Protein AF-A0A395N4H3-F1 (afdb_monomer_lite)

Sequence (425 aa):
MTRTPVSAKKAPAVPSNLMNQAIIANGFVFTSGGVAMDPETGKIIDGDIEAHTANEAGSSLNYVVEVNIYLSDMKYYAKMNEVYAEYWGDLKPARTCVAVKSLPMNANIEIKLLIWEAACLEHCPRRRGIHYVADVSNGVMSPLSYNWDESKPKNRSMYLWDAGLWTTCRESREVVFKQWRKLPTPTNDHEKGLCCSEEENNLIRYHSWSEEKDDDDWGFLMLSSRIHHEHWRQIVDLYRDIFCITTDDWEFPDRHGWAWGFRPENMAVEFNPSWNEALAEQPWDSPDENLSGSLNFVIELLYHKVSERIDYKTKIIDRHAKWASRYPPIGPTFHGCDGEYIEIPLQHWQRWRRCSIRLVEGSALLDFFDYFVSLFYFRLQEIYCNTHGLSFDWESDMEERDKFDIRDHFSILVLQRNQVDYVQD

Secondary structure (DSSP, 8-state):
---EEE--TTSPP--TTT--SEEEETTEEEEPPEESB-TTT-SBPSS-HHHHH-PPPSS-GGGEEEEEEEES-GGGHHHHHHHHHHT--SS--EEEEEE-S--GGG-SEEEEEEEEHHHHS---TTPEEEEEEE--GGG--EEPP--TTSSS-S--S---S-TTTTTT-HHHHHHHHHHHTTPPPSS--S-----PEEEETTEEEE----SS--TT-PPPEEEEEEETTEEEEEEE-TTTSEEEEE-TT--PPPTT--TTS--GGGEEEE--THHHHHHHTS-SSS--S---HHHHHHHHHHHHHHHTT--SPEEEEESS--EEESS---S-EEEETTEEEEEEE-TT--TTS--SEEEPTT-HHHHHHHHHHHHHHHHHHHHHHHHHT----SSS---TTT---GGGGEEEEEEGGGEE-----

Structure (mmCIF, N/CA/C/O backbone):
data_AF-A0A395N4H3-F1
#
_entry.id   AF-A0A395N4H3-F1
#
loop_
_atom_site.group_PDB
_atom_site.id
_atom_site.type_symbol
_atom_site.label_atom_id
_atom_site.label_alt_id
_atom_site.label_comp_id
_atom_site.label_asym_id
_atom_site.label_entity_id
_atom_site.label_seq_id
_atom_site.pdbx_PDB_ins_code
_atom_site.Cartn_x
_atom_site.Cartn_y
_atom_site.Cartn_z
_atom_site.occupancy
_atom_site.B_iso_or_equiv
_atom_site.auth_seq_id
_atom_site.auth_comp_id
_atom_site.auth_asym_id
_atom_site.auth_atom_id
_atom_site.pdbx_PDB_model_num
ATOM 1 N N . MET A 1 1 ? -5.558 -10.555 3.892 1.00 47.16 1 MET A N 1
ATOM 2 C CA . MET A 1 1 ? -6.095 -9.740 5.004 1.00 47.16 1 MET A CA 1
ATOM 3 C C . MET A 1 1 ? -5.541 -10.279 6.311 1.00 47.16 1 MET A C 1
ATOM 5 O O . MET A 1 1 ? -5.712 -11.466 6.573 1.00 47.16 1 MET A O 1
ATOM 9 N N . THR A 1 2 ? -4.861 -9.442 7.091 1.00 61.19 2 THR A N 1
ATOM 10 C CA . THR A 1 2 ? -4.271 -9.823 8.385 1.00 61.19 2 THR A CA 1
ATOM 11 C C . THR A 1 2 ? -5.215 -9.407 9.511 1.00 61.19 2 THR A C 1
ATOM 13 O O . THR A 1 2 ? -5.847 -8.357 9.426 1.00 61.19 2 THR A O 1
ATOM 16 N N . ARG A 1 3 ? -5.347 -10.249 10.539 1.00 73.19 3 ARG A N 1
ATOM 17 C CA . ARG A 1 3 ? -6.079 -9.944 11.775 1.00 73.19 3 ARG A CA 1
ATOM 18 C C . ARG A 1 3 ? -5.069 -9.937 12.913 1.00 73.19 3 ARG A C 1
ATOM 20 O O . ARG A 1 3 ? -4.371 -10.937 13.080 1.00 73.19 3 ARG A O 1
ATOM 27 N N . THR A 1 4 ? -5.001 -8.848 13.671 1.00 78.62 4 THR A N 1
ATOM 28 C CA . THR A 1 4 ? -4.007 -8.682 14.741 1.00 78.62 4 THR A CA 1
ATOM 29 C C . THR A 1 4 ? -4.703 -8.680 16.101 1.00 78.62 4 THR A C 1
ATOM 31 O O . THR A 1 4 ? -5.630 -7.892 16.299 1.00 78.62 4 THR A O 1
ATOM 34 N N . PRO A 1 5 ? -4.311 -9.553 17.045 1.00 81.88 5 PRO A N 1
ATOM 35 C CA . PRO A 1 5 ? -4.868 -9.537 18.390 1.00 81.88 5 PRO A CA 1
ATOM 36 C C . PRO A 1 5 ? -4.331 -8.357 19.204 1.00 81.88 5 PRO A C 1
ATOM 38 O O . PRO A 1 5 ? -3.150 -8.021 19.127 1.00 81.88 5 PRO A O 1
ATOM 41 N N . VAL A 1 6 ? -5.199 -7.753 20.017 1.00 75.31 6 VAL A N 1
ATOM 42 C CA . VAL A 1 6 ? -4.838 -6.680 20.954 1.00 75.31 6 VAL A CA 1
ATOM 43 C C . VAL A 1 6 ? -4.731 -7.247 22.366 1.00 75.31 6 VAL A C 1
ATOM 45 O O . VAL A 1 6 ? -5.602 -7.999 22.807 1.00 75.31 6 VAL A O 1
ATOM 48 N N . SER A 1 7 ? -3.674 -6.847 23.075 1.00 74.69 7 SER A N 1
ATOM 49 C CA . SER A 1 7 ? -3.445 -7.167 24.485 1.00 74.69 7 SER A CA 1
ATOM 50 C C . SER A 1 7 ? -3.072 -5.898 25.254 1.00 74.69 7 SER A C 1
ATOM 52 O O . SER A 1 7 ? -1.969 -5.371 25.109 1.00 74.69 7 SER A O 1
ATOM 54 N N . ALA A 1 8 ? -3.976 -5.424 26.104 1.00 69.19 8 ALA A N 1
ATOM 55 C CA . ALA A 1 8 ? -3.823 -4.260 26.961 1.00 69.19 8 ALA A CA 1
ATOM 56 C C . ALA A 1 8 ? -3.651 -4.691 28.424 1.00 69.19 8 ALA A C 1
ATOM 58 O O . ALA A 1 8 ? -4.522 -5.326 29.012 1.00 69.19 8 ALA A O 1
ATOM 59 N N . LYS A 1 9 ? -2.530 -4.289 29.038 1.00 69.50 9 LYS A N 1
ATOM 60 C CA . LYS A 1 9 ? -2.197 -4.624 30.438 1.00 69.50 9 LYS A CA 1
ATOM 61 C C . LYS A 1 9 ? -3.145 -4.002 31.467 1.00 69.50 9 LYS A C 1
ATOM 63 O O . LYS A 1 9 ? -3.250 -4.516 32.568 1.00 69.50 9 LYS A O 1
ATOM 68 N N . LYS A 1 10 ? -3.784 -2.882 31.115 1.00 68.31 10 LYS A N 1
ATOM 69 C CA . LYS A 1 10 ? -4.747 -2.172 31.970 1.00 68.31 10 LYS A CA 1
ATOM 70 C C . LYS A 1 10 ? -6.185 -2.673 31.799 1.00 68.31 10 LYS A C 1
ATOM 72 O O . LYS A 1 10 ? -7.058 -2.231 32.529 1.00 68.31 10 LYS A O 1
ATOM 77 N N . ALA A 1 11 ? -6.434 -3.559 30.834 1.00 72.00 11 ALA A N 1
ATOM 78 C CA . ALA A 1 11 ? -7.743 -4.160 30.629 1.00 72.00 11 ALA A CA 1
ATOM 79 C C . ALA A 1 11 ? -7.799 -5.544 31.296 1.00 72.00 11 ALA A C 1
ATOM 81 O O . ALA A 1 11 ? -6.775 -6.236 31.329 1.00 72.00 11 ALA A O 1
ATOM 82 N N . PRO A 1 12 ? -8.975 -5.987 31.777 1.00 76.12 12 PRO A N 1
ATOM 83 C CA . PRO A 1 12 ? -9.129 -7.312 32.362 1.00 76.12 12 PRO A CA 1
ATOM 84 C C . PRO A 1 12 ? -8.682 -8.428 31.418 1.00 76.12 12 PRO A C 1
ATOM 86 O O . PRO A 1 12 ? -8.919 -8.384 30.205 1.00 76.12 12 PRO A O 1
ATOM 89 N N . ALA A 1 13 ? -8.028 -9.446 31.974 1.00 79.31 13 ALA A N 1
ATOM 90 C CA . ALA A 1 13 ? -7.654 -10.626 31.210 1.00 79.31 13 ALA A CA 1
ATOM 91 C C . ALA A 1 13 ? -8.910 -11.358 30.713 1.00 79.31 13 ALA A C 1
ATOM 93 O O . ALA A 1 13 ? -9.887 -11.519 31.442 1.00 79.31 13 ALA A O 1
ATOM 94 N N . VAL A 1 14 ? -8.865 -11.835 29.471 1.00 79.94 14 VAL A N 1
ATOM 95 C CA . VAL A 1 14 ? -9.932 -12.649 28.876 1.00 79.94 14 VAL A CA 1
ATOM 96 C C . VAL A 1 14 ? -9.464 -14.097 28.712 1.00 79.94 14 VAL A C 1
ATOM 98 O O . VAL A 1 14 ? -8.256 -14.331 28.604 1.00 79.94 14 VAL A O 1
ATOM 101 N N . PRO A 1 15 ? -10.376 -15.087 28.663 1.00 79.81 15 PRO A N 1
ATOM 102 C CA . PRO A 1 15 ? -10.010 -16.475 28.392 1.00 79.81 15 PRO A CA 1
ATOM 103 C C . PRO A 1 15 ? -9.365 -16.609 27.004 1.00 79.81 15 PRO A C 1
ATOM 105 O O . PRO A 1 15 ? -10.050 -16.612 25.978 1.00 79.81 15 PRO A O 1
ATOM 108 N N . SER A 1 16 ? -8.035 -16.719 26.974 1.00 75.56 16 SER A N 1
ATOM 109 C CA . SER A 1 16 ? -7.224 -16.662 25.748 1.00 75.56 16 SER A CA 1
ATOM 110 C C . SER A 1 16 ? -7.497 -17.803 24.766 1.00 75.56 16 SER A C 1
ATOM 112 O O . SER A 1 16 ? -7.210 -17.681 23.578 1.00 75.56 16 SER A O 1
ATOM 114 N N . ASN A 1 17 ? -8.086 -18.906 25.234 1.00 81.88 17 ASN A N 1
ATOM 115 C CA . ASN A 1 17 ? -8.516 -20.025 24.398 1.00 81.88 17 ASN A CA 1
ATOM 116 C C . ASN A 1 17 ? -9.857 -19.784 23.680 1.00 81.88 17 ASN A C 1
ATOM 118 O O . ASN A 1 17 ? -10.221 -20.583 22.820 1.00 81.88 17 ASN A O 1
ATOM 122 N N . LEU A 1 18 ? -10.603 -18.733 24.040 1.00 84.69 18 LEU A N 1
ATOM 123 C CA . LEU A 1 18 ? -11.924 -18.430 23.478 1.00 84.69 18 LEU A CA 1
ATOM 124 C C . LEU A 1 18 ? -11.956 -17.094 22.735 1.00 84.69 18 LEU A C 1
ATOM 126 O O . LEU A 1 18 ? -12.642 -16.980 21.721 1.00 84.69 18 LEU A O 1
ATOM 130 N N . MET A 1 19 ? -11.249 -16.079 23.237 1.00 85.25 19 MET A N 1
ATOM 131 C CA . MET A 1 19 ? -11.330 -14.720 22.703 1.00 85.25 19 MET A CA 1
ATOM 132 C C . MET A 1 19 ? -10.069 -13.899 22.968 1.00 85.25 19 MET A C 1
ATOM 134 O O . MET A 1 19 ? -9.286 -14.186 23.869 1.00 85.25 19 MET A O 1
ATOM 138 N N . ASN A 1 20 ? -9.915 -12.838 22.179 1.00 86.25 20 ASN A N 1
ATOM 139 C CA . ASN A 1 20 ? -8.959 -11.761 22.423 1.00 86.25 20 ASN A CA 1
ATOM 140 C C . ASN A 1 20 ? -9.698 -10.562 23.029 1.00 86.25 20 ASN A C 1
ATOM 142 O O . ASN A 1 20 ? -10.906 -10.426 22.833 1.00 86.25 20 ASN A O 1
ATOM 146 N N . GLN A 1 21 ? -8.991 -9.672 23.731 1.00 81.94 21 GLN A N 1
ATOM 147 C CA . GLN A 1 21 ? -9.601 -8.442 24.261 1.00 81.94 21 GLN A CA 1
ATOM 148 C C . GLN A 1 21 ? -10.163 -7.577 23.123 1.00 81.94 21 GLN A C 1
ATOM 150 O O . GLN A 1 21 ? -11.272 -7.055 23.219 1.00 81.94 21 GLN A O 1
ATOM 155 N N . ALA A 1 22 ? -9.426 -7.498 22.014 1.00 84.81 22 ALA A N 1
ATOM 156 C CA . ALA A 1 22 ? -9.912 -6.972 20.749 1.00 84.81 22 ALA A CA 1
ATOM 157 C C . ALA A 1 22 ? -9.164 -7.604 19.564 1.00 84.81 22 ALA A C 1
ATOM 159 O O . ALA A 1 22 ? -8.098 -8.207 19.730 1.00 84.81 22 ALA A O 1
ATOM 160 N N . ILE A 1 23 ? -9.725 -7.447 18.367 1.00 83.06 23 ILE A N 1
ATOM 161 C CA . ILE A 1 23 ? -9.070 -7.748 17.092 1.00 83.06 23 ILE A CA 1
ATOM 162 C C . ILE A 1 23 ? -9.013 -6.473 16.262 1.00 83.06 23 ILE A C 1
ATOM 164 O O . ILE A 1 23 ? -10.032 -5.815 16.062 1.00 83.06 23 ILE A O 1
ATOM 168 N N . ILE A 1 24 ? -7.837 -6.175 15.728 1.00 75.88 24 ILE A N 1
ATOM 169 C CA . ILE A 1 24 ? -7.662 -5.191 14.668 1.00 75.88 24 ILE A CA 1
ATOM 170 C C . ILE A 1 24 ? -7.856 -5.890 13.326 1.00 75.88 24 ILE A C 1
ATOM 172 O O . ILE A 1 24 ? -7.189 -6.892 13.029 1.00 75.88 24 ILE A O 1
ATOM 176 N N . ALA A 1 25 ? -8.778 -5.369 12.521 1.00 67.62 25 ALA A N 1
ATOM 177 C CA . ALA A 1 25 ? -8.993 -5.820 11.155 1.00 67.62 25 ALA A CA 1
ATOM 178 C C . ALA A 1 25 ? -9.579 -4.691 10.299 1.00 67.62 25 ALA A C 1
ATOM 180 O O . ALA A 1 25 ? -10.542 -4.042 10.691 1.00 67.62 25 ALA A O 1
ATOM 181 N N . ASN A 1 26 ? -9.037 -4.506 9.095 1.00 66.75 26 ASN A N 1
ATOM 182 C CA . ASN A 1 26 ? -9.586 -3.598 8.082 1.00 66.75 26 ASN A CA 1
ATOM 183 C C . ASN A 1 26 ? -9.822 -2.147 8.565 1.00 66.75 26 ASN A C 1
ATOM 185 O O . ASN A 1 26 ? -10.864 -1.567 8.273 1.00 66.75 26 ASN A O 1
ATOM 189 N N . GLY A 1 27 ? -8.881 -1.575 9.327 1.00 63.41 27 GLY A N 1
ATOM 190 C CA . GLY A 1 27 ? -8.985 -0.199 9.831 1.00 63.41 27 GLY A CA 1
ATOM 191 C C . GLY A 1 27 ? -9.987 -0.022 10.976 1.00 63.41 27 GLY A C 1
ATOM 192 O O . GLY A 1 27 ? -10.352 1.106 11.304 1.00 63.41 27 GLY A O 1
ATOM 193 N N . PHE A 1 28 ? -10.434 -1.116 11.595 1.00 73.44 28 PHE A N 1
ATOM 194 C CA . PHE A 1 28 ? -11.279 -1.092 12.782 1.00 73.44 28 PHE A CA 1
ATOM 195 C C . PHE A 1 28 ? -10.682 -1.916 13.916 1.00 73.44 28 PHE A C 1
ATOM 197 O O . PHE A 1 28 ? -10.087 -2.978 13.706 1.00 73.44 28 PHE A O 1
ATOM 204 N N . VAL A 1 29 ? -10.932 -1.452 15.138 1.00 76.38 29 VAL A N 1
ATOM 205 C CA . VAL A 1 29 ? -10.743 -2.227 16.360 1.00 76.38 29 VAL A CA 1
ATOM 206 C C . VAL A 1 29 ? -12.097 -2.791 16.773 1.00 76.38 29 VAL A C 1
ATOM 208 O O . VAL A 1 29 ? -13.019 -2.058 17.136 1.00 76.38 29 VAL A O 1
ATOM 211 N N . PHE A 1 30 ? -12.208 -4.113 16.721 1.00 85.31 30 PHE A N 1
ATOM 212 C CA . PHE A 1 30 ? -13.366 -4.858 17.195 1.00 85.31 30 PHE A CA 1
ATOM 213 C C . PHE A 1 30 ? -13.101 -5.299 18.627 1.00 85.31 30 PHE A C 1
ATOM 215 O O . PHE A 1 30 ? -12.344 -6.251 18.842 1.00 85.31 30 PHE A O 1
ATOM 222 N N . THR A 1 31 ? -13.708 -4.632 19.610 1.00 87.50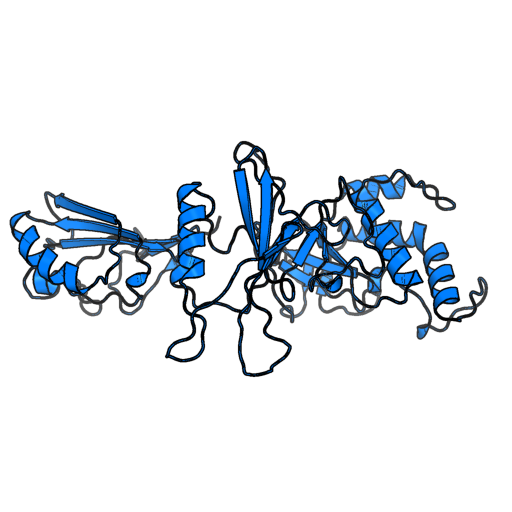 31 THR A N 1
ATOM 223 C CA . THR A 1 31 ? -13.562 -5.068 21.002 1.00 87.50 31 THR A CA 1
ATOM 224 C C . THR A 1 31 ? -14.435 -6.288 21.276 1.00 87.50 31 THR A C 1
ATOM 226 O O . THR A 1 31 ? -15.510 -6.467 20.689 1.00 87.50 31 THR A O 1
ATOM 229 N N . SER A 1 32 ? -13.984 -7.137 22.194 1.00 87.00 32 SER A N 1
ATOM 230 C CA . SER A 1 32 ? -14.884 -8.058 22.885 1.00 87.00 32 SER A CA 1
ATOM 231 C C . SER A 1 32 ? -15.806 -7.275 23.827 1.00 87.00 32 SER A C 1
ATOM 233 O O . SER A 1 32 ? -15.585 -6.088 24.086 1.00 87.00 32 SER A O 1
ATOM 235 N N . GLY A 1 33 ? -16.869 -7.924 24.304 1.00 86.31 33 GLY A N 1
ATOM 236 C CA . GLY A 1 33 ? -17.730 -7.344 25.327 1.00 86.31 33 GLY 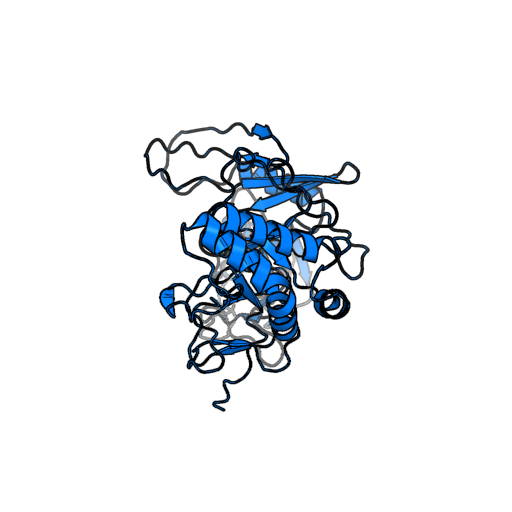A CA 1
ATOM 237 C C . GLY A 1 33 ? -16.978 -7.211 26.649 1.00 86.31 33 GLY A C 1
ATOM 238 O O . GLY A 1 33 ? -16.400 -8.180 27.146 1.00 86.31 33 GLY A O 1
ATOM 239 N N . GLY A 1 34 ? -16.937 -5.993 27.177 1.00 85.00 34 GLY A N 1
ATOM 240 C CA . GLY A 1 34 ? -16.323 -5.667 28.456 1.00 85.00 34 GLY A CA 1
ATOM 241 C C . GLY A 1 34 ? -17.379 -5.553 29.546 1.00 85.00 34 GLY A C 1
ATOM 242 O O . GLY A 1 34 ? -18.382 -4.861 29.376 1.00 85.00 34 GLY A O 1
ATOM 243 N N . VAL A 1 35 ? -17.131 -6.210 30.676 1.00 87.00 35 VAL A N 1
ATOM 244 C CA . VAL A 1 35 ? -17.865 -5.996 31.931 1.00 87.00 35 VAL A CA 1
ATOM 245 C C . VAL A 1 35 ? -17.008 -5.167 32.885 1.00 87.00 35 VAL A C 1
ATOM 247 O O . VAL A 1 35 ? -15.787 -5.104 32.727 1.00 87.00 35 VAL A O 1
ATOM 250 N N . ALA A 1 36 ? -17.635 -4.548 33.886 1.00 83.12 36 ALA A N 1
ATOM 251 C CA . ALA A 1 36 ? -16.972 -3.719 34.891 1.00 83.12 36 ALA A CA 1
ATOM 252 C C . ALA A 1 36 ? -16.115 -4.558 35.853 1.00 83.12 36 ALA A C 1
ATOM 254 O O . ALA A 1 36 ? -16.485 -4.800 36.997 1.00 83.12 36 ALA A O 1
ATOM 255 N N . MET A 1 37 ? -14.998 -5.072 35.352 1.00 80.88 37 MET A N 1
ATOM 256 C CA . MET A 1 37 ? -14.096 -5.961 36.068 1.00 80.88 37 MET A CA 1
ATOM 257 C C . MET A 1 37 ? -12.815 -5.225 36.443 1.00 80.88 37 MET A C 1
ATOM 259 O O . MET A 1 37 ? -12.270 -4.459 35.647 1.00 80.88 37 MET A O 1
ATOM 263 N N . ASP A 1 38 ? -12.332 -5.492 37.648 1.00 79.88 38 ASP A N 1
ATOM 264 C CA . ASP A 1 38 ? -11.023 -5.058 38.108 1.00 79.88 38 ASP A CA 1
ATOM 265 C C . ASP A 1 38 ? -9.934 -5.904 37.410 1.00 79.88 38 ASP A C 1
ATOM 267 O O . ASP A 1 38 ? -9.973 -7.140 37.491 1.00 79.88 38 ASP A O 1
ATOM 271 N N . PRO A 1 39 ? -8.975 -5.279 36.704 1.00 74.06 39 PRO A N 1
ATOM 272 C CA . PRO A 1 39 ? -7.964 -5.999 35.937 1.00 74.06 39 PRO A CA 1
ATOM 273 C C . PRO A 1 39 ? -6.942 -6.753 36.802 1.00 74.06 39 PRO A C 1
ATOM 275 O O . PRO A 1 39 ? -6.320 -7.690 36.301 1.00 74.06 39 PRO A O 1
ATOM 278 N N . GLU A 1 40 ? -6.770 -6.387 38.075 1.00 80.25 40 GLU A N 1
ATOM 279 C CA . GLU A 1 40 ? -5.866 -7.065 39.010 1.00 80.25 40 GLU A CA 1
ATOM 280 C C . GLU A 1 40 ? -6.538 -8.277 39.660 1.00 80.25 40 GLU A C 1
ATOM 282 O O . GLU A 1 40 ? -5.928 -9.342 39.788 1.00 80.25 40 GLU A O 1
ATOM 287 N N . THR A 1 41 ? -7.802 -8.133 40.068 1.00 85.31 41 THR A N 1
ATOM 288 C CA . THR A 1 41 ? -8.509 -9.176 40.829 1.00 85.31 41 THR A CA 1
ATOM 289 C C . THR A 1 41 ? -9.351 -10.111 39.964 1.00 85.31 41 THR A C 1
ATOM 291 O O . THR A 1 41 ? -9.702 -11.206 40.414 1.00 85.31 41 THR A O 1
ATOM 294 N N . GLY A 1 42 ? -9.708 -9.697 38.744 1.00 82.62 42 GLY A N 1
ATOM 295 C CA . GLY A 1 42 ? -10.596 -10.445 37.850 1.00 82.62 42 GLY A CA 1
ATOM 296 C C . GLY A 1 42 ? -12.046 -10.541 38.344 1.00 82.62 42 GLY A C 1
ATOM 297 O O . GLY A 1 42 ? -12.810 -11.385 37.868 1.00 82.62 42 GLY A O 1
ATOM 298 N N . LYS A 1 43 ? -12.438 -9.717 39.323 1.00 86.75 43 LYS A N 1
ATOM 299 C CA . LYS A 1 43 ? -13.799 -9.660 39.876 1.00 86.75 43 LYS A CA 1
ATOM 300 C C . LYS A 1 43 ? -14.540 -8.434 39.362 1.00 86.75 43 LYS A C 1
ATOM 302 O O . LYS A 1 43 ? -13.918 -7.440 39.005 1.00 86.75 43 LYS A O 1
ATOM 307 N N . ILE A 1 44 ? -15.870 -8.511 39.338 1.00 85.69 44 ILE A N 1
ATOM 308 C CA . ILE A 1 44 ? -16.707 -7.329 39.113 1.00 85.69 44 ILE A CA 1
ATOM 309 C C . ILE A 1 44 ? -16.420 -6.322 40.231 1.00 85.69 44 ILE A C 1
ATOM 311 O O . ILE A 1 44 ? -16.337 -6.722 41.393 1.00 85.69 44 ILE A O 1
ATOM 315 N N . ILE A 1 45 ? -16.214 -5.058 39.861 1.00 82.69 45 ILE A N 1
ATOM 316 C CA . ILE A 1 45 ? -15.982 -3.969 40.814 1.00 82.69 45 ILE A CA 1
ATOM 317 C C . ILE A 1 45 ? -17.218 -3.773 41.698 1.00 82.69 45 ILE A C 1
ATOM 319 O O . ILE A 1 45 ? -18.339 -4.035 41.271 1.00 82.69 45 ILE A O 1
ATOM 323 N N . ASP A 1 46 ? -17.024 -3.308 42.929 1.00 80.88 46 ASP A N 1
ATOM 324 C CA . ASP A 1 46 ? -18.147 -2.963 43.800 1.00 80.88 46 ASP A CA 1
ATOM 325 C C . ASP A 1 46 ? -18.821 -1.670 43.314 1.00 80.88 46 ASP A C 1
ATOM 327 O O . ASP A 1 46 ? -18.146 -0.711 42.936 1.00 80.88 46 ASP A O 1
ATOM 331 N N . GLY A 1 47 ? -20.155 -1.616 43.368 1.00 82.56 47 GLY A N 1
ATOM 332 C CA . GLY A 1 47 ? -20.909 -0.403 43.060 1.00 82.56 47 GLY A CA 1
ATOM 333 C C . GLY A 1 47 ? -22.273 -0.642 42.421 1.00 82.56 47 GLY A C 1
ATOM 334 O O . GLY A 1 47 ? -22.794 -1.760 42.372 1.00 82.56 47 GLY A O 1
ATOM 335 N N . ASP A 1 48 ? -22.883 0.453 41.977 1.00 83.31 48 ASP A N 1
ATOM 336 C CA . ASP A 1 48 ? -24.128 0.469 41.218 1.00 83.31 48 ASP A CA 1
ATOM 337 C C . ASP A 1 48 ? -23.863 0.550 39.704 1.00 83.31 48 ASP A C 1
ATOM 339 O O . ASP A 1 48 ? -22.748 0.349 39.219 1.00 83.31 48 ASP A O 1
ATOM 343 N N . ILE A 1 49 ? -24.921 0.770 38.920 1.00 85.06 49 ILE A N 1
ATOM 344 C CA . ILE A 1 49 ? -24.795 0.840 37.463 1.00 85.06 49 ILE A CA 1
ATOM 345 C C . ILE A 1 49 ? -23.925 2.024 37.032 1.00 85.06 49 ILE A C 1
ATOM 347 O O . ILE A 1 49 ? -23.199 1.905 36.045 1.00 85.06 49 ILE A O 1
ATOM 351 N N . GLU A 1 50 ? -23.963 3.131 37.772 1.00 77.25 50 GLU A N 1
ATOM 352 C CA . GLU A 1 50 ? -23.118 4.289 37.512 1.00 77.25 50 GLU A CA 1
ATOM 353 C C . GLU A 1 50 ? -21.634 3.917 37.643 1.00 77.25 50 GLU A C 1
ATOM 355 O O . GLU A 1 50 ? -20.872 4.094 36.689 1.00 77.25 50 GLU A O 1
ATOM 360 N N . ALA A 1 51 ? -21.254 3.276 38.756 1.00 70.12 51 ALA A N 1
ATOM 361 C CA . ALA A 1 51 ? -19.889 2.785 38.963 1.00 70.12 51 ALA A CA 1
ATOM 362 C C . ALA A 1 51 ? -19.454 1.790 37.874 1.00 70.12 51 ALA A C 1
ATOM 364 O O . ALA A 1 51 ? -18.342 1.868 37.354 1.00 70.12 51 ALA A O 1
ATOM 365 N N . HIS A 1 52 ? -20.346 0.879 37.476 1.00 75.12 52 HIS A N 1
ATOM 366 C CA . HIS A 1 52 ? -20.041 -0.118 36.449 1.00 75.12 52 HIS A CA 1
ATOM 367 C C . HIS A 1 52 ? -19.913 0.473 35.035 1.00 75.12 52 HIS A C 1
ATOM 369 O O . HIS A 1 52 ? -19.251 -0.118 34.183 1.00 75.12 52 HIS A O 1
ATOM 375 N N . THR A 1 53 ? -20.539 1.620 34.769 1.00 62.56 53 THR A N 1
ATOM 376 C CA . THR A 1 53 ? -20.467 2.292 33.461 1.00 62.56 53 THR A CA 1
ATOM 377 C C . THR A 1 53 ? -19.173 3.098 33.319 1.00 62.56 53 THR A C 1
ATOM 379 O O . THR A 1 53 ? -18.686 3.269 32.206 1.00 62.56 53 THR A O 1
ATOM 382 N N . ALA A 1 54 ? -18.584 3.544 34.434 1.00 57.03 54 ALA A N 1
ATOM 383 C CA . ALA A 1 54 ? -17.481 4.498 34.433 1.00 57.03 54 ALA A CA 1
ATOM 384 C C . ALA A 1 54 ? -16.062 3.906 34.224 1.00 57.03 54 ALA A C 1
ATOM 386 O O . ALA A 1 54 ? -15.070 4.635 34.272 1.00 57.03 54 ALA A O 1
ATOM 387 N N . ASN A 1 55 ? -15.928 2.588 34.033 1.00 56.78 55 ASN A N 1
ATOM 388 C CA . ASN A 1 55 ? -14.624 1.911 34.035 1.00 56.78 55 ASN A CA 1
ATOM 389 C C . ASN A 1 55 ? -13.770 2.287 32.798 1.00 56.78 55 ASN A C 1
ATOM 391 O O . ASN A 1 55 ? -14.208 2.128 31.658 1.00 56.78 55 ASN A O 1
ATOM 395 N N . GLU A 1 56 ? -12.558 2.805 33.033 1.00 47.91 56 GLU A N 1
ATOM 396 C CA . GLU A 1 56 ? -11.721 3.506 32.047 1.00 47.91 56 GLU A CA 1
ATOM 397 C C . GLU A 1 56 ? -11.344 2.656 30.816 1.00 47.91 56 GLU A C 1
ATOM 399 O O . GLU A 1 56 ? -10.702 1.608 30.919 1.00 47.91 56 GLU A O 1
ATOM 404 N N . ALA A 1 57 ? -11.635 3.169 29.615 1.00 43.09 57 ALA A N 1
ATOM 405 C CA . ALA A 1 57 ? -11.083 2.659 28.361 1.00 43.09 57 ALA A CA 1
ATOM 406 C C . ALA A 1 57 ? -9.843 3.480 27.967 1.00 43.09 57 ALA A C 1
ATOM 408 O O . ALA A 1 57 ? -9.929 4.673 27.694 1.00 43.09 57 ALA A O 1
ATOM 409 N N . GLY A 1 58 ? -8.673 2.838 27.916 1.00 40.47 58 GLY A N 1
ATOM 410 C CA . GLY A 1 58 ? -7.371 3.465 27.633 1.00 40.47 58 GLY A CA 1
ATOM 411 C C . GLY A 1 58 ? -7.131 3.920 26.184 1.00 40.47 58 GLY A C 1
ATOM 412 O O . GLY A 1 58 ? -5.983 3.924 25.742 1.00 40.47 58 GLY A O 1
ATOM 413 N N . SER A 1 59 ? -8.178 4.277 25.438 1.00 45.62 59 SER A N 1
ATOM 414 C CA . SER A 1 59 ? -8.106 4.832 24.080 1.00 45.62 59 SER A CA 1
ATOM 415 C C . SER A 1 59 ? -9.022 6.047 23.968 1.00 45.62 59 SER A C 1
ATOM 417 O O . SER A 1 59 ? -10.098 6.049 24.558 1.00 45.62 59 SER A O 1
ATOM 419 N N . SER A 1 60 ? -8.632 7.054 23.182 1.00 60.66 60 SER A N 1
ATOM 420 C CA . SER A 1 60 ? -9.471 8.231 22.922 1.00 60.66 60 SER A CA 1
ATOM 421 C C . SER A 1 60 ? -10.844 7.806 22.383 1.00 60.66 60 SER A C 1
ATOM 423 O O . SER A 1 60 ? -10.949 7.264 21.282 1.00 60.66 60 SER A O 1
ATOM 425 N N . LEU A 1 61 ? -11.902 8.033 23.169 1.00 69.19 61 LEU A N 1
ATOM 426 C CA . LEU A 1 61 ? -13.281 7.661 22.822 1.00 69.19 61 LEU A CA 1
ATOM 427 C C . LEU A 1 61 ? -13.805 8.408 21.589 1.00 69.19 61 LEU A C 1
ATOM 429 O O . LEU A 1 61 ? -14.758 7.959 20.962 1.00 69.19 61 LEU A O 1
ATOM 433 N N . ASN A 1 62 ? -13.131 9.483 21.173 1.00 66.75 62 ASN A N 1
ATOM 434 C CA . ASN A 1 62 ? -13.462 10.279 19.987 1.00 66.75 62 ASN A CA 1
ATOM 435 C C . ASN A 1 62 ? -13.523 9.467 18.681 1.00 66.75 62 ASN A C 1
ATOM 437 O O . ASN A 1 62 ? -14.069 9.945 17.690 1.00 66.75 62 ASN A O 1
ATOM 441 N N . TYR A 1 63 ? -12.960 8.259 18.669 1.00 71.38 63 TYR A N 1
ATOM 442 C CA . TYR A 1 63 ? -12.837 7.416 17.480 1.00 71.38 63 TYR A CA 1
ATOM 443 C C . TYR A 1 63 ? -13.783 6.211 17.479 1.00 71.38 63 TYR A C 1
ATOM 445 O O . TYR A 1 63 ? -13.744 5.375 16.573 1.00 71.38 63 TYR A O 1
ATOM 453 N N . VAL A 1 64 ? -14.645 6.097 18.489 1.00 78.56 64 VAL A N 1
ATOM 454 C CA . VAL A 1 64 ? -15.689 5.072 18.523 1.00 78.56 64 VAL A CA 1
ATOM 455 C C . VAL A 1 64 ? -16.788 5.454 17.535 1.00 78.56 64 VAL A C 1
ATOM 457 O O . VAL A 1 64 ? -17.316 6.563 17.579 1.00 78.56 64 VAL A O 1
ATOM 460 N N . VAL A 1 65 ? -17.153 4.523 16.654 1.00 82.00 65 VAL A N 1
ATOM 461 C CA . VAL A 1 65 ? -18.205 4.734 15.644 1.00 82.00 65 VAL A CA 1
ATOM 462 C C . VAL A 1 65 ? -19.503 4.011 15.992 1.00 82.00 65 VAL A C 1
ATOM 464 O O . VAL A 1 65 ? -20.577 4.476 15.614 1.00 82.00 65 VAL A O 1
ATOM 467 N N . GLU A 1 66 ? -19.425 2.920 16.758 1.00 90.31 66 GLU A N 1
ATOM 468 C CA . GLU A 1 66 ? -20.589 2.174 17.238 1.00 90.31 66 GLU A CA 1
ATOM 469 C C . GLU A 1 66 ? -20.377 1.674 18.669 1.00 90.31 66 GLU A C 1
ATOM 471 O O . GLU A 1 66 ? -19.303 1.177 19.022 1.00 90.31 66 GLU A O 1
ATOM 476 N N . VAL A 1 67 ? -21.436 1.764 19.474 1.00 90.19 67 VAL A N 1
ATOM 477 C CA . VAL A 1 67 ? -21.515 1.203 20.822 1.00 90.19 67 VAL A CA 1
ATOM 478 C C . VAL A 1 67 ? -22.718 0.276 20.925 1.00 90.19 67 VAL A C 1
ATOM 480 O O . VAL A 1 67 ? -23.861 0.681 20.702 1.00 90.19 67 VAL A O 1
ATOM 483 N N . ASN A 1 68 ? -22.466 -0.955 21.357 1.00 94.44 68 ASN A N 1
ATOM 484 C CA . ASN A 1 68 ? -23.505 -1.904 21.730 1.00 94.44 68 ASN A CA 1
ATOM 485 C C . ASN A 1 68 ? -23.498 -2.087 23.248 1.00 94.44 68 ASN A C 1
ATOM 487 O O . ASN A 1 68 ? -22.487 -2.489 23.825 1.00 94.44 68 ASN A O 1
ATOM 491 N N . ILE A 1 69 ? -24.632 -1.783 23.877 1.00 95.25 69 ILE A N 1
ATOM 492 C CA . ILE A 1 69 ? -24.831 -1.821 25.326 1.00 95.25 69 ILE A CA 1
ATOM 493 C C . ILE A 1 69 ? -25.853 -2.905 25.653 1.00 95.25 69 ILE A C 1
ATOM 495 O O . ILE A 1 69 ? -26.984 -2.890 25.156 1.00 95.25 69 ILE A O 1
ATOM 499 N N . TYR A 1 70 ? -25.466 -3.820 26.530 1.00 96.88 70 TYR A N 1
ATOM 500 C CA . TYR A 1 70 ? -26.332 -4.876 27.030 1.00 96.88 70 TYR A CA 1
ATOM 501 C C . TYR A 1 70 ? -26.555 -4.661 28.521 1.00 96.88 70 TYR A C 1
ATOM 503 O O . TYR A 1 70 ? -25.600 -4.600 29.292 1.00 96.88 70 TYR A O 1
ATOM 511 N N . LEU A 1 71 ? -27.815 -4.535 28.928 1.00 96.25 71 LEU A N 1
ATOM 512 C CA . LEU A 1 71 ? -28.209 -4.375 30.325 1.00 96.25 71 LEU A CA 1
ATOM 513 C C . LEU A 1 71 ? -28.827 -5.668 30.847 1.00 96.25 71 LEU A C 1
ATOM 515 O O . LEU A 1 71 ? -29.572 -6.341 30.140 1.00 96.25 71 LEU A O 1
ATOM 519 N N . SER A 1 72 ? -28.583 -5.988 32.112 1.00 96.19 72 SER A N 1
ATOM 520 C CA . SER A 1 72 ? -29.300 -7.082 32.788 1.00 96.19 72 SER A CA 1
ATOM 521 C C . SER A 1 72 ? -30.783 -6.761 33.038 1.00 96.19 72 SER A C 1
ATOM 523 O O . SER A 1 72 ? -31.598 -7.667 33.186 1.00 96.19 72 SER A O 1
ATOM 525 N N . ASP A 1 73 ? -31.145 -5.473 33.091 1.00 95.94 73 ASP A N 1
ATOM 526 C CA . ASP A 1 73 ? -32.499 -4.990 33.373 1.00 95.94 73 ASP A CA 1
ATOM 527 C C . ASP A 1 73 ? -32.679 -3.555 32.835 1.00 95.94 73 ASP A C 1
ATOM 529 O O . ASP A 1 73 ? -31.812 -2.699 33.028 1.00 95.94 73 ASP A O 1
ATOM 533 N N . MET A 1 74 ? -33.813 -3.258 32.186 1.00 96.69 74 MET A N 1
ATOM 534 C CA . MET A 1 74 ? -34.101 -1.916 31.651 1.00 96.69 74 MET A CA 1
ATOM 535 C C . MET A 1 74 ? -34.265 -0.849 32.735 1.00 96.69 74 MET A C 1
ATOM 537 O O . MET A 1 74 ? -34.152 0.338 32.424 1.00 96.69 74 MET A O 1
ATOM 541 N N . LYS A 1 75 ? -34.471 -1.219 34.006 1.00 96.44 75 LYS A N 1
ATOM 542 C CA . LYS A 1 75 ? -34.477 -0.240 35.108 1.00 96.44 75 LYS A CA 1
ATOM 543 C C . LYS A 1 75 ? -33.164 0.548 35.209 1.00 96.44 75 LYS A C 1
ATOM 545 O O . LYS A 1 75 ? -33.157 1.663 35.721 1.00 96.44 75 LYS A O 1
ATOM 550 N N . TYR A 1 76 ? -32.066 -0.020 34.707 1.00 93.69 76 TYR A N 1
ATOM 551 C CA . TYR A 1 76 ? -30.746 0.603 34.696 1.00 93.69 76 TYR A CA 1
ATOM 552 C C . TYR A 1 76 ? -30.558 1.623 33.567 1.00 93.69 76 TYR A C 1
ATOM 554 O O . TYR A 1 76 ? -29.602 2.391 33.602 1.00 93.69 76 TYR A O 1
ATOM 562 N N . TYR A 1 77 ? -31.467 1.666 32.588 1.00 94.00 77 TYR A N 1
ATOM 563 C CA . TYR A 1 77 ? -31.312 2.463 31.371 1.00 94.00 77 TYR A CA 1
ATOM 564 C C . TYR A 1 77 ? -31.117 3.959 31.649 1.00 94.00 77 TYR A C 1
ATOM 566 O O . TYR A 1 77 ? -30.231 4.573 31.064 1.00 94.00 77 TYR A O 1
ATOM 574 N N . ALA A 1 78 ? -31.917 4.547 32.547 1.00 94.62 78 ALA A N 1
ATOM 575 C CA . ALA A 1 78 ? -31.844 5.978 32.851 1.00 94.62 78 ALA A CA 1
ATOM 576 C C . ALA A 1 78 ? -30.506 6.359 33.508 1.00 94.62 78 ALA A C 1
ATOM 578 O O . ALA A 1 78 ? -29.774 7.170 32.956 1.00 94.62 78 ALA A O 1
ATOM 579 N N . LYS A 1 79 ? -30.155 5.693 34.614 1.00 91.12 79 LYS A N 1
ATOM 580 C CA . LYS A 1 79 ? -28.906 5.919 35.361 1.00 91.12 79 LYS A CA 1
ATOM 581 C C . LYS A 1 79 ? -27.653 5.661 34.520 1.00 91.12 79 LYS A C 1
ATOM 583 O O . LYS A 1 79 ? -26.716 6.445 34.545 1.00 91.12 79 LYS A O 1
ATOM 588 N N . MET A 1 80 ? -27.650 4.592 33.719 1.00 93.50 80 MET A N 1
ATOM 589 C CA . MET A 1 80 ? -26.547 4.319 32.792 1.00 93.50 80 MET A CA 1
ATOM 590 C C . MET A 1 80 ? -26.382 5.446 31.767 1.00 93.50 80 MET A C 1
ATOM 592 O O . MET A 1 80 ? -25.258 5.846 31.488 1.00 93.50 80 MET A O 1
ATOM 596 N N . ASN A 1 81 ? -27.484 5.980 31.221 1.00 92.50 81 ASN A N 1
ATOM 597 C CA . ASN A 1 81 ? -27.417 7.057 30.230 1.00 92.50 81 ASN A CA 1
ATOM 598 C C . ASN A 1 81 ? -26.835 8.358 30.793 1.00 92.50 81 ASN A C 1
ATOM 600 O O . ASN A 1 81 ? -26.206 9.085 30.028 1.00 92.50 81 ASN A O 1
ATOM 604 N N . GLU A 1 82 ? -27.058 8.649 32.079 1.00 90.25 82 GLU A N 1
ATOM 605 C CA . GLU A 1 82 ? -26.480 9.820 32.751 1.00 90.25 82 GLU A CA 1
ATOM 606 C C . GLU A 1 82 ? -24.952 9.756 32.691 1.00 90.25 82 GLU A C 1
ATOM 608 O O . GLU A 1 82 ? -24.333 10.650 32.124 1.00 90.25 82 GLU A O 1
ATOM 613 N N . VAL A 1 83 ? -24.367 8.636 33.125 1.00 87.44 83 VAL A N 1
ATOM 614 C CA . VAL A 1 83 ? -22.914 8.412 33.065 1.00 87.44 83 VAL A CA 1
ATOM 615 C C . VAL A 1 83 ? -22.418 8.299 31.623 1.00 87.44 83 VAL A C 1
ATOM 617 O O . VAL A 1 83 ? -21.421 8.908 31.252 1.00 87.44 83 VAL A O 1
ATOM 620 N N . TYR A 1 84 ? -23.130 7.563 30.765 1.00 88.00 84 TYR A N 1
ATOM 621 C CA . TYR A 1 84 ? -22.758 7.387 29.359 1.00 88.00 84 TYR A CA 1
ATOM 622 C C . TYR A 1 84 ? -22.618 8.722 28.623 1.00 88.00 84 TYR A C 1
ATOM 624 O O . TYR A 1 84 ? -21.727 8.860 27.791 1.00 88.00 84 TYR A O 1
ATOM 632 N N . ALA A 1 85 ? -23.491 9.696 28.895 1.00 87.31 85 ALA A N 1
ATOM 633 C CA . ALA A 1 85 ? -23.480 10.984 28.208 1.00 87.31 85 ALA A CA 1
ATOM 634 C C . ALA A 1 85 ? -22.206 11.802 28.477 1.00 87.31 85 ALA A C 1
ATOM 636 O O . ALA A 1 85 ? -21.809 12.575 27.608 1.00 87.31 85 ALA A O 1
ATOM 637 N N . GLU A 1 86 ? -21.554 11.602 29.624 1.00 85.25 86 GLU A N 1
ATOM 638 C CA . GLU A 1 86 ? -20.331 12.317 30.019 1.00 85.25 86 GLU A CA 1
ATOM 639 C C . GLU A 1 86 ? -19.112 11.925 29.170 1.00 85.25 86 GLU A C 1
ATOM 641 O O . GLU A 1 86 ? -18.162 12.695 29.046 1.00 85.25 86 GLU A O 1
ATOM 646 N N . TYR A 1 87 ? -19.156 10.753 28.533 1.00 79.44 87 TYR A N 1
ATOM 647 C CA . TYR A 1 87 ? -18.060 10.221 27.724 1.00 79.44 87 TYR A CA 1
ATOM 648 C C . TYR A 1 87 ? -18.020 10.742 26.283 1.00 79.44 87 TYR A C 1
ATOM 650 O O . TYR A 1 87 ? -17.052 10.475 25.568 1.00 79.44 87 TYR A O 1
ATOM 658 N N . TRP A 1 88 ? -19.050 11.465 25.831 1.00 79.38 88 TRP A N 1
ATOM 659 C CA . TRP A 1 88 ? -19.182 11.873 24.431 1.00 79.38 88 TRP A CA 1
ATOM 660 C C . TRP A 1 88 ? -19.332 13.383 24.291 1.00 79.38 88 TRP A C 1
ATOM 662 O O . TRP A 1 88 ? -20.161 14.002 24.954 1.00 79.38 88 TRP A O 1
ATOM 672 N N . GLY A 1 89 ? -18.596 13.961 23.342 1.00 75.62 89 GLY A N 1
ATOM 673 C CA . GLY A 1 89 ? -18.788 15.348 22.923 1.00 75.62 89 GLY A CA 1
ATOM 674 C C . GLY A 1 89 ? -20.030 15.546 22.042 1.00 75.62 89 GLY A C 1
ATOM 675 O O . GLY A 1 89 ? -21.043 14.836 22.136 1.00 75.62 89 GLY A O 1
ATOM 676 N N . ASP A 1 90 ? -19.946 16.522 21.138 1.00 75.50 90 ASP A N 1
ATOM 677 C CA . ASP A 1 90 ? -21.043 16.871 20.226 1.00 75.50 90 ASP A CA 1
ATOM 678 C C . ASP A 1 90 ? -21.405 15.720 19.280 1.00 75.50 90 ASP A C 1
ATOM 680 O O . ASP A 1 90 ? -22.587 15.455 19.040 1.00 75.50 90 ASP A O 1
ATOM 684 N N . LEU A 1 91 ? -20.395 14.992 18.793 1.00 72.56 91 LEU A N 1
ATOM 685 C CA . LEU A 1 91 ? -20.571 13.831 17.930 1.00 72.56 91 LEU A CA 1
ATOM 686 C C . LEU A 1 91 ? -20.595 12.545 18.764 1.00 72.56 91 LEU A C 1
ATOM 688 O O . LEU A 1 91 ? -19.616 12.193 19.415 1.00 72.56 91 LEU A O 1
ATOM 692 N N . LYS A 1 92 ? -21.731 11.846 18.730 1.00 83.31 92 LYS A N 1
ATOM 693 C CA . LYS A 1 92 ? -21.954 10.583 19.446 1.00 83.31 92 LYS A CA 1
ATOM 694 C C . LYS A 1 92 ? -21.888 9.409 18.463 1.00 83.31 92 LYS A C 1
ATOM 696 O O . LYS A 1 92 ? -22.328 9.573 17.323 1.00 83.31 92 LYS A O 1
ATOM 701 N N . PRO A 1 93 ? -21.397 8.233 18.888 1.00 84.75 93 PRO A N 1
ATOM 702 C CA . PRO A 1 93 ? -21.398 7.037 18.053 1.00 84.75 93 PRO A CA 1
ATOM 703 C C . PRO A 1 93 ? -22.822 6.546 17.774 1.00 84.75 93 PRO A C 1
ATOM 705 O O . PRO A 1 93 ? -23.766 6.853 18.515 1.00 84.75 93 PRO A O 1
ATOM 708 N N . ALA A 1 94 ? -22.969 5.716 16.739 1.00 87.50 94 ALA A N 1
ATOM 709 C CA . ALA A 1 94 ? -24.164 4.897 16.583 1.00 87.50 94 ALA A CA 1
ATOM 710 C C . ALA A 1 94 ? -24.336 4.012 17.827 1.00 87.50 94 ALA A C 1
ATOM 712 O O . ALA A 1 94 ? -23.355 3.551 18.412 1.00 87.50 94 ALA A O 1
ATOM 713 N N . ARG A 1 95 ? -25.579 3.792 18.267 1.00 94.75 95 ARG A N 1
ATOM 714 C CA . ARG A 1 95 ? -25.835 3.110 19.537 1.00 94.75 95 ARG A CA 1
ATOM 715 C C . ARG A 1 95 ? -26.965 2.102 19.445 1.00 94.75 95 ARG A C 1
ATOM 717 O O . ARG A 1 95 ? -28.087 2.467 19.095 1.00 94.75 95 ARG A O 1
ATOM 724 N N . THR A 1 96 ? -26.692 0.892 19.919 1.00 93.56 96 THR A N 1
ATOM 725 C CA . THR A 1 96 ? -27.709 -0.112 20.249 1.00 93.56 96 THR A CA 1
ATOM 726 C C . THR A 1 96 ? -27.711 -0.336 21.754 1.00 93.56 96 THR A C 1
ATOM 728 O O . THR A 1 96 ? -26.658 -0.533 22.354 1.00 93.56 96 THR A O 1
ATOM 731 N N . CYS A 1 97 ? -28.886 -0.317 22.381 1.00 95.38 97 CYS A N 1
ATOM 732 C CA . CYS A 1 97 ? -29.032 -0.637 23.798 1.00 95.38 97 CYS A CA 1
ATOM 733 C C . CYS A 1 97 ? -30.240 -1.548 24.005 1.00 95.38 97 CYS A C 1
ATOM 735 O O . CYS A 1 97 ? -31.347 -1.207 23.582 1.00 95.38 97 CYS A O 1
ATOM 737 N N . VAL A 1 98 ? -30.023 -2.703 24.634 1.00 96.81 98 VAL A N 1
ATOM 738 C CA . VAL A 1 98 ? -31.068 -3.702 24.901 1.00 96.81 98 VAL A CA 1
ATOM 739 C C . VAL A 1 98 ? -30.909 -4.301 26.295 1.00 96.81 98 VAL A C 1
ATOM 741 O O . VAL A 1 98 ? -29.797 -4.403 26.813 1.00 96.81 98 VAL A O 1
ATOM 744 N N . ALA A 1 99 ? -32.015 -4.753 26.887 1.00 96.19 99 ALA A N 1
ATOM 745 C CA . ALA A 1 99 ? -31.959 -5.627 28.053 1.00 96.19 99 ALA A CA 1
ATOM 746 C C . ALA A 1 99 ? -31.916 -7.098 27.630 1.00 96.19 99 ALA A C 1
ATOM 748 O O . ALA A 1 99 ? -32.682 -7.534 26.768 1.00 96.19 99 ALA A O 1
ATOM 749 N N . VAL A 1 100 ? -31.030 -7.861 28.263 1.00 96.38 100 VAL A N 1
ATOM 750 C CA . VAL A 1 100 ? -30.824 -9.292 28.031 1.00 96.38 100 VAL A CA 1
ATOM 751 C C . VAL A 1 100 ? -31.160 -10.091 29.287 1.00 96.38 100 VAL A C 1
ATOM 753 O O . VAL A 1 100 ? -31.209 -9.556 30.388 1.00 96.38 100 VAL A O 1
ATOM 756 N N . LYS A 1 101 ? -31.385 -11.402 29.134 1.00 95.94 101 LYS A N 1
ATOM 757 C CA . LYS A 1 101 ? -31.781 -12.274 30.253 1.00 95.94 101 LYS A CA 1
ATOM 758 C C . LYS A 1 101 ? -30.729 -12.341 31.370 1.00 95.94 101 LYS A C 1
ATOM 760 O O . LYS A 1 101 ? -31.088 -12.444 32.537 1.00 95.94 101 LYS A O 1
ATOM 765 N N . SER A 1 102 ? -29.450 -12.369 31.005 1.00 94.38 102 SER A N 1
ATOM 766 C CA . SER A 1 102 ? -28.321 -12.471 31.932 1.00 94.38 102 SER A CA 1
ATOM 767 C C . SER A 1 102 ? -27.022 -12.119 31.214 1.00 94.38 102 SER A C 1
ATOM 769 O O . SER A 1 102 ? -26.899 -12.396 30.021 1.00 94.38 102 SER A O 1
ATOM 771 N N . LEU A 1 103 ? -26.052 -11.589 31.955 1.00 93.38 103 LEU A N 1
ATOM 772 C CA . LEU A 1 103 ? -24.707 -11.268 31.476 1.00 93.38 103 LEU A CA 1
ATOM 773 C C . LEU A 1 103 ? -23.655 -12.161 32.158 1.00 93.38 103 LEU A C 1
ATOM 775 O O . LEU A 1 103 ? -23.929 -12.709 33.236 1.00 93.38 103 LEU A O 1
ATOM 779 N N . PRO A 1 104 ? -22.453 -12.322 31.571 1.00 89.25 104 PRO A N 1
ATOM 780 C CA . PRO A 1 104 ? -21.339 -13.005 32.219 1.00 89.25 104 PRO A CA 1
ATOM 781 C C . PRO A 1 104 ? -21.080 -12.446 33.621 1.00 89.25 104 PRO A C 1
ATOM 783 O O . PRO A 1 104 ? -21.240 -11.252 33.868 1.00 89.25 104 PRO A O 1
ATOM 786 N N . MET A 1 105 ? -20.687 -13.318 34.554 1.00 88.38 105 MET A N 1
ATOM 787 C CA . MET A 1 105 ? -20.372 -12.940 35.942 1.00 88.38 105 MET A CA 1
ATOM 788 C C . MET A 1 105 ? -21.535 -12.277 36.709 1.00 88.38 105 MET A C 1
ATOM 790 O O . MET A 1 105 ? -21.300 -11.656 37.741 1.00 88.38 105 MET A O 1
ATOM 794 N N . ASN A 1 106 ? -22.781 -12.411 36.232 1.00 90.25 106 ASN A N 1
ATOM 795 C CA . ASN A 1 106 ? -23.947 -11.679 36.745 1.00 90.25 106 ASN A CA 1
ATOM 796 C C . ASN A 1 106 ? -23.747 -10.151 36.743 1.00 90.25 106 ASN A C 1
ATOM 798 O O . ASN A 1 106 ? -24.258 -9.455 37.619 1.00 90.25 106 ASN A O 1
ATOM 802 N N . ALA A 1 107 ? -22.989 -9.631 35.773 1.00 90.56 107 ALA A N 1
ATOM 803 C CA . ALA A 1 107 ? -22.788 -8.198 35.622 1.00 90.56 107 ALA A CA 1
ATOM 804 C C . ALA A 1 107 ? -24.111 -7.470 35.326 1.00 90.56 107 ALA A C 1
ATOM 806 O O . ALA A 1 107 ? -25.046 -8.036 34.755 1.00 90.56 107 ALA A O 1
ATOM 807 N N . ASN A 1 108 ? -24.172 -6.183 35.676 1.00 91.19 108 ASN A N 1
ATOM 808 C CA . ASN A 1 108 ? -25.344 -5.354 35.383 1.00 91.19 108 ASN A CA 1
ATOM 809 C C . ASN A 1 108 ? -25.327 -4.771 33.962 1.00 91.19 108 ASN A C 1
ATOM 811 O O . ASN A 1 108 ? -26.396 -4.471 33.424 1.00 91.19 108 ASN A O 1
ATOM 815 N N . ILE A 1 109 ? -24.132 -4.634 33.380 1.00 91.44 109 ILE A N 1
ATOM 816 C CA . ILE A 1 109 ? -23.862 -4.025 32.078 1.00 91.44 109 ILE A CA 1
ATOM 817 C C . ILE A 1 109 ? -22.686 -4.725 31.389 1.00 91.44 109 ILE A C 1
ATOM 819 O O . ILE A 1 109 ? -21.719 -5.117 32.044 1.00 91.44 109 ILE A O 1
ATOM 823 N N . GLU A 1 110 ? -22.781 -4.862 30.070 1.00 92.88 110 GLU A N 1
ATOM 824 C CA . GLU A 1 110 ? -21.687 -5.250 29.181 1.00 92.88 110 GLU A CA 1
ATOM 825 C C . GLU A 1 110 ? -21.663 -4.288 27.987 1.00 92.88 110 GLU A C 1
ATOM 827 O O . GLU A 1 110 ? -22.710 -4.000 27.397 1.00 92.88 110 GLU A O 1
ATOM 832 N N . ILE A 1 111 ? -20.482 -3.773 27.641 1.00 88.94 111 ILE A N 1
ATOM 833 C CA . ILE A 1 111 ? -20.302 -2.806 26.552 1.00 88.94 111 ILE A CA 1
ATOM 834 C C . ILE A 1 111 ? -19.336 -3.371 25.519 1.00 88.94 111 ILE A C 1
ATOM 836 O O . ILE A 1 111 ? -18.254 -3.857 25.847 1.00 88.94 111 ILE A O 1
ATOM 840 N N . LYS A 1 112 ? -19.718 -3.267 24.248 1.00 89.44 112 LYS A N 1
ATOM 841 C CA . LYS A 1 112 ? -18.870 -3.578 23.099 1.00 89.44 112 LYS A CA 1
ATOM 842 C C . LYS A 1 112 ? -18.738 -2.348 22.211 1.00 89.44 112 LYS A C 1
ATOM 844 O O . LYS A 1 112 ? -19.741 -1.702 21.907 1.00 89.44 112 LYS A O 1
ATOM 849 N N . LEU A 1 113 ? -17.521 -2.079 21.750 1.00 85.75 113 LEU A N 1
ATOM 850 C CA . LEU A 1 113 ? -17.194 -0.937 20.907 1.00 85.75 113 LEU A CA 1
ATOM 851 C C . LEU A 1 113 ? -16.719 -1.403 19.527 1.00 85.75 113 LEU A C 1
ATOM 853 O O . LEU A 1 113 ? -15.987 -2.391 19.395 1.00 85.75 113 LEU A O 1
ATOM 857 N N . LEU A 1 114 ? -17.115 -0.652 18.505 1.00 84.19 114 LEU A N 1
ATOM 858 C CA . LEU A 1 114 ? -16.442 -0.627 17.214 1.00 84.19 114 LEU A CA 1
ATOM 859 C C . LEU A 1 114 ? -15.713 0.706 17.100 1.00 84.19 114 LEU A C 1
ATOM 861 O O . LEU A 1 114 ? -16.334 1.771 17.147 1.00 84.19 114 LEU A O 1
ATOM 865 N N . ILE A 1 115 ? -14.396 0.639 16.960 1.00 78.56 115 ILE A N 1
ATOM 866 C CA . ILE A 1 115 ? -13.537 1.821 16.921 1.00 78.56 115 ILE A CA 1
ATOM 867 C C . ILE A 1 115 ? -12.937 1.922 15.534 1.00 78.56 115 ILE A C 1
ATOM 869 O O . ILE A 1 115 ? -12.440 0.929 15.002 1.00 78.56 115 ILE A O 1
ATOM 873 N N . TRP A 1 116 ? -12.974 3.111 14.953 1.00 65.00 116 TRP A N 1
ATOM 874 C CA . TRP A 1 116 ? -12.274 3.392 13.713 1.00 65.00 116 TRP A CA 1
ATOM 875 C C . TRP A 1 116 ? -10.783 3.583 14.020 1.00 65.00 116 TRP A C 1
ATOM 877 O O . TRP A 1 116 ? -10.368 4.595 14.580 1.00 65.00 116 TRP A O 1
ATOM 887 N N . GLU A 1 117 ? -9.980 2.562 13.714 1.00 59.16 117 GLU A N 1
ATOM 888 C CA . GLU A 1 117 ? -8.556 2.491 14.068 1.00 59.16 117 GLU A CA 1
ATOM 889 C C . GLU A 1 117 ? -7.760 3.617 13.411 1.00 59.16 117 GLU A C 1
ATOM 891 O O . GLU A 1 117 ? -6.888 4.203 14.044 1.00 59.16 117 GLU A O 1
ATOM 896 N N . ALA A 1 118 ? -8.075 3.950 12.159 1.00 50.28 118 ALA A N 1
ATOM 897 C CA . ALA A 1 118 ? -7.322 4.946 11.409 1.00 50.28 118 ALA A CA 1
ATOM 898 C C . ALA A 1 118 ? -7.440 6.366 11.980 1.00 50.28 118 ALA A C 1
ATOM 900 O O . ALA A 1 118 ? -6.552 7.179 11.742 1.00 50.28 118 ALA A O 1
ATOM 901 N N . ALA A 1 119 ? -8.473 6.647 12.781 1.00 40.88 119 ALA A N 1
ATOM 902 C CA . ALA A 1 119 ? -8.578 7.895 13.530 1.00 40.88 119 ALA A CA 1
ATOM 903 C C . ALA A 1 119 ? -7.818 7.851 14.871 1.00 40.88 119 ALA A C 1
ATOM 905 O O . ALA A 1 119 ? -7.397 8.889 15.368 1.00 40.88 119 ALA A O 1
ATOM 906 N N . CYS A 1 120 ? -7.571 6.656 15.423 1.00 35.56 120 CYS A N 1
ATOM 907 C CA . CYS A 1 120 ? -6.690 6.445 16.579 1.00 35.56 120 CYS A CA 1
ATOM 908 C C . CYS A 1 120 ? -5.200 6.477 16.225 1.00 35.56 120 CYS A C 1
ATOM 910 O O . CYS A 1 120 ? -4.365 6.579 17.126 1.00 35.56 120 CYS A O 1
ATOM 912 N N . LEU A 1 121 ? -4.849 6.325 14.948 1.00 36.81 121 LEU A N 1
ATOM 913 C CA . LEU A 1 121 ? -3.477 6.503 14.513 1.00 36.81 121 LEU A CA 1
ATOM 914 C C . LEU A 1 121 ? -3.181 8.000 14.580 1.00 36.81 121 LEU A C 1
ATOM 916 O O . LEU A 1 121 ? -3.834 8.795 13.907 1.00 36.81 121 LEU A O 1
ATOM 920 N N . GLU A 1 122 ? -2.193 8.387 15.393 1.00 31.84 122 GLU A N 1
ATOM 921 C CA . GLU A 1 122 ? -1.560 9.692 15.228 1.00 31.84 122 GLU A CA 1
ATOM 922 C C . GLU A 1 122 ? -1.313 9.902 13.736 1.00 31.84 122 GLU A C 1
ATOM 924 O O . GLU A 1 122 ? -0.834 8.990 13.047 1.00 31.84 122 GLU A O 1
ATOM 929 N N . HIS A 1 123 ? -1.674 11.093 13.251 1.00 36.31 123 HIS A N 1
ATOM 930 C CA . HIS A 1 123 ? -1.256 11.600 11.956 1.00 36.31 123 HIS A CA 1
ATOM 931 C C . HIS A 1 123 ? 0.192 11.154 11.756 1.00 36.31 123 HIS A C 1
ATOM 933 O O . HIS A 1 123 ? 1.068 11.554 12.519 1.00 36.31 123 HIS A O 1
ATOM 939 N N . CYS A 1 124 ? 0.434 10.226 10.831 1.00 37.50 124 CYS A N 1
ATOM 940 C CA . CYS A 1 124 ? 1.766 9.692 10.621 1.00 37.50 124 CYS A CA 1
ATOM 941 C C . CYS A 1 124 ? 2.291 10.341 9.349 1.00 37.50 124 CYS A C 1
ATOM 943 O O . CYS A 1 124 ? 2.162 9.752 8.272 1.00 37.50 124 CYS A O 1
ATOM 945 N N . PRO A 1 125 ? 2.911 11.533 9.445 1.00 41.47 125 PRO A N 1
ATOM 946 C CA . PRO A 1 125 ? 3.523 12.242 8.321 1.00 41.47 125 PRO A CA 1
ATOM 947 C C . PRO A 1 125 ? 4.719 11.476 7.713 1.00 41.47 125 PRO A C 1
ATOM 949 O O . PRO A 1 125 ? 5.608 12.058 7.101 1.00 41.47 125 PRO A O 1
ATOM 952 N N . ARG A 1 126 ? 4.812 10.156 7.909 1.00 48.56 126 ARG A N 1
ATOM 953 C CA . ARG A 1 126 ? 5.907 9.303 7.449 1.00 48.56 126 ARG A CA 1
ATOM 954 C C . ARG A 1 126 ? 5.481 8.115 6.593 1.00 48.56 126 ARG A C 1
ATOM 956 O O . ARG A 1 126 ? 6.376 7.543 5.974 1.00 48.56 126 ARG A O 1
ATOM 963 N N . ARG A 1 127 ? 4.198 7.717 6.515 1.00 64.00 127 ARG A N 1
ATOM 964 C CA . ARG A 1 127 ? 3.843 6.651 5.554 1.00 64.00 127 ARG A CA 1
ATOM 965 C C . ARG A 1 127 ? 3.689 7.246 4.165 1.00 64.00 127 ARG A C 1
ATOM 967 O O . ARG A 1 127 ? 2.887 8.144 3.951 1.00 64.00 127 ARG A O 1
ATOM 974 N N . ARG A 1 128 ? 4.475 6.689 3.252 1.00 81.38 128 ARG A N 1
ATOM 975 C CA . ARG A 1 128 ? 4.476 6.984 1.824 1.00 81.38 128 ARG A CA 1
ATOM 976 C C . ARG A 1 128 ? 3.560 5.990 1.123 1.00 81.38 128 ARG A C 1
ATOM 978 O O . ARG A 1 128 ? 3.681 4.787 1.379 1.00 81.38 128 ARG A O 1
ATOM 985 N N . GLY A 1 129 ? 2.643 6.468 0.297 1.00 83.44 129 GLY A N 1
ATOM 986 C CA . GLY A 1 129 ? 1.721 5.652 -0.490 1.00 83.44 129 GLY A CA 1
ATOM 987 C C . GLY A 1 129 ? 2.240 5.325 -1.881 1.00 83.44 129 GLY A C 1
ATOM 988 O O . GLY A 1 129 ? 3.081 6.036 -2.414 1.00 83.44 129 GLY A O 1
ATOM 989 N N . ILE A 1 130 ? 1.730 4.248 -2.474 1.00 87.94 130 ILE A N 1
ATOM 990 C CA . ILE A 1 130 ? 1.859 3.956 -3.906 1.00 87.94 130 ILE A CA 1
ATOM 991 C C . ILE A 1 130 ? 0.487 4.147 -4.535 1.00 87.94 130 ILE A C 1
ATOM 993 O O . ILE A 1 130 ? -0.428 3.398 -4.221 1.00 87.94 130 ILE A O 1
ATOM 997 N N . HIS A 1 131 ? 0.328 5.105 -5.434 1.00 84.31 131 HIS A N 1
ATOM 998 C CA . HIS A 1 131 ? -0.938 5.476 -6.058 1.00 84.31 131 HIS A CA 1
ATOM 999 C C . HIS A 1 131 ? -0.915 5.124 -7.537 1.00 84.31 131 HIS A C 1
ATOM 1001 O O . HIS A 1 131 ? 0.003 5.512 -8.243 1.00 84.31 131 HIS A O 1
ATOM 1007 N N . TYR A 1 132 ? -1.909 4.387 -8.009 1.00 84.00 132 TYR A N 1
ATOM 1008 C CA . TYR A 1 132 ? -2.038 4.009 -9.407 1.00 84.00 132 TYR A CA 1
ATOM 1009 C C . TYR A 1 132 ? -2.880 5.040 -10.153 1.00 84.00 132 TYR A C 1
ATOM 1011 O O . TYR A 1 132 ? -4.044 5.279 -9.809 1.00 84.00 132 TYR A O 1
ATOM 1019 N N . VAL A 1 133 ? -2.280 5.627 -11.180 1.00 79.50 133 VAL A N 1
ATOM 1020 C CA . VAL A 1 133 ? -2.842 6.732 -11.957 1.00 79.50 133 VAL A CA 1
ATOM 1021 C C . VAL A 1 133 ? -2.834 6.404 -13.449 1.00 79.50 133 VAL A C 1
ATOM 1023 O O . VAL A 1 133 ? -1.967 5.675 -13.931 1.00 79.50 133 VAL A O 1
ATOM 1026 N N . ALA A 1 134 ? -3.815 6.942 -14.167 1.00 75.38 134 ALA A N 1
ATOM 1027 C CA . ALA A 1 134 ? -3.883 6.948 -15.625 1.00 75.38 134 ALA A CA 1
ATOM 1028 C C . ALA A 1 134 ? -3.858 8.384 -16.132 1.00 75.38 134 ALA A C 1
ATOM 1030 O O . ALA A 1 134 ? -4.326 9.274 -15.418 1.00 75.38 134 ALA A O 1
ATOM 1031 N N . ASP A 1 135 ? -3.387 8.545 -17.373 1.00 64.75 135 ASP A N 1
ATOM 1032 C CA . ASP A 1 135 ? -3.147 9.826 -18.043 1.00 64.75 135 ASP A CA 1
ATOM 1033 C C . ASP A 1 135 ? -2.148 10.686 -17.248 1.00 64.75 135 ASP A C 1
ATOM 1035 O O . ASP A 1 135 ? -2.333 10.948 -16.066 1.00 64.75 135 ASP A O 1
ATOM 1039 N N . VAL A 1 136 ? -1.019 11.046 -17.854 1.00 61.97 136 VAL A N 1
ATOM 1040 C CA . VAL A 1 136 ? -0.032 11.979 -17.262 1.00 61.97 136 VAL A CA 1
ATOM 1041 C C . VAL A 1 136 ? 0.309 13.075 -18.278 1.00 61.97 136 VAL A C 1
ATOM 1043 O O . VAL A 1 136 ? 1.297 13.801 -18.132 1.00 61.97 136 VAL A O 1
ATOM 1046 N N . SER A 1 137 ? -0.506 13.206 -19.330 1.00 58.97 137 SER A N 1
ATOM 1047 C CA . SER A 1 137 ? -0.295 14.204 -20.372 1.00 58.97 137 SER A CA 1
ATOM 1048 C C . SER A 1 137 ? -0.360 15.603 -19.757 1.00 58.97 137 SER A C 1
ATOM 1050 O O . SER A 1 137 ? -1.215 15.909 -18.923 1.00 58.97 137 SER A O 1
ATOM 1052 N N . ASN A 1 138 ? 0.602 16.462 -20.105 1.00 57.78 138 ASN A N 1
ATOM 1053 C CA . ASN A 1 138 ? 0.680 17.840 -19.602 1.00 57.78 138 ASN A CA 1
ATOM 1054 C C . ASN A 1 138 ? 0.631 17.981 -18.060 1.00 57.78 138 ASN A C 1
ATOM 1056 O O . ASN A 1 138 ? 0.186 19.009 -17.544 1.00 57.78 138 ASN A O 1
ATOM 1060 N N . GLY A 1 139 ? 1.063 16.951 -17.318 1.00 57.56 139 GLY A N 1
ATOM 1061 C CA . GLY A 1 139 ? 1.059 16.944 -15.850 1.00 57.56 139 GLY A CA 1
ATOM 1062 C C . GLY A 1 139 ? -0.309 16.671 -15.211 1.00 57.56 139 GLY A C 1
ATOM 1063 O O . GLY A 1 139 ? -0.441 16.770 -13.989 1.00 57.56 139 GLY A O 1
ATOM 1064 N N . VAL A 1 140 ? -1.325 16.319 -16.003 1.00 62.00 140 VAL A N 1
ATOM 1065 C CA . VAL A 1 140 ? -2.671 15.981 -15.522 1.00 62.00 140 VAL A CA 1
ATOM 1066 C C . VAL A 1 140 ? -2.702 14.509 -15.138 1.00 62.00 140 VAL A C 1
ATOM 1068 O O . VAL A 1 140 ? -2.704 13.664 -16.017 1.00 62.00 140 VAL A O 1
ATOM 1071 N N . MET A 1 141 ? -2.752 14.195 -13.840 1.00 72.06 141 MET A N 1
ATOM 1072 C CA . MET A 1 141 ? -2.897 12.816 -13.358 1.00 72.06 141 MET A CA 1
ATOM 1073 C C . MET A 1 141 ? -4.323 12.518 -12.933 1.00 72.06 141 MET A C 1
ATOM 1075 O O . MET A 1 141 ? -4.912 13.252 -12.135 1.00 72.06 141 MET A O 1
ATOM 1079 N N . SER A 1 142 ? -4.850 11.385 -13.386 1.00 71.12 142 SER A N 1
ATOM 1080 C CA . SER A 1 142 ? -6.151 10.900 -12.937 1.00 71.12 142 SER A CA 1
ATOM 1081 C C . SER A 1 142 ? -5.986 9.648 -12.082 1.00 71.12 142 SER A C 1
ATOM 1083 O O . SER A 1 142 ? -5.310 8.704 -12.492 1.00 71.12 142 SER A O 1
ATOM 1085 N N . PRO A 1 143 ? -6.617 9.572 -10.898 1.00 72.94 143 PRO A N 1
ATOM 1086 C CA . PRO A 1 143 ? -6.639 8.331 -10.147 1.00 72.94 143 PRO A CA 1
ATOM 1087 C C . PRO A 1 143 ? -7.382 7.278 -10.971 1.00 72.94 143 PRO A C 1
ATOM 1089 O O . PRO A 1 143 ? -8.423 7.573 -11.576 1.00 72.94 143 PRO A O 1
ATOM 1092 N N . LEU A 1 144 ? -6.856 6.052 -10.998 1.00 72.88 144 LEU A N 1
ATOM 1093 C CA . LEU A 1 144 ? -7.516 4.971 -11.720 1.00 72.88 144 LEU A CA 1
ATOM 1094 C C . LEU A 1 144 ? -8.927 4.723 -11.180 1.00 72.88 144 LEU A C 1
ATOM 1096 O O . LEU A 1 144 ? -9.196 4.820 -9.982 1.00 72.88 144 LEU A O 1
ATOM 1100 N N . SER A 1 145 ? -9.841 4.336 -12.063 1.00 66.75 145 SER A N 1
ATOM 1101 C CA . SER A 1 145 ? -11.161 3.887 -11.628 1.00 66.75 145 SER A CA 1
ATOM 1102 C C . SER A 1 145 ? -11.061 2.598 -10.808 1.00 66.75 145 SER A C 1
ATOM 1104 O O . SER A 1 145 ? -10.169 1.773 -11.020 1.00 66.75 145 SER A O 1
ATOM 1106 N N . TYR A 1 146 ? -11.986 2.410 -9.868 1.00 59.84 146 TYR A N 1
ATOM 1107 C CA . TYR A 1 146 ? -12.172 1.124 -9.207 1.00 59.84 146 TYR A CA 1
ATOM 1108 C C . TYR A 1 146 ? -13.545 0.565 -9.549 1.00 59.84 146 TYR A C 1
ATOM 1110 O O . TYR A 1 146 ? -14.561 1.210 -9.287 1.00 59.84 146 TYR A O 1
ATOM 1118 N N . ASN A 1 147 ? -13.564 -0.646 -10.098 1.00 57.22 147 ASN A N 1
ATOM 1119 C CA . ASN A 1 147 ? -14.780 -1.407 -10.323 1.00 57.22 147 ASN A CA 1
ATOM 1120 C C . ASN A 1 147 ? -14.888 -2.506 -9.256 1.00 57.22 147 ASN A C 1
ATOM 1122 O O . ASN A 1 147 ? -14.070 -3.424 -9.228 1.00 57.22 147 ASN A O 1
ATOM 1126 N N . TRP A 1 148 ? -15.885 -2.403 -8.371 1.00 50.78 148 TRP A N 1
ATOM 1127 C CA . TRP A 1 148 ? -16.120 -3.381 -7.298 1.00 50.78 148 TRP A CA 1
ATOM 1128 C C . TRP A 1 148 ? -16.595 -4.741 -7.821 1.00 50.78 148 TRP A C 1
ATOM 1130 O O . TRP A 1 148 ? -16.432 -5.744 -7.128 1.00 50.78 148 TRP A O 1
ATOM 1140 N N . ASP A 1 149 ? -17.134 -4.779 -9.041 1.00 46.09 149 ASP A N 1
ATOM 1141 C CA . ASP A 1 149 ? -17.636 -6.002 -9.672 1.00 46.09 149 ASP A CA 1
ATOM 1142 C C . ASP A 1 149 ? -16.528 -6.783 -10.399 1.00 46.09 149 ASP A C 1
ATOM 1144 O O . ASP A 1 149 ? -16.729 -7.920 -10.837 1.00 46.09 149 ASP A O 1
ATOM 1148 N N . GLU A 1 150 ? -15.327 -6.210 -10.509 1.00 51.19 150 GLU A N 1
ATOM 1149 C CA . GLU A 1 150 ? -14.172 -6.902 -11.064 1.00 51.19 150 GLU A CA 1
ATOM 1150 C C . GLU A 1 150 ? -13.474 -7.736 -9.990 1.00 51.19 150 GLU A C 1
ATOM 1152 O O . GLU A 1 150 ? -12.976 -7.236 -8.986 1.00 51.19 150 GLU A O 1
ATOM 1157 N N . SER A 1 151 ? -13.339 -9.039 -10.251 1.00 41.47 151 SER A N 1
ATOM 1158 C CA . SER A 1 151 ? -12.593 -9.964 -9.380 1.00 41.47 151 SER A CA 1
ATOM 1159 C C . SER A 1 151 ? -11.118 -9.577 -9.153 1.00 41.47 151 SER A C 1
ATOM 1161 O O . SER A 1 151 ? -10.470 -10.126 -8.258 1.00 41.47 151 SER A O 1
ATOM 1163 N N . LYS A 1 152 ? -10.579 -8.658 -9.968 1.00 53.38 152 LYS A N 1
ATOM 1164 C CA . LYS A 1 152 ? -9.218 -8.114 -9.899 1.00 53.38 152 LYS A CA 1
ATOM 1165 C C . LYS A 1 152 ? -9.239 -6.629 -10.292 1.00 53.38 152 LYS A C 1
ATOM 1167 O O . LYS A 1 152 ? -9.062 -6.330 -11.471 1.00 53.38 152 LYS A O 1
ATOM 1172 N N . PRO A 1 153 ? -9.455 -5.706 -9.347 1.00 59.44 153 PRO A N 1
ATOM 1173 C CA . PRO A 1 153 ? -9.475 -4.284 -9.662 1.00 59.44 153 PRO A CA 1
ATOM 1174 C C . PRO A 1 153 ? -8.118 -3.827 -10.212 1.00 59.44 153 PRO A C 1
ATOM 1176 O O . PRO A 1 153 ? -7.070 -4.145 -9.643 1.00 59.44 153 PRO A O 1
ATOM 1179 N N . LYS A 1 154 ? -8.143 -3.073 -11.318 1.00 65.56 154 LYS A N 1
ATOM 1180 C CA . LYS A 1 154 ? -6.938 -2.482 -11.927 1.00 65.56 154 LYS A CA 1
ATOM 1181 C C . LYS A 1 154 ? -6.286 -1.434 -11.027 1.00 65.56 154 LYS A C 1
ATOM 1183 O O . LYS A 1 154 ? -5.064 -1.356 -10.954 1.00 65.56 154 LYS A O 1
ATOM 1188 N N . ASN A 1 155 ? -7.096 -0.638 -10.330 1.00 70.38 155 ASN A N 1
ATOM 1189 C CA . ASN A 1 155 ? -6.576 0.307 -9.359 1.00 70.38 155 ASN A CA 1
ATOM 1190 C C . ASN A 1 155 ? -6.109 -0.450 -8.108 1.00 70.38 155 ASN A C 1
ATOM 1192 O O . ASN A 1 155 ? -6.884 -1.135 -7.441 1.00 70.38 155 ASN A O 1
ATOM 1196 N N . ARG A 1 156 ? -4.806 -0.332 -7.845 1.00 73.19 156 ARG A N 1
ATOM 1197 C CA . ARG A 1 156 ? -4.064 -0.912 -6.718 1.00 73.19 156 ARG A CA 1
ATOM 1198 C C . ARG A 1 156 ? -3.364 0.151 -5.890 1.00 73.19 156 ARG A C 1
ATOM 1200 O O . ARG A 1 156 ? -2.415 -0.146 -5.156 1.00 73.19 156 ARG A O 1
ATOM 1207 N N . SER A 1 157 ? -3.833 1.392 -6.025 1.00 75.38 157 SER A N 1
ATOM 1208 C CA . SER A 1 157 ? -3.401 2.490 -5.181 1.00 75.38 157 SER A CA 1
ATOM 1209 C C . SER A 1 157 ? -3.377 2.042 -3.733 1.00 75.38 157 SER A C 1
ATOM 1211 O O . SER A 1 157 ? -4.076 1.104 -3.333 1.00 75.38 157 SER A O 1
ATOM 1213 N N . MET A 1 158 ? -2.641 2.771 -2.916 1.00 71.38 158 MET A N 1
ATOM 1214 C CA . MET A 1 158 ? -2.962 2.912 -1.523 1.00 71.38 158 MET A CA 1
ATOM 1215 C C . MET A 1 158 ? -4.365 3.531 -1.478 1.00 71.38 158 MET A C 1
ATOM 1217 O O . MET A 1 158 ? -4.545 4.714 -1.204 1.00 71.38 158 MET A O 1
ATOM 1221 N N . TYR A 1 159 ? -5.390 2.697 -1.735 1.00 58.16 159 TYR A N 1
ATOM 1222 C CA . TYR A 1 159 ? -6.591 2.667 -0.927 1.00 58.16 159 TYR A CA 1
ATOM 1223 C C . TYR A 1 159 ? -6.054 2.908 0.439 1.00 58.16 159 TYR A C 1
ATOM 1225 O O . TYR A 1 159 ? -5.167 2.154 0.847 1.00 58.16 159 TYR A O 1
ATOM 1233 N N . LEU A 1 160 ? -6.461 4.059 0.962 1.00 48.72 160 LEU A N 1
ATOM 1234 C CA . LEU A 1 160 ? -5.997 4.700 2.169 1.00 48.72 160 LEU A CA 1
ATOM 1235 C C . LEU A 1 160 ? -5.511 3.669 3.190 1.00 48.72 160 LEU A C 1
ATOM 1237 O O . LEU A 1 160 ? -5.894 2.505 3.174 1.00 48.72 160 LEU A O 1
ATOM 1241 N N . TRP A 1 161 ? -4.788 4.084 4.202 1.00 37.47 161 TRP A N 1
ATOM 1242 C CA . TRP A 1 161 ? -4.644 3.290 5.423 1.00 37.47 161 TRP A CA 1
ATOM 1243 C C . TRP A 1 161 ? -5.947 2.676 6.049 1.00 37.47 161 TRP A C 1
ATOM 1245 O O . TRP A 1 161 ? -5.900 2.165 7.159 1.00 37.47 161 TRP A O 1
ATOM 1255 N N . ASP A 1 162 ? -7.108 2.712 5.388 1.00 41.16 162 ASP A N 1
ATOM 1256 C CA . ASP A 1 162 ? -8.394 3.138 5.882 1.00 41.16 162 ASP A CA 1
ATOM 1257 C C . ASP A 1 162 ? -9.571 2.594 5.027 1.00 41.16 162 ASP A C 1
ATOM 1259 O O . ASP A 1 162 ? -10.495 3.313 4.637 1.00 41.16 162 ASP A O 1
ATOM 1263 N N . ALA A 1 163 ? -9.542 1.306 4.664 1.00 35.75 163 ALA A N 1
ATOM 1264 C CA . ALA A 1 163 ? -10.577 0.623 3.867 1.00 35.75 163 ALA A CA 1
ATOM 1265 C C . ALA A 1 163 ? -11.946 0.451 4.583 1.00 35.75 163 ALA A C 1
ATOM 1267 O O . ALA A 1 163 ? -12.669 -0.515 4.330 1.00 35.75 163 ALA A O 1
ATOM 1268 N N . GLY A 1 164 ? -12.314 1.368 5.481 1.00 36.94 164 GLY A N 1
ATOM 1269 C CA . GLY A 1 164 ? -13.553 1.308 6.256 1.00 36.94 164 GLY A CA 1
ATOM 1270 C C . GLY A 1 164 ? -14.652 2.266 5.799 1.00 36.94 164 GLY A C 1
ATOM 1271 O O . GLY A 1 164 ? -15.814 1.866 5.731 1.00 36.94 164 GLY A O 1
ATOM 1272 N N . LEU A 1 165 ? -14.310 3.517 5.468 1.00 33.38 165 LEU A N 1
ATOM 1273 C CA . LEU A 1 165 ? -15.308 4.576 5.238 1.00 33.38 165 LEU A CA 1
ATOM 1274 C C . LEU A 1 165 ? -15.264 5.189 3.834 1.00 33.38 165 LEU A C 1
ATOM 1276 O O . LEU A 1 165 ? -16.303 5.331 3.200 1.00 33.38 165 LEU A O 1
ATOM 1280 N N . TRP A 1 166 ? -14.090 5.519 3.292 1.00 41.62 166 TRP A N 1
ATOM 1281 C CA . TRP A 1 166 ? -14.008 6.183 1.978 1.00 41.62 166 TRP A CA 1
ATOM 1282 C C . TRP A 1 166 ? -14.478 5.292 0.817 1.00 41.62 166 TRP A C 1
ATOM 1284 O O . TRP A 1 166 ? -14.938 5.765 -0.221 1.00 41.62 166 TRP A O 1
ATOM 1294 N N . THR A 1 167 ? -14.377 3.979 0.977 1.00 40.06 167 THR A N 1
ATOM 1295 C CA . THR A 1 167 ? -14.702 3.002 -0.062 1.00 40.06 167 THR A CA 1
ATOM 1296 C C . THR A 1 167 ? -16.127 2.460 0.026 1.00 40.06 167 THR A C 1
ATOM 1298 O O . THR A 1 167 ? -16.628 1.985 -0.990 1.00 40.06 167 THR A O 1
ATOM 1301 N N . THR A 1 168 ? -16.797 2.557 1.180 1.00 35.91 168 THR A N 1
ATOM 1302 C CA . THR A 1 168 ? -18.026 1.796 1.478 1.00 35.91 168 THR A CA 1
ATOM 1303 C C . THR A 1 168 ? -19.326 2.449 1.006 1.00 35.91 168 THR A C 1
ATOM 1305 O O . THR A 1 168 ? -20.266 1.721 0.702 1.00 35.91 168 THR A O 1
ATOM 1308 N N . CYS A 1 169 ? -19.399 3.777 0.868 1.00 41.16 169 CYS A N 1
ATOM 1309 C CA . CYS A 1 169 ? -20.532 4.445 0.210 1.00 41.16 169 CYS A CA 1
ATOM 1310 C C . CYS A 1 169 ? -20.229 5.907 -0.159 1.00 41.16 169 CYS A C 1
ATOM 1312 O O . CYS A 1 169 ? -19.373 6.566 0.440 1.00 41.16 169 CYS A O 1
ATOM 1314 N N . ARG A 1 170 ? -20.939 6.419 -1.173 1.00 44.94 170 ARG A N 1
ATOM 1315 C CA . ARG A 1 170 ? -20.809 7.787 -1.705 1.00 44.94 170 ARG A CA 1
ATOM 1316 C C . ARG A 1 170 ? -20.958 8.850 -0.610 1.00 44.94 170 ARG A C 1
ATOM 1318 O O . ARG A 1 170 ? -20.225 9.838 -0.600 1.00 44.94 170 ARG A O 1
ATOM 1325 N N . GLU A 1 171 ? -21.863 8.621 0.332 1.00 40.78 171 GLU A N 1
ATOM 1326 C CA . GLU A 1 171 ? -22.146 9.490 1.470 1.00 40.78 171 GLU A CA 1
ATOM 1327 C C . GLU A 1 171 ? -20.934 9.615 2.401 1.00 40.78 171 GLU A C 1
ATOM 1329 O O . GLU A 1 171 ? -20.607 10.717 2.840 1.00 40.78 171 GLU A O 1
ATOM 1334 N N . SER A 1 172 ? -20.205 8.522 2.637 1.00 43.03 172 SER A N 1
ATOM 1335 C CA . SER A 1 172 ? -18.996 8.527 3.466 1.00 43.03 172 SER A CA 1
ATOM 1336 C C . SER A 1 172 ? -17.854 9.316 2.819 1.00 43.03 172 SER A C 1
ATOM 1338 O O . SER A 1 172 ? -17.151 10.047 3.515 1.00 43.03 172 SER A O 1
ATOM 1340 N N . ARG A 1 173 ? -17.717 9.277 1.484 1.00 50.19 173 ARG A N 1
ATOM 1341 C CA . ARG A 1 173 ? -16.741 10.105 0.740 1.00 50.19 173 ARG A CA 1
ATOM 1342 C C . ARG A 1 173 ? -17.029 11.593 0.902 1.00 50.19 173 ARG A C 1
ATOM 1344 O O . ARG A 1 173 ? -16.128 12.377 1.196 1.00 50.19 173 ARG A O 1
ATOM 1351 N N . GLU A 1 174 ? -18.291 11.990 0.740 1.00 48.22 174 GLU A N 1
ATOM 1352 C CA . GLU A 1 174 ? -18.709 13.385 0.899 1.00 48.22 174 GLU A CA 1
ATOM 1353 C C . GLU A 1 174 ? -18.594 13.871 2.351 1.00 48.22 174 GLU A C 1
ATOM 1355 O O . GLU A 1 174 ? -18.211 15.020 2.581 1.00 48.22 174 GLU A O 1
ATOM 1360 N N . VAL A 1 175 ? -18.903 13.017 3.331 1.00 42.62 175 VAL A N 1
ATOM 1361 C CA . VAL A 1 175 ? -18.787 13.335 4.762 1.00 42.62 175 VAL A CA 1
ATOM 1362 C C . VAL A 1 175 ? -17.326 13.479 5.173 1.00 42.62 175 VAL A C 1
ATOM 1364 O O . VAL A 1 175 ? -16.982 14.503 5.761 1.00 42.62 175 VAL A O 1
ATOM 1367 N N . VAL A 1 176 ? -16.456 12.528 4.822 1.00 47.31 176 VAL A N 1
ATOM 1368 C CA . VAL A 1 176 ? -15.019 12.626 5.127 1.00 47.31 176 VAL A CA 1
ATOM 1369 C C . VAL A 1 176 ? -14.414 13.843 4.436 1.00 47.31 176 VAL A C 1
ATOM 1371 O O . VAL A 1 176 ? -13.688 14.591 5.075 1.00 47.31 176 VAL A O 1
ATOM 1374 N N . PHE A 1 177 ? -14.778 14.129 3.184 1.00 48.97 177 PHE A N 1
ATOM 1375 C CA . PHE A 1 177 ? -14.344 15.347 2.495 1.00 48.97 177 PHE A CA 1
ATOM 1376 C C . PHE A 1 177 ? -14.794 16.633 3.216 1.00 48.97 177 PHE A C 1
ATOM 1378 O O . PHE A 1 177 ? -14.002 17.557 3.406 1.00 48.97 177 PHE A O 1
ATOM 1385 N N . LYS A 1 178 ? -16.057 16.704 3.664 1.00 48.31 178 LYS A N 1
ATOM 1386 C CA . LYS A 1 178 ? -16.581 17.850 4.432 1.00 48.31 178 LYS A CA 1
ATOM 1387 C C . LYS A 1 178 ? -15.921 17.994 5.808 1.00 48.31 178 LYS A C 1
ATOM 1389 O O . LYS A 1 178 ? -15.775 19.124 6.264 1.00 48.31 178 LYS A O 1
ATOM 1394 N N . GLN A 1 179 ? -15.559 16.889 6.461 1.00 43.09 179 GLN A N 1
ATOM 1395 C CA . GLN A 1 179 ? -14.873 16.885 7.759 1.00 43.09 179 GLN A CA 1
ATOM 1396 C C . GLN A 1 179 ? -13.378 17.179 7.626 1.00 43.09 179 GLN A C 1
ATOM 1398 O O . GLN A 1 179 ? -12.830 17.896 8.451 1.00 43.09 179 GLN A O 1
ATOM 1403 N N . TRP A 1 180 ? -12.734 16.726 6.550 1.00 46.41 180 TRP A N 1
ATOM 1404 C CA . TRP A 1 180 ? -11.340 17.047 6.247 1.00 46.41 180 TRP A CA 1
ATOM 1405 C C . TRP A 1 180 ? -11.132 18.555 6.096 1.00 46.41 180 TRP A C 1
ATOM 1407 O O . TRP A 1 180 ? -10.192 19.104 6.656 1.00 46.41 180 TRP A O 1
ATOM 1417 N N . ARG A 1 181 ? -12.074 19.262 5.450 1.00 40.56 181 ARG A N 1
ATOM 1418 C CA . ARG A 1 181 ? -12.085 20.741 5.397 1.00 40.56 181 ARG A CA 1
ATOM 1419 C C . ARG A 1 181 ? -12.169 21.418 6.775 1.00 40.56 181 ARG A C 1
ATOM 1421 O O . ARG A 1 181 ? -12.006 22.631 6.842 1.00 40.56 181 ARG A O 1
ATOM 1428 N N . LYS A 1 182 ? -12.494 20.675 7.837 1.00 38.03 182 LYS A N 1
ATOM 1429 C CA . LYS A 1 182 ? -12.652 21.166 9.212 1.00 38.03 182 LYS A CA 1
ATOM 1430 C C . LYS A 1 182 ? -11.559 20.672 10.163 1.00 38.03 182 LYS A C 1
ATOM 1432 O O . LYS A 1 182 ? -11.584 21.077 11.322 1.00 38.03 182 LYS A O 1
ATOM 1437 N N . LEU A 1 183 ? -10.649 19.794 9.724 1.00 36.69 183 LEU A N 1
ATOM 1438 C CA . LEU A 1 183 ? -9.569 19.310 10.582 1.00 36.69 183 LEU A CA 1
ATOM 1439 C C . LEU A 1 183 ? -8.615 20.476 10.892 1.00 36.69 183 LEU A C 1
ATOM 1441 O O . LEU A 1 183 ? -8.111 21.097 9.955 1.00 36.69 183 LEU A O 1
ATOM 1445 N N . PRO A 1 184 ? -8.371 20.793 12.175 1.00 32.28 184 PRO A N 1
ATOM 1446 C CA . PRO A 1 184 ? -7.383 21.793 12.541 1.00 32.28 184 PRO A CA 1
ATOM 1447 C C . PRO A 1 184 ? -5.986 21.257 12.210 1.00 32.28 184 PRO A C 1
ATOM 1449 O O . PRO A 1 184 ? -5.616 20.151 12.608 1.00 32.28 184 PRO A O 1
ATOM 1452 N N . THR A 1 185 ? -5.218 22.030 11.448 1.00 37.34 185 THR A N 1
ATOM 1453 C CA . THR A 1 185 ? -3.799 21.772 11.189 1.00 37.34 185 THR A CA 1
ATOM 1454 C C . THR A 1 185 ? -2.984 21.948 12.472 1.00 37.34 185 THR A C 1
ATOM 1456 O O . THR A 1 185 ? -3.340 22.779 13.315 1.00 37.34 185 THR A O 1
ATOM 1459 N N . PRO A 1 186 ? -1.873 21.211 12.647 1.00 32.00 186 PRO A N 1
ATOM 1460 C CA . PRO A 1 186 ? -0.981 21.440 13.766 1.00 32.00 186 PRO A CA 1
ATOM 1461 C C . PRO A 1 186 ? -0.208 22.732 13.504 1.00 32.00 186 PRO A C 1
ATOM 1463 O O . PRO A 1 186 ? 0.790 22.706 12.805 1.00 32.00 186 PRO A O 1
ATOM 1466 N N . THR A 1 187 ? -0.708 23.849 14.028 1.00 35.00 187 THR A N 1
ATOM 1467 C CA . THR A 1 187 ? 0.059 24.810 14.839 1.00 35.00 187 THR A CA 1
ATOM 1468 C C . THR A 1 187 ? -0.845 25.965 15.245 1.00 35.00 187 THR A C 1
ATOM 1470 O O . THR A 1 187 ? -1.334 26.706 14.400 1.00 35.00 187 THR A O 1
ATOM 1473 N N . ASN A 1 188 ? -0.965 26.089 16.564 1.00 33.19 188 ASN A N 1
ATOM 1474 C CA . ASN A 1 188 ? -1.409 27.211 17.378 1.00 33.19 188 ASN A CA 1
ATOM 1475 C C . ASN A 1 188 ? -2.791 27.828 17.144 1.00 33.19 188 ASN A C 1
ATOM 1477 O O . ASN A 1 188 ? -3.199 28.233 16.061 1.00 33.19 188 ASN A O 1
ATOM 1481 N N . ASP A 1 189 ? -3.461 27.926 18.288 1.00 43.12 189 ASP A N 1
ATOM 1482 C CA . ASP A 1 189 ? -4.708 28.611 18.534 1.00 43.12 189 ASP A CA 1
ATOM 1483 C C . ASP A 1 189 ? -4.767 30.021 17.938 1.00 43.12 189 ASP A C 1
ATOM 1485 O O . ASP A 1 189 ? -3.790 30.770 17.906 1.00 43.12 189 ASP A O 1
ATOM 1489 N N . HIS A 1 190 ? -6.013 30.378 17.635 1.00 33.91 190 HIS A N 1
ATOM 1490 C CA . HIS A 1 190 ? -6.552 31.697 17.328 1.00 33.91 190 HIS A CA 1
ATOM 1491 C C . HIS A 1 190 ? -6.559 32.115 15.851 1.00 33.91 190 HIS A C 1
ATOM 1493 O O . HIS A 1 190 ? -5.582 32.559 15.262 1.00 33.91 190 HIS A O 1
ATOM 1499 N N . GLU A 1 191 ? -7.781 32.062 15.313 1.00 40.06 191 GLU A N 1
ATOM 1500 C CA . GLU A 1 191 ? -8.298 32.982 14.299 1.00 40.06 191 GLU A CA 1
ATOM 1501 C C . GLU A 1 191 ? -7.508 33.107 12.992 1.00 40.06 191 GLU A C 1
ATOM 1503 O O . GLU A 1 191 ? -7.070 34.199 12.654 1.00 40.06 191 GLU A O 1
ATOM 1508 N N . LYS A 1 192 ? -7.454 32.068 12.155 1.00 30.70 192 LYS A N 1
ATOM 1509 C CA . LYS A 1 192 ? -7.305 32.285 10.704 1.00 30.70 192 LYS A CA 1
ATOM 1510 C C . LYS A 1 192 ? -8.162 31.291 9.930 1.00 30.70 192 LYS A C 1
ATOM 1512 O O . LYS A 1 192 ? -7.819 30.128 9.761 1.00 30.70 192 LYS A O 1
ATOM 1517 N N . GLY A 1 193 ? -9.328 31.759 9.492 1.00 41.69 193 GLY A N 1
ATOM 1518 C CA . GLY A 1 193 ? -10.078 31.087 8.439 1.00 41.69 193 GLY A CA 1
ATOM 1519 C C . GLY A 1 193 ? -9.358 31.238 7.102 1.00 41.69 193 GLY A C 1
ATOM 1520 O O . GLY A 1 193 ? -8.806 32.302 6.854 1.00 41.69 193 GLY A O 1
ATOM 1521 N N . LEU A 1 194 ? -9.377 30.177 6.288 1.00 34.66 194 LEU A N 1
ATOM 1522 C CA . LEU A 1 194 ? -9.225 30.066 4.818 1.00 34.66 194 LEU A CA 1
ATOM 1523 C C . LEU A 1 194 ? -8.957 28.558 4.528 1.00 34.66 194 LEU A C 1
ATOM 1525 O O . LEU A 1 194 ? -8.548 27.831 5.422 1.00 34.66 194 LEU A O 1
ATOM 1529 N N . CYS A 1 195 ? -9.291 27.946 3.387 1.00 35.72 195 CYS A N 1
ATOM 1530 C CA . CYS A 1 195 ? -8.814 28.306 2.055 1.00 35.72 195 CYS A CA 1
ATOM 1531 C C . CYS A 1 195 ? -9.746 27.837 0.923 1.00 35.72 195 CYS A C 1
ATOM 1533 O O . CYS A 1 195 ? -10.411 26.797 0.991 1.00 35.72 195 CYS A O 1
ATOM 1535 N N . CYS A 1 196 ? -9.761 28.641 -0.139 1.00 37.41 196 CYS A N 1
ATOM 1536 C CA . CYS A 1 196 ? -10.370 28.353 -1.430 1.00 37.41 196 CYS A CA 1
ATOM 1537 C C . CYS A 1 196 ? -9.715 27.118 -2.070 1.00 37.41 196 CYS A C 1
ATOM 1539 O O . CYS A 1 196 ? -8.500 26.958 -1.999 1.00 37.41 196 CYS A O 1
ATOM 1541 N N . SER A 1 197 ? -10.527 26.249 -2.675 1.00 43.94 197 SER A N 1
ATOM 1542 C CA . SER A 1 197 ? -10.064 25.154 -3.532 1.00 43.94 197 SER A CA 1
ATOM 1543 C C . SER A 1 197 ? -10.025 25.649 -4.973 1.00 43.94 197 SER A C 1
ATOM 1545 O O . SER A 1 197 ? -11.066 26.076 -5.477 1.00 43.94 197 SER A O 1
ATOM 1547 N N . GLU A 1 198 ? -8.874 25.566 -5.627 1.00 46.59 198 GLU A N 1
ATOM 1548 C CA . GLU A 1 198 ? -8.781 25.664 -7.086 1.00 46.59 198 GLU A CA 1
ATOM 1549 C C . GLU A 1 198 ? -8.792 24.234 -7.647 1.00 46.59 198 GLU A C 1
ATOM 1551 O O . GLU A 1 198 ? -7.996 23.387 -7.236 1.00 46.59 198 GLU A O 1
ATOM 1556 N N . GLU A 1 199 ? -9.785 23.945 -8.492 1.00 52.31 199 GLU A N 1
ATOM 1557 C CA . GLU A 1 199 ? -9.882 22.711 -9.276 1.00 52.31 199 GLU A CA 1
ATOM 1558 C C . GLU A 1 199 ? -9.247 22.994 -10.640 1.00 52.31 199 GLU A C 1
ATOM 1560 O O . GLU A 1 199 ? -9.861 23.645 -11.485 1.00 52.31 199 GLU A O 1
ATOM 1565 N N . GLU A 1 200 ? -8.026 22.511 -10.854 1.00 52.22 200 GLU A N 1
ATOM 1566 C CA . GLU A 1 200 ? -7.340 22.593 -12.145 1.00 52.22 200 GLU A CA 1
ATOM 1567 C C . GLU A 1 200 ? -6.720 21.233 -12.470 1.00 52.22 200 GLU A C 1
ATOM 1569 O O . GLU A 1 200 ? -6.100 20.604 -11.615 1.00 52.22 200 GLU A O 1
ATOM 1574 N N . ASN A 1 201 ? -6.892 20.758 -13.709 1.00 52.19 201 ASN A N 1
ATOM 1575 C CA . ASN A 1 201 ? -6.206 19.563 -14.213 1.00 52.19 201 ASN A CA 1
ATOM 1576 C C . ASN A 1 201 ? -6.327 18.328 -13.300 1.00 52.19 201 ASN A C 1
ATOM 1578 O O . ASN A 1 201 ? -5.331 17.684 -12.976 1.00 52.19 201 ASN A O 1
ATOM 1582 N N . ASN A 1 202 ? -7.551 18.002 -12.863 1.00 55.31 202 ASN A N 1
ATOM 1583 C CA . ASN A 1 202 ? -7.850 16.860 -11.987 1.00 55.31 202 ASN A CA 1
ATOM 1584 C C . ASN A 1 202 ? -7.189 16.912 -10.595 1.00 55.31 202 ASN A C 1
ATOM 1586 O O . ASN A 1 202 ? -7.427 16.026 -9.775 1.00 55.31 202 ASN A O 1
ATOM 1590 N N . LEU A 1 203 ? -6.449 17.969 -10.261 1.00 55.00 203 LEU A N 1
ATOM 1591 C CA . LEU A 1 203 ? -5.853 18.192 -8.951 1.00 55.00 203 LEU A CA 1
ATOM 1592 C C . LEU A 1 203 ? -6.690 19.214 -8.169 1.00 55.00 203 LEU A C 1
ATOM 1594 O O . LEU A 1 203 ? -7.054 20.274 -8.672 1.00 55.00 203 LEU A O 1
ATOM 1598 N N . ILE A 1 204 ? -6.971 18.905 -6.908 1.00 55.75 204 ILE A N 1
ATOM 1599 C CA . ILE A 1 204 ? -7.550 19.842 -5.947 1.00 55.75 204 ILE A CA 1
ATOM 1600 C C . ILE A 1 204 ? -6.451 20.200 -4.954 1.00 55.75 204 ILE A C 1
ATOM 1602 O O . ILE A 1 204 ? -5.987 19.342 -4.191 1.00 55.75 204 ILE A O 1
ATOM 1606 N N . ARG A 1 205 ? -6.043 21.472 -4.955 1.00 52.47 205 ARG A N 1
ATOM 1607 C CA . ARG A 1 205 ? -5.042 21.995 -4.021 1.00 52.47 205 ARG A CA 1
ATOM 1608 C C . ARG A 1 205 ? -5.705 22.663 -2.823 1.00 52.47 205 ARG A C 1
ATOM 1610 O O . ARG A 1 205 ? -6.649 23.441 -2.957 1.00 52.47 205 ARG A O 1
ATOM 1617 N N . TYR A 1 206 ? -5.162 22.375 -1.646 1.00 48.50 206 TYR A N 1
ATOM 1618 C CA . TYR A 1 206 ? -5.473 23.090 -0.418 1.00 48.50 206 TYR A CA 1
ATOM 1619 C C . TYR A 1 206 ? -4.251 23.912 -0.029 1.00 48.50 206 TYR A C 1
ATOM 1621 O O . TYR A 1 206 ? -3.200 23.365 0.291 1.00 48.50 206 TYR A O 1
ATOM 1629 N N . HIS A 1 207 ? -4.374 25.235 -0.086 1.00 41.91 207 HIS A N 1
ATOM 1630 C CA . HIS A 1 207 ? -3.331 26.114 0.429 1.00 41.91 207 HIS A CA 1
ATOM 1631 C C . HIS A 1 207 ? -3.354 26.065 1.960 1.00 41.91 207 HIS A C 1
ATOM 1633 O O . HIS A 1 207 ? -4.389 26.331 2.562 1.00 41.91 207 HIS A O 1
ATOM 1639 N N . SER A 1 208 ? -2.231 25.740 2.594 1.00 38.12 208 SER A N 1
ATOM 1640 C CA . SER A 1 208 ? -1.976 26.141 3.978 1.00 38.12 208 SER A CA 1
ATOM 1641 C C . SER A 1 208 ? -1.191 27.443 3.889 1.00 38.12 208 SER A C 1
ATOM 1643 O O . SER A 1 208 ? -0.066 27.443 3.401 1.00 38.12 208 SER A O 1
ATOM 1645 N N . TRP A 1 209 ? -1.799 28.575 4.243 1.00 35.41 209 TRP A N 1
ATOM 1646 C CA . TRP A 1 209 ? -1.054 29.828 4.357 1.00 35.41 209 TRP A CA 1
ATOM 1647 C C . TRP A 1 209 ? -0.394 29.856 5.739 1.00 35.41 209 TRP A C 1
ATOM 1649 O O . TRP A 1 209 ? -0.997 30.350 6.691 1.00 35.41 209 TRP A O 1
ATOM 1659 N N . SER A 1 210 ? 0.825 29.326 5.871 1.00 37.19 210 SER A N 1
ATOM 1660 C CA . SER A 1 210 ? 1.688 29.691 6.998 1.00 37.19 210 SER A CA 1
ATOM 1661 C C . SER A 1 210 ? 2.424 30.988 6.644 1.00 37.19 210 SER A C 1
ATOM 1663 O O . SER A 1 210 ? 3.068 31.101 5.606 1.00 37.19 210 SER A O 1
ATOM 1665 N N . GLU A 1 211 ? 2.301 32.013 7.491 1.00 36.59 211 GLU A N 1
ATOM 1666 C CA . GLU A 1 211 ? 3.083 33.258 7.360 1.00 36.59 211 GLU A CA 1
ATOM 1667 C C . GLU A 1 211 ? 4.566 33.054 7.721 1.00 36.59 211 GLU A C 1
ATOM 1669 O O . GLU A 1 211 ? 5.399 33.916 7.437 1.00 36.59 211 GLU A O 1
ATOM 1674 N N . GLU A 1 212 ? 4.913 31.907 8.306 1.00 39.81 212 GLU A N 1
ATOM 1675 C CA . GLU A 1 212 ? 6.294 31.497 8.518 1.00 39.81 212 GLU A CA 1
ATOM 1676 C C . GLU A 1 212 ? 6.790 30.755 7.276 1.00 39.81 212 GLU A C 1
ATOM 1678 O O . GLU A 1 212 ? 6.349 29.653 6.949 1.00 39.81 212 GLU A O 1
ATOM 1683 N N . LYS A 1 213 ? 7.679 31.439 6.550 1.00 38.31 213 LYS A N 1
ATOM 1684 C CA . LYS A 1 213 ? 8.475 30.900 5.453 1.00 38.31 213 LYS A CA 1
ATOM 1685 C C . LYS A 1 213 ? 9.354 29.757 5.961 1.00 38.31 213 LYS A C 1
ATOM 1687 O O . LYS A 1 213 ? 10.460 30.017 6.421 1.00 38.31 213 LYS A O 1
ATOM 1692 N N . ASP A 1 214 ? 8.893 28.533 5.780 1.00 37.69 214 ASP A N 1
ATOM 1693 C CA . ASP A 1 214 ? 9.756 27.415 5.416 1.00 37.69 214 ASP A CA 1
ATOM 1694 C C . ASP A 1 214 ? 9.203 26.863 4.093 1.00 37.69 214 ASP A C 1
ATOM 1696 O O . ASP A 1 214 ? 8.079 26.373 4.028 1.00 37.69 214 ASP A O 1
ATOM 1700 N N . ASP A 1 215 ? 9.967 27.018 3.007 1.00 40.94 215 ASP A N 1
ATOM 1701 C CA . ASP A 1 215 ? 9.562 26.764 1.607 1.00 40.94 215 ASP A CA 1
ATOM 1702 C C . ASP A 1 215 ? 9.215 25.283 1.282 1.00 40.94 215 ASP A C 1
ATOM 1704 O O . ASP A 1 215 ? 8.926 24.954 0.127 1.00 40.94 215 ASP A O 1
ATOM 1708 N N . ASP A 1 216 ? 9.202 24.389 2.276 1.00 40.72 216 ASP A N 1
ATOM 1709 C CA . ASP A 1 216 ? 9.097 22.934 2.096 1.00 40.72 216 ASP A CA 1
ATOM 1710 C C . ASP A 1 216 ? 7.790 22.295 2.606 1.00 40.72 216 ASP A C 1
ATOM 1712 O O . ASP A 1 216 ? 7.566 21.112 2.343 1.00 40.72 216 ASP A O 1
ATOM 1716 N N . ASP A 1 217 ? 6.893 23.032 3.274 1.00 41.34 217 ASP A N 1
ATOM 1717 C CA . ASP A 1 217 ? 5.661 22.454 3.849 1.00 41.34 217 ASP A CA 1
ATOM 1718 C C . ASP A 1 217 ? 4.427 22.695 2.957 1.00 41.34 217 ASP A C 1
ATOM 1720 O O . ASP A 1 217 ? 3.437 23.339 3.314 1.00 41.34 217 ASP A O 1
ATOM 1724 N N . TRP A 1 218 ? 4.496 22.193 1.721 1.00 45.88 218 TRP A N 1
ATOM 1725 C CA . TRP A 1 218 ? 3.348 22.185 0.816 1.00 45.88 218 TRP A CA 1
ATOM 1726 C C . TRP A 1 218 ? 2.329 21.137 1.287 1.00 45.88 218 TRP A C 1
ATOM 1728 O O . TRP A 1 218 ? 2.606 19.939 1.307 1.00 45.88 218 TRP A O 1
ATOM 1738 N N . GLY A 1 219 ? 1.134 21.602 1.662 1.00 49.62 219 GLY A N 1
ATOM 1739 C CA . GLY A 1 219 ? 0.044 20.767 2.170 1.00 49.62 219 GLY A CA 1
ATOM 1740 C C . GLY A 1 219 ? -0.397 19.647 1.218 1.00 49.62 219 GLY A C 1
ATOM 1741 O O . GLY A 1 219 ? -0.246 19.733 -0.001 1.00 49.62 219 GLY A O 1
ATOM 1742 N N . PHE A 1 220 ? -0.971 18.591 1.800 1.00 51.50 220 PHE A N 1
ATOM 1743 C CA . PHE A 1 220 ? -1.525 17.435 1.090 1.00 51.50 220 PHE A CA 1
ATOM 1744 C C . PHE A 1 220 ? -2.425 17.837 -0.084 1.00 51.50 220 PHE A C 1
ATOM 1746 O O . PHE A 1 220 ? -3.238 18.764 0.008 1.00 51.50 220 PHE A O 1
ATOM 1753 N N . LEU A 1 221 ? -2.311 17.085 -1.175 1.00 59.97 221 LEU A N 1
ATOM 1754 C CA . LEU A 1 221 ? -3.058 17.308 -2.404 1.00 59.97 221 LEU A CA 1
ATOM 1755 C C . LEU A 1 221 ? -4.096 16.211 -2.592 1.00 59.97 221 LEU A C 1
ATOM 1757 O O . LEU A 1 221 ? -4.025 15.135 -1.996 1.00 59.97 221 LEU A O 1
ATOM 1761 N N . MET A 1 222 ? -5.102 16.495 -3.408 1.00 63.72 222 MET A N 1
ATOM 1762 C CA . MET A 1 222 ? -6.131 15.523 -3.727 1.00 63.72 222 MET A CA 1
ATOM 1763 C C . MET A 1 222 ? -6.227 15.372 -5.237 1.00 63.72 222 MET A C 1
ATOM 1765 O O . MET A 1 222 ? -6.572 16.317 -5.938 1.00 63.72 222 MET A O 1
ATOM 1769 N N . LEU A 1 223 ? -5.935 14.175 -5.737 1.00 66.62 223 LEU A N 1
ATOM 1770 C CA . LEU A 1 223 ? -6.269 13.796 -7.103 1.00 66.62 223 LEU A CA 1
ATOM 1771 C C . LEU A 1 223 ? -7.776 13.585 -7.194 1.00 66.62 223 LEU A C 1
ATOM 1773 O O . LEU A 1 223 ? -8.392 13.060 -6.265 1.00 66.62 223 LEU A O 1
ATOM 1777 N N . SER A 1 224 ? -8.378 13.979 -8.303 1.00 64.62 224 SER A N 1
ATOM 1778 C CA . SER A 1 224 ? -9.807 13.876 -8.543 1.00 64.62 224 SER A CA 1
ATOM 1779 C C . SER A 1 224 ? -10.081 13.471 -9.984 1.00 64.62 224 SER A C 1
ATOM 1781 O O . SER A 1 224 ? -9.431 13.942 -10.901 1.00 64.62 224 SER A O 1
ATOM 1783 N N . SER A 1 225 ? -11.046 12.591 -10.205 1.00 63.47 225 SER A N 1
ATOM 1784 C CA . SER A 1 225 ? -11.529 12.278 -11.549 1.00 63.47 225 SER A CA 1
ATOM 1785 C C . SER A 1 225 ? -13.032 12.087 -11.540 1.00 63.47 225 SER A C 1
ATOM 1787 O O . SER A 1 225 ? -13.659 11.872 -10.495 1.00 63.47 225 SER A O 1
ATOM 1789 N N . ARG A 1 226 ? -13.637 12.192 -12.724 1.00 62.34 226 ARG A N 1
ATOM 1790 C CA . ARG A 1 226 ? -15.058 11.928 -12.912 1.00 62.34 226 ARG A CA 1
ATOM 1791 C C . ARG A 1 226 ? -15.233 10.721 -13.816 1.00 62.34 226 ARG A C 1
ATOM 1793 O O . ARG A 1 226 ? -14.983 10.800 -15.012 1.00 62.34 226 ARG A O 1
ATOM 1800 N N . ILE A 1 227 ? -15.693 9.616 -13.244 1.00 56.62 227 ILE A N 1
ATOM 1801 C CA . ILE A 1 227 ? -15.878 8.345 -13.952 1.00 56.62 227 ILE A CA 1
ATOM 1802 C C . ILE A 1 227 ? -17.356 7.978 -13.856 1.00 56.62 227 ILE A C 1
ATOM 1804 O O . ILE A 1 227 ? -17.912 7.961 -12.762 1.00 56.62 227 ILE A O 1
ATOM 1808 N N . HIS A 1 228 ? -18.020 7.745 -14.992 1.00 54.72 228 HIS A N 1
ATOM 1809 C CA . HIS A 1 228 ? -19.463 7.446 -15.055 1.00 54.72 228 HIS A CA 1
ATOM 1810 C C . HIS A 1 228 ? -20.347 8.429 -14.258 1.00 54.72 228 HIS A C 1
ATOM 1812 O O . HIS A 1 228 ? -21.324 8.042 -13.627 1.00 54.72 228 HIS A O 1
ATOM 1818 N N . HIS A 1 229 ? -20.002 9.722 -14.299 1.00 55.97 229 HIS A N 1
ATOM 1819 C CA . HIS A 1 229 ? -20.636 10.810 -13.539 1.00 55.97 229 HIS A CA 1
ATOM 1820 C C . HIS A 1 229 ? -20.390 10.815 -12.020 1.00 55.97 229 HIS A C 1
ATOM 1822 O O . HIS A 1 229 ? -20.835 11.762 -11.362 1.00 55.97 229 HIS A O 1
ATOM 1828 N N . GLU A 1 230 ? -19.631 9.862 -11.480 1.00 52.44 230 GLU A N 1
ATOM 1829 C CA . GLU A 1 230 ? -19.209 9.826 -10.079 1.00 52.44 230 GLU A CA 1
ATOM 1830 C C . GLU A 1 230 ? -17.871 10.540 -9.867 1.00 52.44 230 GLU A C 1
ATOM 1832 O O . GLU A 1 230 ? -16.946 10.399 -10.666 1.00 52.44 230 GLU A O 1
ATOM 1837 N N . HIS A 1 231 ? -17.760 11.292 -8.768 1.00 58.66 231 HIS A N 1
ATOM 1838 C CA . HIS A 1 231 ? -16.501 11.909 -8.354 1.00 58.66 231 HIS A CA 1
ATOM 1839 C C . HIS A 1 231 ? -15.654 10.904 -7.573 1.00 58.66 231 HIS A C 1
ATOM 1841 O O . HIS A 1 231 ? -16.029 10.464 -6.481 1.00 58.66 231 HIS A O 1
ATOM 1847 N N . TRP A 1 232 ? -14.486 10.600 -8.116 1.00 59.03 232 TRP A N 1
ATOM 1848 C CA . TRP A 1 232 ? -13.420 9.874 -7.447 1.00 59.03 232 TRP A CA 1
ATOM 1849 C C . TRP A 1 232 ? -12.407 10.877 -6.934 1.00 59.03 232 TRP A C 1
ATOM 1851 O O . TRP A 1 232 ? -12.071 11.821 -7.642 1.00 59.03 232 TRP A O 1
ATOM 1861 N N . ARG A 1 233 ? -11.959 10.714 -5.688 1.00 64.44 233 ARG A N 1
ATOM 1862 C CA . ARG A 1 233 ? -10.890 11.542 -5.135 1.00 64.44 233 ARG A CA 1
ATOM 1863 C C . ARG A 1 233 ? -9.941 10.706 -4.295 1.00 64.44 233 ARG A C 1
ATOM 1865 O O . ARG A 1 233 ? -10.363 9.729 -3.679 1.00 64.44 233 ARG A O 1
ATOM 1872 N N . GLN A 1 234 ? -8.678 11.095 -4.280 1.00 66.69 234 GLN A N 1
ATOM 1873 C CA . GLN A 1 234 ? -7.595 10.354 -3.657 1.00 66.69 234 GLN A CA 1
ATOM 1874 C C . GLN A 1 234 ? -6.614 11.340 -3.035 1.00 66.69 234 GLN A C 1
ATOM 1876 O O . GLN A 1 234 ? -6.102 12.219 -3.721 1.00 66.69 234 GLN A O 1
ATOM 1881 N N . ILE A 1 235 ? -6.391 11.216 -1.728 1.00 68.06 235 ILE A N 1
ATOM 1882 C CA . ILE A 1 235 ? -5.406 12.033 -1.015 1.00 68.06 235 ILE A CA 1
ATOM 1883 C C . ILE A 1 235 ? -4.020 11.521 -1.377 1.00 68.06 235 ILE A C 1
ATOM 1885 O O . ILE A 1 235 ? -3.774 10.314 -1.324 1.00 68.06 235 ILE A O 1
ATOM 1889 N N . VAL A 1 236 ? -3.140 12.447 -1.730 1.00 70.19 236 VAL A N 1
ATOM 1890 C CA . VAL A 1 236 ? -1.770 12.161 -2.129 1.00 70.19 236 VAL A CA 1
ATOM 1891 C C . VAL A 1 236 ? -0.815 13.194 -1.545 1.00 70.19 236 VAL A C 1
ATOM 1893 O O . VAL A 1 236 ? -1.158 14.361 -1.337 1.00 70.19 236 VAL A O 1
ATOM 1896 N N . ASP A 1 237 ? 0.413 12.762 -1.324 1.00 73.75 237 ASP A N 1
ATOM 1897 C CA . ASP A 1 237 ? 1.554 13.620 -1.052 1.00 73.75 237 ASP A CA 1
ATOM 1898 C C . ASP A 1 237 ? 2.486 13.599 -2.270 1.00 73.75 237 ASP A C 1
ATOM 1900 O O . ASP A 1 237 ? 3.206 12.628 -2.487 1.00 73.75 237 ASP A O 1
ATOM 1904 N N . LEU A 1 238 ? 2.481 14.660 -3.085 1.00 71.44 238 LEU A N 1
ATOM 1905 C CA . LEU A 1 238 ? 3.279 14.703 -4.322 1.00 71.44 238 LEU A CA 1
ATOM 1906 C C . LEU A 1 238 ? 4.799 14.607 -4.085 1.00 71.44 238 LEU A C 1
ATOM 1908 O O . LEU A 1 238 ? 5.537 14.286 -5.020 1.00 71.44 238 LEU A O 1
ATOM 1912 N N . TYR A 1 239 ? 5.272 14.872 -2.864 1.00 72.81 239 TYR A N 1
ATOM 1913 C CA . TYR A 1 239 ? 6.693 14.867 -2.515 1.00 72.81 239 TYR A CA 1
ATOM 1914 C C . TYR A 1 239 ? 7.149 13.523 -1.960 1.00 72.81 239 TYR A C 1
ATOM 1916 O O . TYR A 1 239 ? 8.299 13.132 -2.174 1.00 72.81 239 TYR A O 1
ATOM 1924 N N . ARG A 1 240 ? 6.274 12.820 -1.235 1.00 76.62 240 ARG A N 1
ATOM 1925 C CA . ARG A 1 240 ? 6.625 11.583 -0.527 1.00 76.62 240 ARG A CA 1
ATOM 1926 C C . ARG A 1 240 ? 6.022 10.324 -1.141 1.00 76.62 240 ARG A C 1
ATOM 1928 O O . ARG A 1 240 ? 6.622 9.261 -0.974 1.00 76.62 240 ARG A O 1
ATOM 1935 N N . ASP A 1 241 ? 4.877 10.417 -1.808 1.00 82.81 241 ASP A N 1
ATOM 1936 C CA . ASP A 1 241 ? 4.198 9.260 -2.390 1.00 82.81 241 ASP A CA 1
ATOM 1937 C C . ASP A 1 241 ? 4.764 8.892 -3.762 1.00 82.81 241 ASP A C 1
ATOM 1939 O O . ASP A 1 241 ? 5.384 9.703 -4.442 1.00 82.81 241 ASP A O 1
ATOM 1943 N N . ILE A 1 242 ? 4.535 7.645 -4.166 1.00 88.94 242 ILE A N 1
ATOM 1944 C CA . ILE A 1 242 ? 4.894 7.098 -5.471 1.00 88.94 242 ILE A CA 1
ATOM 1945 C C . ILE A 1 242 ? 3.655 7.033 -6.350 1.00 88.94 242 ILE A C 1
ATOM 1947 O O . ILE A 1 242 ? 2.608 6.568 -5.909 1.00 88.94 242 ILE A O 1
ATOM 1951 N N . PHE A 1 243 ? 3.793 7.421 -7.611 1.00 86.38 243 PHE A N 1
ATOM 1952 C CA . PHE A 1 243 ? 2.725 7.407 -8.603 1.00 86.38 243 PHE A CA 1
ATOM 1953 C C . PHE A 1 243 ? 3.045 6.350 -9.657 1.00 86.38 243 PHE A C 1
ATOM 1955 O O . PHE A 1 243 ? 3.917 6.535 -10.505 1.00 86.38 243 PHE A O 1
ATOM 1962 N N . CYS A 1 244 ? 2.374 5.205 -9.554 1.00 88.75 244 CYS A N 1
ATOM 1963 C CA . CYS A 1 244 ? 2.465 4.115 -10.506 1.00 88.75 244 CYS A CA 1
ATOM 1964 C C . CYS A 1 244 ? 1.581 4.406 -11.721 1.00 88.75 244 CYS A C 1
ATOM 1966 O O . CYS A 1 244 ? 0.361 4.504 -11.601 1.00 88.75 244 CYS A O 1
ATOM 1968 N N . ILE A 1 245 ? 2.200 4.546 -12.886 1.00 83.94 245 ILE A N 1
ATOM 1969 C CA . ILE A 1 245 ? 1.512 4.929 -14.115 1.00 83.94 245 ILE A CA 1
ATOM 1970 C C . ILE A 1 245 ? 1.042 3.673 -14.834 1.00 83.94 245 ILE A C 1
ATOM 1972 O O . ILE A 1 245 ? 1.832 2.766 -15.108 1.00 83.94 245 ILE A O 1
ATOM 1976 N N . THR A 1 246 ? -0.244 3.638 -15.173 1.00 78.31 246 THR A N 1
ATOM 1977 C CA . THR A 1 246 ? -0.780 2.687 -16.149 1.00 78.31 246 THR A CA 1
ATOM 1978 C C . THR A 1 246 ? -0.809 3.345 -17.517 1.00 78.31 246 THR A C 1
ATOM 1980 O O . THR A 1 246 ? -1.361 4.428 -17.684 1.00 78.31 246 THR A O 1
ATOM 1983 N N . THR A 1 247 ? -0.178 2.699 -18.480 1.00 64.75 247 THR A N 1
ATOM 1984 C CA . THR A 1 247 ? 0.400 3.310 -19.685 1.00 64.75 247 THR A CA 1
ATOM 1985 C C . THR A 1 247 ? -0.368 2.952 -20.953 1.00 64.75 247 THR A C 1
ATOM 1987 O O . THR A 1 247 ? 0.219 2.886 -22.030 1.00 64.75 247 THR A O 1
ATOM 1990 N N . ASP A 1 248 ? -1.668 2.681 -20.831 1.00 61.41 248 ASP A N 1
ATOM 1991 C CA . ASP A 1 248 ? -2.498 2.420 -22.008 1.00 61.41 248 ASP A CA 1
ATOM 1992 C C . ASP A 1 248 ? -2.596 3.692 -22.891 1.00 61.41 248 ASP A C 1
ATOM 1994 O O . ASP A 1 248 ? -2.632 3.561 -24.108 1.00 61.41 248 ASP A O 1
ATOM 1998 N N . ASP A 1 249 ? -2.498 4.898 -22.299 1.00 54.53 249 ASP A N 1
ATOM 1999 C CA . ASP A 1 249 ? -2.562 6.210 -22.975 1.00 54.53 249 ASP A CA 1
ATOM 2000 C C . ASP A 1 249 ? -1.569 7.222 -22.342 1.00 54.53 249 ASP A C 1
ATOM 2002 O O . ASP A 1 249 ? -1.961 8.085 -21.554 1.00 54.53 249 ASP A O 1
ATOM 2006 N N . TRP A 1 250 ? -0.260 7.094 -22.598 1.00 64.19 250 TRP A N 1
ATOM 2007 C CA . TRP A 1 250 ? 0.759 8.001 -22.035 1.00 64.19 250 TRP A CA 1
ATOM 2008 C C . TRP A 1 250 ? 1.352 8.948 -23.092 1.00 64.19 250 TRP A C 1
ATOM 2010 O O . TRP A 1 250 ? 1.605 8.542 -24.222 1.00 64.19 250 TRP A O 1
ATOM 2020 N N . GLU A 1 251 ? 1.631 10.195 -22.701 1.00 59.78 251 GLU A N 1
ATOM 2021 C CA . GLU A 1 251 ? 2.383 11.180 -23.492 1.00 59.78 251 GLU A CA 1
ATOM 2022 C C . GLU A 1 251 ? 3.519 11.756 -22.638 1.00 59.78 251 GLU A C 1
ATOM 2024 O O . GLU A 1 251 ? 3.362 11.941 -21.428 1.00 59.78 251 GLU A O 1
ATOM 2029 N N . PHE A 1 252 ? 4.680 12.018 -23.246 1.00 58.38 252 PHE A N 1
ATOM 2030 C CA . PHE A 1 252 ? 5.804 12.608 -22.524 1.00 58.38 252 PHE A CA 1
ATOM 2031 C C . PHE A 1 252 ? 5.506 14.087 -22.235 1.00 58.38 252 PHE A C 1
ATOM 2033 O O . PHE A 1 252 ? 5.271 14.835 -23.183 1.00 58.38 252 PHE A O 1
ATOM 2040 N N . PRO A 1 253 ? 5.509 14.544 -20.970 1.00 54.06 253 PRO A N 1
ATOM 2041 C CA . PRO A 1 253 ? 5.282 15.952 -20.683 1.00 54.06 253 PRO A CA 1
ATOM 2042 C C . PRO A 1 253 ? 6.452 16.792 -21.210 1.00 54.06 253 PRO A C 1
ATOM 2044 O O . PRO A 1 253 ? 7.619 16.484 -20.957 1.00 54.06 253 PRO A O 1
ATOM 2047 N N . ASP A 1 254 ? 6.141 17.880 -21.915 1.00 51.91 254 ASP A N 1
ATOM 2048 C CA . ASP A 1 254 ? 7.113 18.869 -22.386 1.00 51.91 254 ASP A CA 1
ATOM 2049 C C . ASP A 1 254 ? 8.008 19.365 -21.229 1.00 51.91 254 ASP A C 1
ATOM 2051 O O . ASP A 1 254 ? 7.632 19.285 -20.059 1.00 51.91 254 ASP A O 1
ATOM 2055 N N . ARG A 1 255 ? 9.165 19.993 -21.507 1.00 48.56 255 ARG A N 1
ATOM 2056 C CA . ARG A 1 255 ? 10.053 20.565 -20.457 1.00 48.56 255 ARG A CA 1
ATOM 2057 C C . ARG A 1 255 ? 9.347 21.511 -19.458 1.00 48.56 255 ARG A C 1
ATOM 2059 O O . ARG A 1 255 ? 9.881 21.750 -18.380 1.00 48.56 255 ARG A O 1
ATOM 2066 N N . HIS A 1 256 ? 8.167 22.035 -19.806 1.00 45.34 256 HIS A N 1
ATOM 2067 C CA . HIS A 1 256 ? 7.309 22.883 -18.963 1.00 45.34 256 HIS A CA 1
ATOM 2068 C C . HIS A 1 256 ? 6.078 22.149 -18.377 1.00 45.34 256 HIS A C 1
ATOM 2070 O O . HIS A 1 256 ? 5.346 22.734 -17.584 1.00 45.34 256 HIS A O 1
ATOM 2076 N N . GLY A 1 257 ? 5.842 20.891 -18.765 1.00 45.62 257 GLY A N 1
ATOM 2077 C CA . GLY A 1 257 ? 4.684 20.056 -18.420 1.00 45.62 257 GLY A CA 1
ATOM 2078 C C . GLY A 1 257 ? 4.743 19.424 -17.028 1.00 45.62 257 GLY A C 1
ATOM 2079 O O . GLY A 1 257 ? 3.734 18.927 -16.540 1.00 45.62 257 GLY A O 1
ATOM 2080 N N . TRP A 1 258 ? 5.875 19.528 -16.327 1.00 52.41 258 TRP A N 1
ATOM 2081 C CA . TRP A 1 258 ? 5.963 19.270 -14.883 1.00 52.41 258 TRP A CA 1
ATOM 2082 C C . TRP A 1 258 ? 5.419 20.459 -14.076 1.00 52.41 258 TRP A C 1
ATOM 2084 O O . TRP A 1 258 ? 6.036 20.936 -13.121 1.00 52.41 258 TRP A O 1
ATOM 2094 N N . ALA A 1 259 ? 4.283 21.004 -14.501 1.00 47.50 259 ALA A N 1
ATOM 2095 C CA . ALA A 1 259 ? 3.598 22.043 -13.759 1.00 47.50 259 ALA A CA 1
ATOM 2096 C C . ALA A 1 259 ? 3.020 21.437 -12.461 1.00 47.50 259 ALA A C 1
ATOM 2098 O O . ALA A 1 259 ? 2.655 20.264 -12.420 1.00 47.50 259 ALA A O 1
ATOM 2099 N N . TRP A 1 260 ? 2.922 22.248 -11.401 1.00 50.66 260 TRP A N 1
ATOM 2100 C CA . TRP A 1 260 ? 2.169 21.951 -10.164 1.00 50.66 260 TRP A CA 1
ATOM 2101 C C . TRP A 1 260 ? 2.836 21.097 -9.069 1.00 50.66 260 TRP A C 1
ATOM 2103 O O . TRP A 1 260 ? 2.160 20.666 -8.135 1.00 50.66 260 TRP A O 1
ATOM 2113 N N . GLY A 1 261 ? 4.166 20.954 -9.081 1.00 53.59 261 GLY A N 1
ATOM 2114 C CA . GLY A 1 261 ? 4.920 20.391 -7.944 1.00 53.59 261 GLY A CA 1
ATOM 2115 C C . GLY A 1 261 ? 5.067 18.868 -7.954 1.00 53.59 261 GLY A C 1
ATOM 2116 O O . GLY A 1 261 ? 5.512 18.286 -6.967 1.00 53.59 261 GLY A O 1
ATOM 2117 N N . PHE A 1 262 ? 4.728 18.222 -9.070 1.00 64.56 262 PHE A N 1
ATOM 2118 C CA . PHE A 1 262 ? 5.037 16.816 -9.287 1.00 64.56 262 PHE A CA 1
ATOM 2119 C C . PHE A 1 262 ? 6.540 16.606 -9.469 1.00 64.56 262 PHE A C 1
ATOM 2121 O O . PHE A 1 262 ? 7.183 17.309 -10.252 1.00 64.56 262 PHE A O 1
ATOM 2128 N N . ARG A 1 263 ? 7.095 15.609 -8.773 1.00 71.81 263 ARG A N 1
ATOM 2129 C CA . ARG A 1 263 ? 8.498 15.233 -8.927 1.00 71.81 263 ARG A CA 1
ATOM 2130 C C . ARG A 1 263 ? 8.611 13.955 -9.754 1.00 71.81 263 ARG A C 1
ATOM 2132 O O . ARG A 1 263 ? 8.146 12.910 -9.301 1.00 71.81 263 ARG A O 1
ATOM 2139 N N . PRO A 1 264 ? 9.283 13.989 -10.913 1.00 72.94 264 PRO A N 1
ATOM 2140 C CA . PRO A 1 264 ? 9.483 12.796 -11.734 1.00 72.94 264 PRO A CA 1
ATOM 2141 C C . PRO A 1 264 ? 10.184 11.637 -11.003 1.00 72.94 264 PRO A C 1
ATOM 2143 O O . PRO A 1 264 ? 9.972 10.470 -11.320 1.00 72.94 264 PRO A O 1
ATOM 2146 N N . GLU A 1 265 ? 10.969 11.939 -9.963 1.00 79.00 265 GLU A N 1
ATOM 2147 C CA . GLU A 1 265 ? 11.594 10.943 -9.083 1.00 79.00 265 GLU A CA 1
ATOM 2148 C C . GLU A 1 265 ? 10.585 10.059 -8.330 1.00 79.00 265 GLU A C 1
ATOM 2150 O O . GLU A 1 265 ? 10.948 8.977 -7.868 1.00 79.00 265 GLU A O 1
ATOM 2155 N N . ASN A 1 266 ? 9.323 10.482 -8.236 1.00 83.31 266 ASN A N 1
ATOM 2156 C CA . ASN A 1 266 ? 8.238 9.756 -7.581 1.00 83.31 266 ASN A CA 1
ATOM 2157 C C . ASN A 1 266 ? 7.407 8.901 -8.554 1.00 83.31 266 ASN A C 1
ATOM 2159 O O . ASN A 1 266 ? 6.448 8.254 -8.138 1.00 83.31 266 ASN A O 1
ATOM 2163 N N . MET A 1 267 ? 7.768 8.849 -9.838 1.00 84.56 267 MET A N 1
ATOM 2164 C CA . MET A 1 267 ? 7.104 7.990 -10.822 1.00 84.56 267 MET A CA 1
ATOM 2165 C C . MET A 1 267 ? 7.540 6.535 -10.682 1.00 84.56 267 MET A C 1
ATOM 2167 O O . MET A 1 267 ? 8.722 6.241 -10.477 1.00 84.56 267 MET A O 1
ATOM 2171 N N . ALA A 1 268 ? 6.590 5.625 -10.878 1.00 89.75 268 ALA A N 1
ATOM 2172 C CA . ALA A 1 268 ? 6.850 4.202 -11.000 1.00 89.75 268 ALA A CA 1
ATOM 2173 C C . ALA A 1 268 ? 6.062 3.560 -12.146 1.00 89.75 268 ALA A C 1
ATOM 2175 O O . ALA A 1 268 ? 5.025 4.065 -12.572 1.00 89.75 268 ALA A O 1
ATOM 2176 N N . VAL A 1 269 ? 6.525 2.398 -12.596 1.00 89.81 269 VAL A N 1
ATOM 2177 C CA . VAL A 1 269 ? 5.815 1.527 -13.542 1.00 89.81 269 VAL A CA 1
ATOM 2178 C C . VAL A 1 269 ? 5.745 0.132 -12.941 1.00 89.81 269 VAL A C 1
ATOM 2180 O O . VAL A 1 269 ? 6.719 -0.341 -12.355 1.00 89.81 269 VAL A O 1
ATOM 2183 N N . GLU A 1 270 ? 4.598 -0.531 -13.051 1.00 90.31 270 GLU A N 1
ATOM 2184 C CA . GLU A 1 270 ? 4.481 -1.924 -12.623 1.00 90.31 270 GLU A CA 1
ATOM 2185 C C . GLU A 1 270 ? 5.079 -2.856 -13.680 1.00 90.31 270 GLU A C 1
ATOM 2187 O O . GLU A 1 270 ? 4.731 -2.789 -14.861 1.00 90.31 270 GLU A O 1
ATOM 2192 N N . PHE A 1 271 ? 5.984 -3.731 -13.243 1.00 92.38 271 PHE A N 1
ATOM 2193 C CA . PHE A 1 271 ? 6.604 -4.731 -14.098 1.00 92.38 271 PHE A CA 1
ATOM 2194 C C . PHE A 1 271 ? 5.572 -5.757 -14.568 1.00 92.38 271 PHE A C 1
ATOM 2196 O O . PHE A 1 271 ? 4.833 -6.334 -13.764 1.00 92.38 271 PHE A O 1
ATOM 2203 N N . ASN A 1 272 ? 5.572 -6.035 -15.871 1.00 89.19 272 ASN A N 1
ATOM 2204 C CA . ASN A 1 272 ? 4.806 -7.123 -16.457 1.00 89.19 272 ASN A CA 1
ATOM 2205 C C . ASN A 1 272 ? 5.772 -8.170 -17.039 1.00 89.19 272 ASN A C 1
ATOM 2207 O O . ASN A 1 272 ? 6.513 -7.842 -17.962 1.00 89.19 272 ASN A O 1
ATOM 2211 N N . PRO A 1 273 ? 5.751 -9.432 -16.567 1.00 90.69 273 PRO A N 1
ATOM 2212 C CA . PRO A 1 273 ? 6.614 -10.489 -17.098 1.00 90.69 273 PRO A CA 1
ATOM 2213 C C . PRO A 1 273 ? 6.508 -10.710 -18.614 1.00 90.69 273 PRO A C 1
ATOM 2215 O O . PRO A 1 273 ? 7.474 -11.174 -19.215 1.00 90.69 273 PRO A O 1
ATOM 2218 N N . SER A 1 274 ? 5.387 -10.339 -19.250 1.00 90.12 274 SER A N 1
ATOM 2219 C CA . SER A 1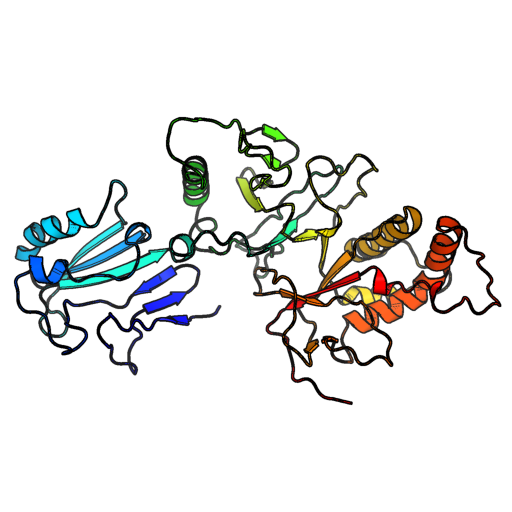 274 ? 5.253 -10.403 -20.714 1.00 90.12 274 SER A CA 1
ATOM 2220 C C . SER A 1 274 ? 6.226 -9.474 -21.452 1.00 90.12 274 SER A C 1
ATOM 2222 O O . SER A 1 274 ? 6.421 -9.630 -22.654 1.00 90.12 274 SER A O 1
ATOM 2224 N N . TRP A 1 275 ? 6.853 -8.512 -20.763 1.00 91.38 275 TRP A N 1
ATOM 2225 C CA . TRP A 1 275 ? 7.936 -7.706 -21.330 1.00 91.38 275 TRP A CA 1
ATOM 2226 C C . TRP A 1 275 ? 9.110 -8.573 -21.774 1.00 91.38 275 TRP A C 1
ATOM 2228 O O . TRP A 1 275 ? 9.721 -8.275 -22.791 1.00 91.38 275 TRP A O 1
ATOM 2238 N N . ASN A 1 276 ? 9.407 -9.659 -21.058 1.00 93.00 276 ASN A N 1
ATOM 2239 C CA . ASN A 1 276 ? 10.521 -10.539 -21.411 1.00 93.00 276 ASN A CA 1
ATOM 2240 C C . ASN A 1 276 ? 10.274 -11.247 -22.739 1.00 93.00 276 ASN A C 1
ATOM 2242 O O . ASN A 1 276 ? 11.177 -11.322 -23.563 1.00 93.00 276 ASN A O 1
ATOM 2246 N N . GLU A 1 277 ? 9.051 -11.734 -22.953 1.00 90.00 277 GLU A N 1
ATOM 2247 C CA . GLU A 1 277 ? 8.641 -12.355 -24.215 1.00 90.00 277 GLU A CA 1
ATOM 2248 C C . GLU A 1 277 ? 8.722 -11.333 -25.354 1.00 90.00 277 GLU A C 1
ATOM 2250 O O . GLU A 1 277 ? 9.364 -11.589 -26.369 1.00 90.00 277 GLU A O 1
ATOM 2255 N N . ALA A 1 278 ? 8.174 -10.133 -25.135 1.00 88.31 278 ALA A N 1
ATOM 2256 C CA . ALA A 1 278 ? 8.192 -9.061 -26.124 1.00 88.31 278 ALA A CA 1
ATOM 2257 C C . ALA A 1 278 ? 9.614 -8.620 -26.510 1.00 88.31 278 ALA A C 1
ATOM 2259 O O . ALA A 1 278 ? 9.859 -8.343 -27.682 1.00 88.31 278 ALA A O 1
ATOM 2260 N N . LEU A 1 279 ? 10.542 -8.555 -25.546 1.00 90.06 279 LEU A N 1
ATOM 2261 C CA . LEU A 1 279 ? 11.945 -8.208 -25.786 1.00 90.06 279 LEU A CA 1
ATOM 2262 C C . LEU A 1 279 ? 12.716 -9.350 -26.455 1.00 90.06 279 LEU A C 1
ATOM 2264 O O . LEU A 1 279 ? 13.513 -9.096 -27.351 1.00 90.06 279 LEU A O 1
ATOM 2268 N N . ALA A 1 280 ? 12.484 -10.602 -26.056 1.00 88.06 280 ALA A N 1
ATOM 2269 C CA . ALA A 1 280 ? 13.178 -11.756 -26.628 1.00 88.06 280 ALA A CA 1
ATOM 2270 C C . ALA A 1 280 ? 12.892 -11.944 -28.130 1.00 88.06 280 ALA A C 1
ATOM 2272 O O . ALA A 1 280 ? 13.719 -12.509 -28.845 1.00 88.06 280 ALA A O 1
ATOM 2273 N N . GLU A 1 281 ? 11.741 -11.467 -28.608 1.00 85.88 281 GLU A N 1
ATOM 2274 C CA . GLU A 1 281 ? 11.357 -11.499 -30.023 1.00 85.88 281 GLU A CA 1
ATOM 2275 C C . GLU A 1 281 ? 11.936 -10.335 -30.850 1.00 85.88 281 GLU A C 1
ATOM 2277 O O . GLU A 1 281 ? 11.843 -10.361 -32.079 1.00 85.88 281 GLU A O 1
ATOM 2282 N N . GLN A 1 282 ? 12.553 -9.330 -30.214 1.00 84.88 282 GLN A N 1
ATOM 2283 C CA . GLN A 1 282 ? 13.086 -8.169 -30.928 1.00 84.88 282 GLN A CA 1
ATOM 2284 C C . GLN A 1 282 ? 14.380 -8.493 -31.687 1.00 84.88 282 GLN A C 1
ATOM 2286 O O . GLN A 1 282 ? 15.270 -9.166 -31.155 1.00 84.88 282 GLN A O 1
ATOM 2291 N N . PRO A 1 283 ? 14.546 -7.965 -32.911 1.00 82.00 283 PRO A N 1
ATOM 2292 C CA . PRO A 1 283 ? 15.825 -8.016 -33.600 1.00 82.00 283 PRO A CA 1
ATOM 2293 C C . PRO A 1 283 ? 16.849 -7.137 -32.865 1.00 82.00 283 PRO A C 1
ATOM 2295 O O . PRO A 1 283 ? 16.559 -6.018 -32.444 1.00 82.00 283 PRO A O 1
ATOM 2298 N N . TRP A 1 284 ? 18.066 -7.655 -32.708 1.00 72.69 284 TRP A N 1
ATOM 2299 C CA . TRP A 1 284 ? 19.119 -7.026 -31.906 1.00 72.69 284 TRP A CA 1
ATOM 2300 C C . TRP A 1 284 ? 19.664 -5.717 -32.497 1.00 72.69 284 TRP A C 1
ATOM 2302 O O . TRP A 1 284 ? 20.245 -4.916 -31.771 1.00 72.69 284 TRP A O 1
ATOM 2312 N N . ASP A 1 285 ? 19.509 -5.505 -33.803 1.00 69.94 285 ASP A N 1
ATOM 2313 C CA . ASP A 1 285 ? 20.033 -4.358 -34.547 1.00 69.94 285 ASP A CA 1
ATOM 2314 C C . ASP A 1 285 ? 19.003 -3.232 -34.726 1.00 69.94 285 ASP A C 1
ATOM 2316 O O . ASP A 1 285 ? 19.379 -2.067 -34.880 1.00 69.94 285 ASP A O 1
ATOM 2320 N N . SER A 1 286 ? 17.709 -3.554 -34.688 1.00 69.56 286 SER A N 1
ATOM 2321 C CA . SER A 1 286 ? 16.632 -2.587 -34.919 1.00 69.56 286 SER A CA 1
ATOM 2322 C C . SER A 1 286 ? 15.336 -2.981 -34.198 1.00 69.56 286 SER A C 1
ATOM 2324 O O . SER A 1 286 ? 14.365 -3.329 -34.878 1.00 69.56 286 SER A O 1
ATOM 2326 N N . PRO A 1 287 ? 15.294 -2.936 -32.852 1.00 71.69 287 PRO A N 1
ATOM 2327 C CA . PRO A 1 287 ? 14.084 -3.259 -32.098 1.00 71.69 287 PRO A CA 1
ATOM 2328 C C . PRO A 1 287 ? 12.896 -2.419 -32.592 1.00 71.69 287 PRO A C 1
ATOM 2330 O O . PRO A 1 287 ? 13.037 -1.218 -32.830 1.00 71.69 287 PRO A O 1
ATOM 2333 N N . ASP A 1 288 ? 11.760 -3.082 -32.793 1.00 65.44 288 ASP A N 1
ATOM 2334 C CA . ASP A 1 288 ? 10.528 -2.513 -33.337 1.00 65.44 288 ASP A CA 1
ATOM 2335 C C . ASP A 1 288 ? 9.832 -1.619 -32.295 1.00 65.44 288 ASP A C 1
ATOM 2337 O O . ASP A 1 288 ? 9.922 -1.848 -31.086 1.00 65.44 288 ASP A O 1
ATOM 2341 N N . GLU A 1 289 ? 9.101 -0.608 -32.760 1.00 58.97 289 GLU A N 1
ATOM 2342 C CA . GLU A 1 289 ? 8.426 0.379 -31.900 1.00 58.97 289 GLU A CA 1
ATOM 2343 C C . GLU A 1 289 ? 7.074 -0.135 -31.363 1.00 58.97 289 GLU A C 1
ATOM 2345 O O . GLU A 1 289 ? 6.440 0.500 -30.521 1.00 58.97 289 GLU A O 1
ATOM 2350 N N . ASN A 1 290 ? 6.622 -1.314 -31.807 1.00 63.75 290 ASN A N 1
ATOM 2351 C CA . ASN A 1 290 ? 5.324 -1.887 -31.438 1.00 63.75 290 ASN A CA 1
ATOM 2352 C C . ASN A 1 290 ? 5.378 -2.758 -30.165 1.00 63.75 290 ASN A C 1
ATOM 2354 O O . ASN A 1 290 ? 4.911 -3.900 -30.139 1.00 63.75 290 ASN A O 1
ATOM 2358 N N . LEU A 1 291 ? 5.981 -2.227 -29.102 1.00 75.19 291 LEU A N 1
ATOM 2359 C CA . LEU A 1 291 ? 6.022 -2.853 -27.778 1.00 75.19 291 LEU A CA 1
ATOM 2360 C C . LEU A 1 291 ? 4.802 -2.435 -26.941 1.00 75.19 291 LEU A C 1
ATOM 2362 O O . LEU A 1 291 ? 4.173 -1.409 -27.189 1.00 75.19 291 LEU A O 1
ATOM 2366 N N . SER A 1 292 ? 4.459 -3.218 -25.910 1.00 72.50 292 SER A N 1
ATOM 2367 C CA . SER A 1 292 ? 3.347 -2.875 -25.005 1.00 72.50 292 SER A CA 1
ATOM 2368 C C . SER A 1 292 ? 3.516 -1.465 -24.423 1.00 72.50 292 SER A C 1
ATOM 2370 O O . SER A 1 292 ? 4.642 -1.096 -24.085 1.00 72.50 292 SER A O 1
ATOM 2372 N N . GLY A 1 293 ? 2.421 -0.722 -24.215 1.00 77.50 293 GLY A N 1
ATOM 2373 C CA . GLY A 1 293 ? 2.470 0.680 -23.773 1.00 77.50 293 GLY A CA 1
ATOM 2374 C C . GLY A 1 293 ? 3.363 0.933 -22.551 1.00 77.50 293 GLY A C 1
ATOM 2375 O O . GLY A 1 293 ? 4.101 1.912 -22.525 1.00 77.50 293 GLY A O 1
ATOM 2376 N N . SER A 1 294 ? 3.377 0.025 -21.562 1.00 80.81 294 SER A N 1
ATOM 2377 C CA . SER A 1 294 ? 4.218 0.140 -20.352 1.00 80.81 294 SER A CA 1
ATOM 2378 C C . SER A 1 294 ? 5.703 -0.089 -20.592 1.00 80.81 294 SER A C 1
ATOM 2380 O O . SER A 1 294 ? 6.526 0.622 -20.021 1.00 80.81 294 SER A O 1
ATOM 2382 N N . LEU A 1 295 ? 6.048 -1.033 -21.463 1.00 85.38 295 LEU A N 1
ATOM 2383 C CA . LEU A 1 295 ? 7.431 -1.265 -21.865 1.00 85.38 295 LEU A CA 1
ATOM 2384 C C . LEU A 1 295 ? 7.948 -0.106 -22.721 1.00 85.38 295 LEU A C 1
ATOM 2386 O O . LEU A 1 295 ? 9.037 0.399 -22.460 1.00 85.38 295 LEU A O 1
ATOM 2390 N N . ASN A 1 296 ? 7.143 0.356 -23.683 1.00 82.94 296 ASN A N 1
ATOM 2391 C CA . ASN A 1 296 ? 7.508 1.486 -24.532 1.00 82.94 296 ASN A CA 1
ATOM 2392 C C . ASN A 1 296 ? 7.714 2.765 -23.704 1.00 82.94 296 ASN A C 1
ATOM 2394 O O . ASN A 1 296 ? 8.703 3.466 -23.877 1.00 82.94 296 ASN A O 1
ATOM 2398 N N . PHE A 1 297 ? 6.851 3.009 -22.712 1.00 81.19 297 PHE A N 1
ATOM 2399 C CA . PHE A 1 297 ? 7.027 4.108 -21.761 1.00 81.19 297 PHE A CA 1
ATOM 2400 C C . PHE A 1 297 ? 8.374 4.062 -21.033 1.00 81.19 297 PHE A C 1
ATOM 2402 O O . PHE A 1 297 ? 9.057 5.078 -20.924 1.00 81.19 297 PHE A O 1
ATOM 2409 N N . VAL A 1 298 ? 8.777 2.887 -20.536 1.00 86.19 298 VAL A N 1
ATOM 2410 C CA . VAL A 1 298 ? 10.062 2.722 -19.839 1.00 86.19 298 VAL A CA 1
ATOM 2411 C C . VAL A 1 298 ? 11.245 2.994 -20.774 1.00 86.19 298 VAL A C 1
ATOM 2413 O O . VAL A 1 298 ? 12.217 3.621 -20.347 1.00 86.19 298 VAL A O 1
ATOM 2416 N N . ILE A 1 299 ? 11.155 2.549 -22.031 1.00 86.81 299 ILE A N 1
ATOM 2417 C CA . ILE A 1 299 ? 12.175 2.766 -23.067 1.00 86.81 299 ILE A CA 1
ATOM 2418 C C . ILE A 1 299 ? 12.326 4.258 -23.367 1.00 86.81 299 ILE A C 1
ATOM 2420 O O . ILE A 1 299 ? 13.418 4.809 -23.220 1.00 86.81 299 ILE A O 1
ATOM 2424 N N . GLU A 1 300 ? 11.227 4.922 -23.709 1.00 82.44 300 GLU A N 1
ATOM 2425 C CA . GLU A 1 300 ? 11.207 6.345 -24.057 1.00 82.44 300 GLU A CA 1
ATOM 2426 C C . GLU A 1 300 ? 11.634 7.232 -22.883 1.00 82.44 300 GLU A C 1
ATOM 2428 O O . GLU A 1 300 ? 12.436 8.156 -23.042 1.00 82.44 300 GLU A O 1
ATOM 2433 N N . LEU A 1 301 ? 11.195 6.902 -21.663 1.00 81.56 301 LEU A N 1
ATOM 2434 C CA . LEU A 1 301 ? 11.647 7.583 -20.452 1.00 81.56 301 LEU A CA 1
ATOM 2435 C C . LEU A 1 301 ? 13.155 7.468 -20.261 1.00 81.56 301 LEU A C 1
ATOM 2437 O O . LEU A 1 301 ? 13.800 8.442 -19.869 1.00 81.56 301 LEU A O 1
ATOM 2441 N N . LEU A 1 302 ? 13.738 6.306 -20.542 1.00 86.62 302 LEU A N 1
ATOM 2442 C CA . LEU A 1 302 ? 15.178 6.141 -20.445 1.00 86.62 302 LEU A CA 1
ATOM 2443 C C . LEU A 1 302 ? 15.915 6.934 -21.533 1.00 86.62 302 LEU A C 1
ATOM 2445 O O . LEU A 1 302 ? 16.872 7.635 -21.201 1.00 86.62 302 LEU A O 1
ATOM 2449 N N . TYR A 1 303 ? 15.449 6.901 -22.786 1.00 86.81 303 TYR A N 1
ATOM 2450 C CA . TYR A 1 303 ? 16.019 7.715 -23.867 1.00 86.81 303 TYR A CA 1
ATOM 2451 C C . TYR A 1 303 ? 16.013 9.201 -23.526 1.00 86.81 303 TYR A C 1
ATOM 2453 O O . TYR A 1 303 ? 17.048 9.867 -23.636 1.00 86.81 303 TYR A O 1
ATOM 2461 N N . HIS A 1 304 ? 14.879 9.712 -23.050 1.00 81.62 304 HIS A N 1
ATOM 2462 C CA . HIS A 1 304 ? 14.757 11.102 -22.637 1.00 81.62 304 HIS A CA 1
ATOM 2463 C C . HIS A 1 304 ? 15.715 11.430 -21.485 1.00 81.62 304 HIS A C 1
ATOM 2465 O O . HIS A 1 304 ? 16.429 12.431 -21.536 1.00 81.62 304 HIS A O 1
ATOM 2471 N N . LYS A 1 305 ? 15.796 10.572 -20.458 1.00 83.62 305 LYS A N 1
ATOM 2472 C CA . LYS A 1 305 ? 16.682 10.802 -19.305 1.00 83.62 305 LYS A CA 1
ATOM 2473 C C . LYS A 1 305 ? 18.154 10.876 -19.691 1.00 83.62 305 LYS A C 1
ATOM 2475 O O . LYS A 1 305 ? 18.862 11.761 -19.211 1.00 83.62 305 LYS A O 1
ATOM 2480 N N . VAL A 1 306 ? 18.600 9.969 -20.557 1.00 85.06 306 VAL A N 1
ATOM 2481 C CA . VAL A 1 306 ? 19.986 9.941 -21.040 1.00 85.06 306 VAL A CA 1
ATOM 2482 C C . VAL A 1 306 ? 20.278 11.144 -21.941 1.00 85.06 306 VAL A C 1
ATOM 2484 O O . VAL A 1 306 ? 21.351 11.736 -21.837 1.00 85.06 306 VAL A O 1
ATOM 2487 N N . SER A 1 307 ? 19.316 11.554 -22.770 1.00 84.88 307 SER A N 1
ATOM 2488 C CA . SER A 1 307 ? 19.447 12.716 -23.662 1.00 84.88 307 SER A CA 1
ATOM 2489 C C . SER A 1 307 ? 19.498 14.048 -22.904 1.00 84.88 307 SER A C 1
ATOM 2491 O O . SER A 1 307 ? 20.245 14.947 -23.279 1.00 84.88 307 SER A O 1
ATOM 2493 N N . GLU A 1 308 ? 18.738 14.174 -21.816 1.00 81.38 308 GLU A N 1
ATOM 2494 C CA . GLU A 1 308 ? 18.567 15.425 -21.060 1.00 81.38 308 GLU A CA 1
ATOM 2495 C C . GLU A 1 308 ? 19.425 15.504 -19.780 1.00 81.38 308 GLU A C 1
ATOM 2497 O O . GLU A 1 308 ? 19.265 16.429 -18.985 1.00 81.38 308 GLU A O 1
ATOM 2502 N N . ARG A 1 309 ? 20.348 14.552 -19.560 1.00 79.25 309 ARG A N 1
ATOM 2503 C CA . ARG A 1 309 ? 21.194 14.452 -18.346 1.00 79.25 309 ARG A CA 1
ATOM 2504 C C . ARG A 1 309 ? 20.389 14.445 -17.039 1.00 79.25 309 ARG A C 1
ATOM 2506 O O . ARG A 1 309 ? 20.713 15.143 -16.078 1.00 79.25 309 ARG A O 1
ATOM 2513 N N . ILE A 1 310 ? 19.322 13.656 -17.009 1.00 79.81 310 ILE A N 1
ATOM 2514 C CA . ILE A 1 310 ? 18.427 13.548 -15.856 1.00 79.81 310 ILE A CA 1
ATOM 2515 C C . ILE A 1 310 ? 18.889 12.420 -14.920 1.00 79.81 310 ILE A C 1
ATOM 2517 O O . ILE A 1 310 ? 18.971 11.264 -15.335 1.00 79.81 310 ILE A O 1
ATOM 2521 N N . ASP A 1 311 ? 19.109 12.746 -13.642 1.00 77.25 311 ASP A N 1
ATOM 2522 C CA . ASP A 1 311 ? 19.808 11.873 -12.676 1.00 77.25 311 ASP A CA 1
ATOM 2523 C C . ASP A 1 311 ? 18.901 11.111 -11.677 1.00 77.25 311 ASP A C 1
ATOM 2525 O O . ASP A 1 311 ? 19.362 10.285 -10.893 1.00 77.25 311 ASP A O 1
ATOM 2529 N N . TYR A 1 312 ? 17.580 11.325 -11.672 1.00 82.94 312 TYR A N 1
ATOM 2530 C CA . TYR A 1 312 ? 16.708 10.543 -10.777 1.00 82.94 312 TYR A CA 1
ATOM 2531 C C . TYR A 1 312 ? 16.501 9.109 -11.292 1.00 82.94 312 TYR A C 1
ATOM 2533 O O . TYR A 1 312 ? 16.523 8.850 -12.494 1.00 82.94 312 TYR A O 1
ATOM 2541 N N . LYS A 1 313 ? 16.235 8.149 -10.396 1.00 85.12 313 LYS A N 1
ATOM 2542 C CA . LYS A 1 313 ? 15.972 6.738 -10.748 1.00 85.12 313 LYS A CA 1
ATOM 2543 C C . LYS A 1 313 ? 14.506 6.498 -11.113 1.00 85.12 313 LYS A C 1
ATOM 2545 O O . LYS A 1 313 ? 13.611 6.944 -10.401 1.00 85.12 313 LYS A O 1
ATOM 2550 N N . THR A 1 314 ? 14.272 5.752 -12.192 1.00 86.38 314 THR A N 1
ATOM 2551 C CA . THR A 1 314 ? 12.939 5.262 -12.570 1.00 86.38 314 THR A CA 1
ATOM 2552 C C . THR A 1 314 ? 12.585 4.077 -11.680 1.00 86.38 314 THR A C 1
ATOM 2554 O O . THR A 1 314 ? 13.342 3.107 -11.621 1.00 86.38 314 THR A O 1
ATOM 2557 N N . LYS A 1 315 ? 11.448 4.133 -10.984 1.00 90.75 315 LYS A N 1
ATOM 2558 C CA . LYS A 1 315 ? 11.027 3.042 -10.098 1.00 90.75 315 LYS A CA 1
ATOM 2559 C C . LYS A 1 315 ? 10.267 1.975 -10.882 1.00 90.75 315 LYS A C 1
ATOM 2561 O O . LYS A 1 315 ? 9.301 2.279 -11.575 1.00 90.75 315 LYS A O 1
ATOM 2566 N N . ILE A 1 316 ? 10.668 0.718 -10.737 1.00 92.75 316 ILE A N 1
ATOM 2567 C CA . ILE A 1 316 ? 9.921 -0.439 -11.240 1.00 92.75 316 ILE A CA 1
ATOM 2568 C C . ILE A 1 316 ? 9.318 -1.173 -10.045 1.00 92.75 316 ILE A C 1
ATOM 2570 O O . ILE A 1 316 ? 10.039 -1.551 -9.125 1.00 92.75 316 ILE A O 1
ATOM 2574 N N . ILE A 1 317 ? 8.003 -1.375 -10.040 1.00 93.62 317 ILE A N 1
ATOM 2575 C CA . ILE A 1 317 ? 7.314 -2.151 -9.005 1.00 93.62 317 ILE A CA 1
ATOM 2576 C C . ILE A 1 317 ? 7.220 -3.605 -9.463 1.00 93.62 317 ILE A C 1
ATOM 2578 O O . ILE A 1 317 ? 6.577 -3.887 -10.470 1.00 93.62 317 ILE A O 1
ATOM 2582 N N . ASP A 1 318 ? 7.793 -4.531 -8.695 1.00 93.31 318 ASP A N 1
ATOM 2583 C CA . ASP A 1 318 ? 7.581 -5.969 -8.876 1.00 93.31 318 ASP A CA 1
ATOM 2584 C C . ASP A 1 318 ? 7.009 -6.591 -7.593 1.00 93.31 318 ASP A C 1
ATOM 2586 O O . ASP A 1 318 ? 7.674 -6.794 -6.573 1.00 93.31 318 ASP A O 1
ATOM 2590 N N . ARG A 1 319 ? 5.717 -6.911 -7.666 1.00 90.31 319 ARG A N 1
ATOM 2591 C CA . ARG A 1 319 ? 4.924 -7.524 -6.591 1.00 90.31 319 ARG A CA 1
ATOM 2592 C C . ARG A 1 319 ? 5.227 -9.013 -6.374 1.00 90.31 319 ARG A C 1
ATOM 2594 O O . ARG A 1 319 ? 4.804 -9.584 -5.365 1.00 90.31 319 ARG A O 1
ATOM 2601 N N . HIS A 1 320 ? 5.895 -9.666 -7.318 1.00 91.75 320 HIS A N 1
ATOM 2602 C CA . HIS A 1 320 ? 6.144 -11.108 -7.317 1.00 91.75 320 HIS A CA 1
ATOM 2603 C C . HIS A 1 320 ? 7.615 -11.452 -7.086 1.00 91.75 320 HIS A C 1
ATOM 2605 O O . HIS A 1 320 ? 7.904 -12.559 -6.624 1.00 91.75 320 HIS A O 1
ATOM 2611 N N . ALA A 1 321 ? 8.518 -10.502 -7.332 1.00 91.19 321 ALA A N 1
ATOM 2612 C CA . ALA A 1 321 ? 9.934 -10.622 -7.039 1.00 91.19 321 ALA A CA 1
ATOM 2613 C C . ALA A 1 321 ? 10.178 -11.115 -5.608 1.00 91.19 321 ALA A C 1
ATOM 2615 O O . ALA A 1 321 ? 9.696 -10.542 -4.623 1.00 91.19 321 ALA A O 1
ATOM 2616 N N . LYS A 1 322 ? 10.982 -12.174 -5.514 1.00 91.88 322 LYS A N 1
ATOM 2617 C CA . LYS A 1 322 ? 11.624 -12.594 -4.272 1.00 91.88 322 LYS A CA 1
ATOM 2618 C C . LYS A 1 322 ? 12.952 -11.871 -4.145 1.00 91.88 322 LYS A C 1
ATOM 2620 O O . LYS A 1 322 ? 13.680 -11.709 -5.126 1.00 91.88 322 LYS A O 1
ATOM 2625 N N . TRP A 1 323 ? 13.285 -11.484 -2.926 1.00 90.38 323 TRP A N 1
ATOM 2626 C CA . TRP A 1 323 ? 14.510 -10.753 -2.637 1.00 90.38 323 TRP A CA 1
ATOM 2627 C C . TRP A 1 323 ? 15.114 -11.227 -1.322 1.00 90.38 323 TRP A C 1
ATOM 2629 O O . TRP A 1 323 ? 14.419 -11.757 -0.459 1.00 90.38 323 TRP A O 1
ATOM 2639 N N . ALA A 1 324 ? 16.418 -1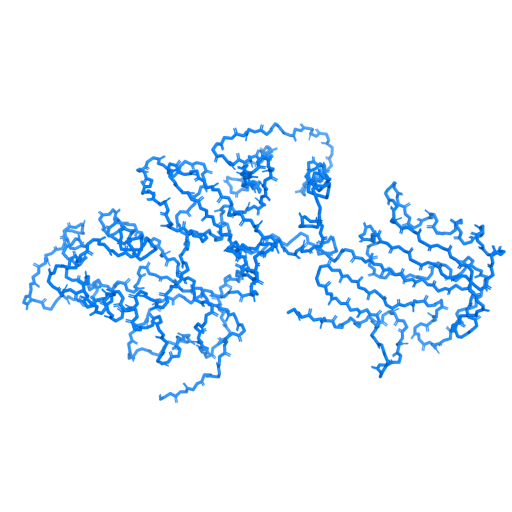1.045 -1.175 1.00 87.75 324 ALA A N 1
ATOM 2640 C CA . ALA A 1 324 ? 17.152 -11.399 0.027 1.00 87.75 324 ALA A CA 1
ATOM 2641 C C . ALA A 1 324 ? 17.992 -10.209 0.481 1.00 87.75 324 ALA A C 1
ATOM 2643 O O . ALA A 1 324 ? 18.494 -9.439 -0.341 1.00 87.75 324 ALA A O 1
ATOM 2644 N N . SER A 1 325 ? 18.185 -10.084 1.792 1.00 85.25 325 SER A N 1
ATOM 2645 C CA . SER A 1 325 ? 19.089 -9.087 2.353 1.00 85.25 325 SER A CA 1
ATOM 2646 C C . SER A 1 325 ? 19.870 -9.616 3.548 1.00 85.25 325 SER A C 1
ATOM 2648 O O . SER A 1 325 ? 19.325 -10.317 4.397 1.00 85.25 325 SER A O 1
ATOM 2650 N N . ARG A 1 326 ? 21.146 -9.236 3.624 1.00 81.44 326 ARG A N 1
ATOM 2651 C CA . ARG A 1 326 ? 22.062 -9.521 4.732 1.00 81.44 326 ARG A CA 1
ATOM 2652 C C . ARG A 1 326 ? 21.772 -8.663 5.966 1.00 81.44 326 ARG A C 1
ATOM 2654 O O . ARG A 1 326 ? 22.107 -9.064 7.076 1.00 81.44 326 ARG A O 1
ATOM 2661 N N . TYR A 1 327 ? 21.181 -7.486 5.767 1.00 79.50 327 TYR A N 1
ATOM 2662 C CA . TYR A 1 327 ? 20.855 -6.526 6.824 1.00 79.50 327 TYR A CA 1
ATOM 2663 C C . TYR A 1 327 ? 19.402 -6.052 6.693 1.00 79.50 327 TYR A C 1
ATOM 2665 O O . TYR A 1 327 ? 18.837 -6.112 5.602 1.00 79.50 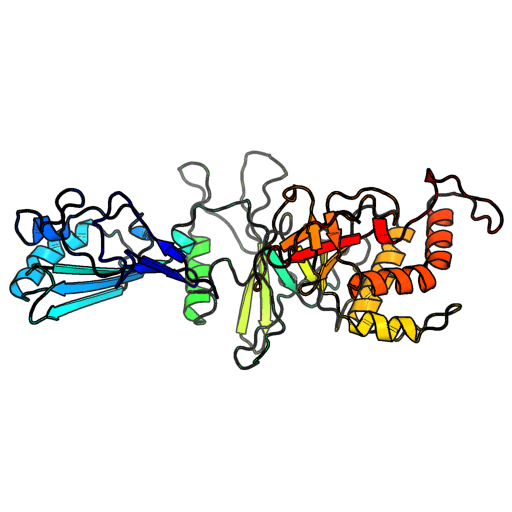327 TYR A O 1
ATOM 2673 N N . PRO A 1 328 ? 18.761 -5.554 7.759 1.00 73.25 328 PRO A N 1
ATOM 2674 C CA . PRO A 1 328 ? 17.473 -4.885 7.614 1.00 73.25 328 PRO A CA 1
ATOM 2675 C C . PRO A 1 328 ? 17.568 -3.764 6.559 1.00 73.25 328 PRO A C 1
ATOM 2677 O O . PRO A 1 328 ? 18.556 -3.023 6.577 1.00 73.25 328 PRO A O 1
ATOM 2680 N N . PRO A 1 329 ? 16.609 -3.653 5.621 1.00 70.81 329 PRO A N 1
ATOM 2681 C CA . PRO A 1 329 ? 16.633 -2.599 4.613 1.00 70.81 329 PRO A CA 1
ATOM 2682 C C . PRO A 1 329 ? 16.618 -1.223 5.292 1.00 70.81 329 PRO A C 1
ATOM 2684 O O . PRO A 1 329 ? 15.835 -0.976 6.208 1.00 70.81 329 PRO A O 1
ATOM 2687 N N . ILE A 1 330 ? 17.513 -0.338 4.849 1.00 65.06 330 ILE A N 1
ATOM 2688 C CA . ILE A 1 330 ? 17.620 1.044 5.324 1.00 65.06 330 ILE A CA 1
ATOM 2689 C C . ILE A 1 330 ? 17.056 1.926 4.216 1.00 65.06 330 ILE A C 1
ATOM 2691 O O . ILE A 1 330 ? 17.638 2.012 3.139 1.00 65.06 330 ILE A O 1
ATOM 2695 N N . GLY A 1 331 ? 15.915 2.558 4.463 1.00 69.81 331 GLY A N 1
ATOM 2696 C CA . GLY A 1 331 ? 15.244 3.386 3.470 1.00 69.81 331 GLY A CA 1
ATOM 2697 C C . GLY A 1 331 ? 13.782 3.628 3.829 1.00 69.81 331 GLY A C 1
ATOM 2698 O O . GLY A 1 331 ? 13.294 3.094 4.82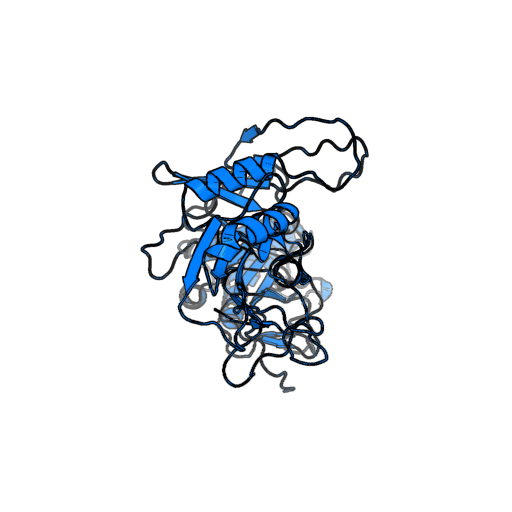8 1.00 69.81 331 GLY A O 1
ATOM 2699 N N . PRO A 1 332 ? 13.081 4.461 3.051 1.00 77.19 332 PRO A N 1
ATOM 2700 C CA . PRO A 1 332 ? 11.656 4.659 3.237 1.00 77.19 332 PRO A CA 1
ATOM 2701 C C . PRO A 1 332 ? 10.866 3.393 2.880 1.00 77.19 332 PRO A C 1
ATOM 2703 O O . PRO A 1 332 ? 11.156 2.726 1.888 1.00 77.19 332 PRO A O 1
ATOM 2706 N N . THR A 1 333 ? 9.831 3.105 3.666 1.00 84.00 333 THR A N 1
ATOM 2707 C CA . THR A 1 333 ? 8.829 2.086 3.337 1.00 84.00 333 THR A CA 1
ATOM 2708 C C . THR A 1 333 ? 7.647 2.748 2.644 1.00 84.00 333 THR A C 1
ATOM 2710 O O . THR A 1 333 ? 7.116 3.763 3.112 1.00 84.00 333 THR A O 1
ATOM 2713 N N . PHE A 1 334 ? 7.221 2.149 1.541 1.00 88.00 334 PHE A N 1
ATOM 2714 C CA . PHE A 1 334 ? 6.054 2.557 0.773 1.00 88.00 334 PHE A CA 1
ATOM 2715 C C . PHE A 1 334 ? 4.906 1.579 1.014 1.00 88.00 334 PHE A C 1
ATOM 2717 O O . PHE A 1 334 ? 5.124 0.422 1.357 1.00 88.00 334 PHE A O 1
ATOM 2724 N N . HIS A 1 335 ? 3.670 2.026 0.854 1.00 82.50 335 HIS A N 1
ATOM 2725 C CA . HIS A 1 335 ? 2.492 1.232 1.186 1.00 82.50 335 HIS A CA 1
ATOM 2726 C C . HIS A 1 335 ? 1.566 1.201 -0.022 1.00 82.50 335 HIS A C 1
ATOM 2728 O O . HIS A 1 335 ? 1.194 2.245 -0.548 1.00 82.50 335 HIS A O 1
ATOM 2734 N N . GLY A 1 336 ? 1.201 0.003 -0.466 1.00 78.06 336 GLY A N 1
ATOM 2735 C CA . GLY A 1 336 ? 0.184 -0.210 -1.495 1.00 78.06 336 GLY A CA 1
ATOM 2736 C C . GLY A 1 336 ? -0.892 -1.173 -0.998 1.00 78.06 336 GLY A C 1
ATOM 2737 O O . GLY A 1 336 ? -0.808 -1.689 0.119 1.00 78.06 336 GLY A O 1
ATOM 2738 N N . CYS A 1 337 ? -1.885 -1.483 -1.835 1.00 73.88 337 CYS A N 1
ATOM 2739 C CA . CYS A 1 337 ? -2.982 -2.383 -1.450 1.00 73.88 337 CYS A CA 1
ATOM 2740 C C . CYS A 1 337 ? -2.518 -3.796 -1.043 1.00 73.88 337 CYS A C 1
ATOM 2742 O O . CYS A 1 337 ? -3.176 -4.488 -0.268 1.00 73.88 337 CYS A O 1
ATOM 2744 N N . ASP A 1 338 ? -1.378 -4.238 -1.576 1.00 75.00 338 ASP A N 1
ATOM 2745 C CA . ASP A 1 338 ? -0.815 -5.559 -1.317 1.00 75.00 338 ASP A CA 1
ATOM 2746 C C . ASP A 1 338 ? 0.029 -5.626 -0.033 1.00 75.00 338 ASP A C 1
ATOM 2748 O O . ASP A 1 338 ? 0.349 -6.735 0.407 1.00 75.00 338 ASP A O 1
ATOM 2752 N N . GLY A 1 339 ? 0.361 -4.486 0.582 1.00 76.44 339 GLY A N 1
ATOM 2753 C CA . GLY A 1 339 ? 1.165 -4.395 1.801 1.00 76.44 339 GLY A CA 1
ATOM 2754 C C . GLY A 1 339 ? 2.306 -3.381 1.704 1.00 76.44 339 GLY A C 1
ATOM 2755 O O . GLY A 1 339 ? 2.258 -2.428 0.927 1.00 76.44 339 GLY A O 1
ATOM 2756 N N . GLU A 1 340 ? 3.325 -3.602 2.530 1.00 86.56 340 GLU A N 1
ATOM 2757 C CA . GLU A 1 340 ? 4.533 -2.779 2.603 1.00 86.56 340 GLU A CA 1
ATOM 2758 C C . GLU A 1 340 ? 5.507 -3.136 1.476 1.00 86.56 340 GLU A C 1
ATOM 2760 O O . GLU A 1 340 ? 5.774 -4.312 1.208 1.00 86.56 340 GLU A O 1
ATOM 2765 N N . TYR A 1 341 ? 6.037 -2.105 0.830 1.00 91.50 341 TYR A N 1
ATOM 2766 C CA . TYR A 1 341 ? 7.036 -2.155 -0.223 1.00 91.50 341 TYR A CA 1
ATOM 2767 C C . TYR A 1 341 ? 8.318 -1.493 0.265 1.00 91.50 341 TYR A C 1
ATOM 2769 O O . TYR A 1 341 ? 8.291 -0.425 0.880 1.00 91.50 341 TYR A O 1
ATOM 2777 N N . ILE A 1 342 ? 9.444 -2.110 -0.063 1.00 89.81 342 ILE A N 1
ATOM 2778 C CA . ILE A 1 342 ? 10.766 -1.532 0.149 1.00 89.81 342 ILE A CA 1
ATOM 2779 C C . ILE A 1 342 ? 11.386 -1.173 -1.196 1.00 89.81 342 ILE A C 1
ATOM 2781 O O . ILE A 1 342 ? 11.160 -1.857 -2.196 1.00 89.81 342 ILE A O 1
ATOM 2785 N N . GLU A 1 343 ? 12.182 -0.112 -1.215 1.00 88.00 343 GLU A N 1
ATOM 2786 C CA . GLU A 1 343 ? 13.001 0.235 -2.370 1.00 88.00 343 GLU A CA 1
ATOM 2787 C C . GLU A 1 343 ? 14.359 -0.460 -2.267 1.00 88.00 343 GLU A C 1
ATOM 2789 O O . GLU A 1 343 ? 15.086 -0.301 -1.286 1.00 88.00 343 GLU A O 1
ATOM 2794 N N . ILE A 1 344 ? 14.701 -1.238 -3.289 1.00 82.19 344 ILE A N 1
ATOM 2795 C CA . ILE A 1 344 ? 16.032 -1.788 -3.501 1.00 82.19 344 ILE A CA 1
ATOM 2796 C C . ILE A 1 344 ? 16.783 -0.785 -4.385 1.00 82.19 344 ILE A C 1
ATOM 2798 O O . ILE A 1 344 ? 16.492 -0.688 -5.586 1.00 82.19 344 ILE A O 1
ATOM 2802 N N . PRO A 1 345 ? 17.739 -0.016 -3.829 1.00 66.81 345 PRO A N 1
ATOM 2803 C CA . PRO A 1 345 ? 18.606 0.815 -4.643 1.00 66.81 345 PRO A CA 1
ATOM 2804 C C . PRO A 1 345 ? 19.514 -0.110 -5.457 1.00 66.81 345 PRO A C 1
ATOM 2806 O O . PRO A 1 345 ? 20.329 -0.834 -4.897 1.00 66.81 345 PRO A O 1
ATOM 2809 N N . LEU A 1 346 ? 19.407 -0.073 -6.787 1.00 61.91 346 LEU A N 1
ATOM 2810 C CA . LEU A 1 346 ? 20.250 -0.877 -7.689 1.00 61.91 346 LEU A CA 1
ATOM 2811 C C . LEU A 1 346 ? 21.724 -0.434 -7.737 1.00 61.91 346 LEU A C 1
ATOM 2813 O O . LEU A 1 346 ? 22.503 -0.947 -8.535 1.00 61.91 346 LEU A O 1
ATOM 2817 N N . GLN A 1 347 ? 22.123 0.497 -6.869 1.00 51.22 347 GLN A N 1
ATOM 2818 C CA . GLN A 1 347 ? 23.490 0.989 -6.797 1.00 51.22 347 GLN A CA 1
ATOM 2819 C C . GLN A 1 347 ? 24.400 -0.170 -6.360 1.00 51.22 347 GLN A C 1
ATOM 2821 O O . GLN A 1 347 ? 24.305 -0.650 -5.229 1.00 51.22 347 GLN A O 1
ATOM 2826 N N . HIS A 1 348 ? 25.270 -0.606 -7.275 1.00 43.38 348 HIS A N 1
ATOM 2827 C CA . HIS A 1 348 ? 26.228 -1.716 -7.153 1.00 43.38 348 HIS A CA 1
ATOM 2828 C C . HIS A 1 348 ? 25.761 -3.128 -7.538 1.00 43.38 348 HIS A C 1
ATOM 2830 O O . HIS A 1 348 ? 26.410 -4.086 -7.109 1.00 43.38 348 HIS A O 1
ATOM 2836 N N . TRP A 1 349 ? 24.747 -3.302 -8.394 1.00 45.06 349 TRP A N 1
ATOM 2837 C CA . TRP A 1 349 ? 24.541 -4.603 -9.053 1.00 45.06 349 TRP A CA 1
ATOM 2838 C C . TRP A 1 349 ? 25.645 -4.869 -10.093 1.00 45.06 349 TRP A C 1
ATOM 2840 O O . TRP A 1 349 ? 25.456 -4.737 -11.294 1.00 45.06 349 TRP A O 1
ATOM 2850 N N . GLN A 1 350 ? 26.818 -5.299 -9.635 1.00 47.66 350 GLN A N 1
ATOM 2851 C CA . GLN A 1 350 ? 27.730 -6.096 -10.451 1.00 47.66 350 GLN A CA 1
ATOM 2852 C C . GLN A 1 350 ? 27.570 -7.541 -9.992 1.00 47.66 350 GLN A C 1
ATOM 2854 O O . GLN A 1 350 ? 27.606 -7.794 -8.789 1.00 47.66 350 GLN A O 1
ATOM 2859 N N . ARG A 1 351 ? 27.469 -8.492 -10.932 1.00 43.06 351 ARG A N 1
ATOM 2860 C CA . ARG A 1 351 ? 27.411 -9.954 -10.682 1.00 43.06 351 ARG A CA 1
ATOM 2861 C C . ARG A 1 351 ? 28.471 -10.458 -9.672 1.00 43.06 351 ARG A C 1
ATOM 2863 O O . ARG A 1 351 ? 28.331 -11.545 -9.131 1.00 43.06 351 ARG A O 1
ATOM 2870 N N . TRP A 1 352 ? 29.507 -9.651 -9.410 1.00 41.38 352 TRP A N 1
ATOM 2871 C CA . TRP A 1 352 ? 30.694 -9.952 -8.610 1.00 41.38 352 TRP A CA 1
ATOM 2872 C C . TRP A 1 352 ? 30.912 -9.053 -7.373 1.00 41.38 352 TRP A C 1
ATOM 2874 O O . TRP A 1 352 ? 31.875 -9.276 -6.636 1.00 41.38 352 TRP A O 1
ATOM 2884 N N . ARG A 1 353 ? 30.059 -8.050 -7.098 1.00 46.97 353 ARG A N 1
ATOM 2885 C CA . ARG A 1 353 ? 30.138 -7.263 -5.848 1.00 46.97 353 ARG A CA 1
ATOM 2886 C C . ARG A 1 353 ? 29.191 -7.842 -4.798 1.00 46.97 353 ARG A C 1
ATOM 2888 O O . ARG A 1 353 ? 28.059 -8.203 -5.087 1.00 46.97 353 ARG A O 1
ATOM 2895 N N . ARG A 1 354 ? 29.654 -7.922 -3.546 1.00 51.75 354 ARG A N 1
ATOM 2896 C CA . ARG A 1 354 ? 28.830 -8.350 -2.403 1.00 51.75 354 ARG A CA 1
ATOM 2897 C C . ARG A 1 354 ? 27.756 -7.296 -2.111 1.00 51.75 354 ARG A C 1
ATOM 2899 O O . ARG A 1 354 ? 27.994 -6.390 -1.316 1.00 51.75 354 ARG A O 1
ATOM 2906 N N . CYS A 1 355 ? 26.590 -7.418 -2.735 1.00 58.34 355 CYS A N 1
ATOM 2907 C CA . CYS A 1 355 ? 25.427 -6.600 -2.407 1.00 58.34 355 CYS A CA 1
ATOM 2908 C C . CYS A 1 355 ? 24.814 -7.069 -1.085 1.00 58.34 355 CYS A C 1
ATOM 2910 O O . CYS A 1 355 ? 24.641 -8.263 -0.850 1.00 58.34 355 CYS A O 1
ATOM 2912 N N . SER A 1 356 ? 24.469 -6.126 -0.212 1.00 69.81 356 SER A N 1
ATOM 2913 C CA . SER A 1 356 ? 23.719 -6.430 1.007 1.00 69.81 356 SER A CA 1
ATOM 2914 C C . SER A 1 356 ? 22.272 -6.812 0.714 1.00 69.81 356 SER A C 1
ATOM 2916 O O . SER A 1 356 ? 21.700 -7.513 1.533 1.00 69.81 356 SER A O 1
ATOM 2918 N N . ILE A 1 357 ? 21.707 -6.392 -0.423 1.00 77.69 357 ILE A N 1
ATOM 2919 C CA . ILE A 1 357 ? 20.331 -6.655 -0.867 1.00 77.69 357 ILE A CA 1
ATOM 2920 C C . ILE A 1 357 ? 20.373 -7.123 -2.328 1.00 77.69 357 ILE A C 1
ATOM 2922 O O . ILE A 1 357 ? 21.078 -6.508 -3.127 1.00 77.69 357 ILE A O 1
ATOM 2926 N N . ARG A 1 358 ? 19.648 -8.190 -2.690 1.00 79.94 358 ARG A N 1
ATOM 2927 C CA . ARG A 1 358 ? 19.567 -8.702 -4.075 1.00 79.94 358 ARG A CA 1
ATOM 2928 C C . ARG A 1 358 ? 18.202 -9.306 -4.404 1.00 79.94 358 ARG A C 1
ATOM 2930 O O . ARG A 1 358 ? 17.529 -9.823 -3.510 1.00 79.94 358 ARG A O 1
ATOM 2937 N N . LEU A 1 359 ? 17.821 -9.296 -5.683 1.00 85.44 359 LEU A N 1
ATOM 2938 C CA . LEU A 1 359 ? 16.769 -10.193 -6.179 1.00 85.44 359 LEU A CA 1
ATOM 2939 C C . LEU A 1 359 ? 17.305 -11.629 -6.210 1.00 85.44 359 LEU A C 1
ATOM 2941 O O . LEU A 1 359 ? 18.505 -11.846 -6.381 1.00 85.44 359 LEU A O 1
ATOM 2945 N N . VAL A 1 360 ? 16.419 -12.603 -6.023 1.00 84.94 360 VAL A N 1
ATOM 2946 C CA . VAL A 1 360 ? 16.770 -14.028 -6.114 1.00 84.94 360 VAL A CA 1
ATOM 2947 C C . VAL A 1 360 ? 17.028 -14.411 -7.578 1.00 84.94 360 VAL A C 1
ATOM 2949 O O . VAL A 1 360 ? 16.363 -13.893 -8.477 1.00 84.94 360 VAL A O 1
ATOM 2952 N N . GLU A 1 361 ? 17.983 -15.316 -7.817 1.00 79.38 361 GLU A N 1
ATOM 2953 C CA . GLU A 1 361 ? 18.260 -15.854 -9.156 1.00 79.38 361 GLU A CA 1
ATOM 2954 C C . GLU A 1 361 ? 17.006 -16.469 -9.798 1.00 79.38 361 GLU A C 1
ATOM 2956 O O . GLU A 1 361 ? 16.162 -17.059 -9.119 1.00 79.38 361 GLU A O 1
ATOM 2961 N N . GLY A 1 362 ? 16.877 -16.313 -11.119 1.00 78.88 362 GLY A N 1
ATOM 2962 C CA . GLY A 1 362 ? 15.691 -16.741 -11.870 1.00 78.88 362 GLY A CA 1
ATOM 2963 C C . GLY A 1 362 ? 14.471 -15.827 -11.700 1.00 78.88 362 GLY A C 1
ATOM 2964 O O . GLY A 1 362 ? 13.355 -16.225 -12.026 1.00 78.88 362 GLY A O 1
ATOM 2965 N N . SER A 1 363 ? 14.651 -14.617 -11.160 1.00 86.81 363 SER A N 1
ATOM 2966 C CA . SER A 1 363 ? 13.613 -13.585 -11.184 1.00 86.81 363 SER A CA 1
ATOM 2967 C C . SER A 1 363 ? 13.382 -13.091 -12.614 1.00 86.81 363 SER A C 1
ATOM 2969 O O . SER A 1 363 ? 14.325 -12.663 -13.272 1.00 86.81 363 SER A O 1
ATOM 2971 N N . ALA A 1 364 ? 12.121 -13.042 -13.051 1.00 92.31 364 ALA A N 1
ATOM 2972 C CA . ALA A 1 364 ? 11.747 -12.506 -14.361 1.00 92.31 364 ALA A CA 1
ATOM 2973 C C . ALA A 1 364 ? 12.216 -11.052 -14.564 1.00 92.31 364 ALA A C 1
ATOM 2975 O O . ALA A 1 364 ? 12.527 -10.653 -15.682 1.00 92.31 364 ALA A O 1
ATOM 2976 N N . LEU A 1 365 ? 12.318 -10.263 -13.491 1.00 91.00 365 LEU A N 1
ATOM 2977 C CA . LEU A 1 365 ? 12.837 -8.898 -13.571 1.00 91.00 365 LEU A CA 1
ATOM 2978 C C . LEU A 1 365 ? 14.344 -8.852 -13.889 1.00 91.00 365 LEU A C 1
ATOM 2980 O O . LEU A 1 365 ? 14.823 -7.865 -14.437 1.00 91.00 365 LEU A O 1
ATOM 2984 N N . LEU A 1 366 ? 15.102 -9.906 -13.569 1.00 88.19 366 LEU A N 1
ATOM 2985 C CA . LEU A 1 366 ? 16.507 -10.008 -13.978 1.00 88.19 366 LEU A CA 1
ATOM 2986 C C . LEU A 1 366 ? 16.630 -10.329 -15.458 1.00 88.19 366 LEU A C 1
ATOM 2988 O O . LEU A 1 366 ? 17.398 -9.662 -16.146 1.00 88.19 366 LEU A O 1
ATOM 2992 N N . ASP A 1 367 ? 15.821 -11.269 -15.941 1.00 90.88 367 ASP A N 1
ATOM 2993 C CA . ASP A 1 367 ? 15.758 -11.588 -17.366 1.00 90.88 367 ASP A CA 1
ATOM 2994 C C . ASP A 1 367 ? 15.389 -10.339 -18.179 1.00 90.88 367 ASP A C 1
ATOM 2996 O O . ASP A 1 367 ? 16.015 -10.068 -19.201 1.00 90.88 367 ASP A O 1
ATOM 3000 N N . PHE A 1 368 ? 14.449 -9.521 -17.681 1.00 92.31 368 PHE A N 1
ATOM 3001 C CA . PHE A 1 368 ? 14.123 -8.219 -18.268 1.00 92.31 368 PHE A CA 1
ATOM 3002 C C . PHE A 1 368 ? 15.372 -7.360 -18.456 1.00 92.31 368 PHE A C 1
ATOM 3004 O O . PHE A 1 368 ? 15.649 -6.944 -19.575 1.00 92.31 368 PHE A O 1
ATOM 3011 N N . PHE A 1 369 ? 16.142 -7.106 -17.392 1.00 89.81 369 PHE A N 1
ATOM 3012 C CA . PHE A 1 369 ? 17.337 -6.269 -17.497 1.00 89.81 369 PHE A CA 1
ATOM 3013 C C . PHE A 1 369 ? 18.391 -6.871 -18.425 1.00 89.81 369 PHE A C 1
ATOM 3015 O O . PHE A 1 369 ? 19.082 -6.116 -19.106 1.00 89.81 369 PHE A O 1
ATOM 3022 N N . ASP A 1 370 ? 18.518 -8.196 -18.477 1.00 88.75 370 ASP A N 1
ATOM 3023 C CA . ASP A 1 370 ? 19.463 -8.854 -19.376 1.00 88.75 370 ASP A CA 1
ATOM 3024 C C . ASP A 1 370 ? 19.056 -8.679 -20.846 1.00 88.75 370 ASP A C 1
ATOM 3026 O O . ASP A 1 370 ? 19.889 -8.250 -21.653 1.00 88.75 370 ASP A O 1
ATOM 3030 N N . TYR A 1 371 ? 17.782 -8.893 -21.196 1.00 89.56 371 TYR A N 1
ATOM 3031 C CA . TYR A 1 371 ? 17.287 -8.615 -22.550 1.00 89.56 371 TYR A CA 1
ATOM 3032 C C . TYR A 1 371 ? 17.390 -7.130 -22.891 1.00 89.56 371 TYR A C 1
ATOM 3034 O O . TYR A 1 371 ? 17.906 -6.755 -23.942 1.00 89.56 371 TYR A O 1
ATOM 3042 N N . PHE A 1 372 ? 16.943 -6.278 -21.974 1.00 88.75 372 PHE A N 1
ATOM 3043 C CA . PHE A 1 372 ? 16.865 -4.840 -22.171 1.00 88.75 372 PHE A CA 1
ATOM 3044 C C . PHE A 1 372 ? 18.246 -4.218 -22.385 1.00 88.75 372 PHE A C 1
ATOM 3046 O O . PHE A 1 372 ? 18.448 -3.446 -23.320 1.00 88.75 372 PHE A O 1
ATOM 3053 N N . VAL A 1 373 ? 19.230 -4.598 -21.567 1.00 87.25 373 VAL A N 1
ATOM 3054 C CA . VAL A 1 373 ? 20.616 -4.166 -21.761 1.00 87.25 373 VAL A CA 1
ATOM 3055 C C . VAL A 1 373 ? 21.155 -4.680 -23.087 1.00 87.25 373 VAL A C 1
ATOM 3057 O O . VAL A 1 373 ? 21.710 -3.892 -23.844 1.00 87.25 373 VAL A O 1
ATOM 3060 N N . SER A 1 374 ? 20.953 -5.958 -23.410 1.00 85.75 374 SER A N 1
ATOM 3061 C CA . SER A 1 374 ? 21.465 -6.525 -24.665 1.00 85.75 374 SER A CA 1
ATOM 3062 C C . SER A 1 374 ? 20.943 -5.798 -25.908 1.00 85.75 374 SER A C 1
ATOM 3064 O O . SER A 1 374 ? 21.692 -5.632 -26.865 1.00 85.75 374 SER A O 1
ATOM 3066 N N . LEU A 1 375 ? 19.686 -5.346 -25.886 1.00 88.00 375 LEU A N 1
ATOM 3067 C CA . LEU A 1 375 ? 19.048 -4.679 -27.024 1.00 88.00 375 LEU A CA 1
ATOM 3068 C C . LEU A 1 375 ? 19.374 -3.184 -27.102 1.00 88.00 375 LEU A C 1
ATOM 3070 O O . LEU A 1 375 ? 19.620 -2.657 -28.184 1.00 88.00 375 LEU A O 1
ATOM 3074 N N . PHE A 1 376 ? 19.373 -2.484 -25.965 1.00 87.06 376 PHE A N 1
ATOM 3075 C CA . PHE A 1 376 ? 19.395 -1.017 -25.956 1.00 87.06 376 PHE A CA 1
ATOM 3076 C C . PHE A 1 376 ? 20.746 -0.406 -25.569 1.00 87.06 376 PHE A C 1
ATOM 3078 O O . PHE A 1 376 ? 20.919 0.805 -25.730 1.00 87.06 376 PHE A O 1
ATOM 3085 N N . TYR A 1 377 ? 21.712 -1.208 -25.100 1.00 85.44 377 TYR A N 1
ATOM 3086 C CA . TYR A 1 377 ? 23.014 -0.725 -24.622 1.00 85.44 377 TYR A CA 1
ATOM 3087 C C . TYR A 1 377 ? 23.711 0.198 -25.620 1.00 85.44 377 TYR A C 1
ATOM 3089 O O . TYR A 1 377 ? 24.043 1.322 -25.260 1.00 85.44 377 TYR A O 1
ATOM 3097 N N . PHE A 1 378 ? 23.882 -0.229 -26.874 1.00 82.31 378 PHE A N 1
ATOM 3098 C CA . PHE A 1 378 ? 24.645 0.546 -27.855 1.00 82.31 378 PHE A CA 1
ATOM 3099 C C . PHE A 1 378 ? 24.023 1.910 -28.147 1.00 82.31 378 PHE A C 1
ATOM 3101 O O . PHE A 1 378 ? 24.718 2.922 -28.080 1.00 82.31 378 PHE A O 1
ATOM 3108 N N . ARG A 1 379 ? 22.710 1.955 -28.411 1.00 85.25 379 ARG A N 1
ATOM 3109 C CA . ARG A 1 379 ? 22.026 3.216 -28.725 1.00 85.25 379 ARG A CA 1
ATOM 3110 C C . ARG A 1 379 ? 22.055 4.172 -27.531 1.00 85.25 379 ARG A C 1
ATOM 3112 O O . ARG A 1 379 ? 22.304 5.360 -27.699 1.00 85.25 379 ARG A O 1
ATOM 3119 N N . LEU A 1 380 ? 21.825 3.666 -26.320 1.00 87.38 380 LEU A N 1
ATOM 3120 C CA . LEU A 1 380 ? 21.847 4.499 -25.118 1.00 87.38 380 LEU A CA 1
ATOM 3121 C C . LEU A 1 380 ? 23.260 4.960 -24.749 1.00 87.38 380 LEU A C 1
ATOM 3123 O O . LEU A 1 380 ? 23.423 6.106 -24.345 1.00 87.38 380 LEU A O 1
ATOM 3127 N N . GLN A 1 381 ? 24.276 4.114 -24.929 1.00 85.12 381 GLN A N 1
ATOM 3128 C CA . GLN A 1 381 ? 25.678 4.472 -24.712 1.00 85.12 381 GLN A CA 1
ATOM 3129 C C . GLN A 1 381 ? 26.127 5.562 -25.695 1.00 85.12 381 GLN A C 1
ATOM 3131 O O . GLN A 1 381 ? 26.772 6.521 -25.277 1.00 85.12 381 GLN A O 1
ATOM 3136 N N . GLU A 1 382 ? 25.751 5.466 -26.974 1.00 85.31 382 GLU A N 1
ATOM 3137 C CA . GLU A 1 382 ? 26.037 6.504 -27.973 1.00 85.31 382 GLU A CA 1
ATOM 3138 C C . GLU A 1 382 ? 25.409 7.849 -27.574 1.00 85.31 382 GLU A C 1
ATOM 3140 O O . GLU A 1 382 ? 26.096 8.875 -27.540 1.00 85.31 382 GLU A O 1
ATOM 3145 N N . ILE A 1 383 ? 24.120 7.846 -27.209 1.00 87.50 383 ILE A N 1
ATOM 3146 C CA . ILE A 1 383 ? 23.424 9.049 -26.731 1.00 87.50 383 ILE A CA 1
ATOM 3147 C C . ILE A 1 383 ? 24.105 9.583 -25.469 1.00 87.50 383 ILE A C 1
ATOM 3149 O O . ILE A 1 383 ? 24.390 10.774 -25.395 1.00 87.50 383 ILE A O 1
ATOM 3153 N N . TYR A 1 384 ? 24.421 8.724 -24.497 1.00 86.31 384 TYR A N 1
ATOM 3154 C CA . TYR A 1 384 ? 25.093 9.118 -23.260 1.00 86.31 384 TYR A CA 1
ATOM 3155 C C . TYR A 1 384 ? 26.430 9.810 -23.544 1.00 86.31 384 TYR A C 1
ATOM 3157 O O . TYR A 1 384 ? 26.675 10.897 -23.016 1.00 86.31 384 TYR A O 1
ATOM 3165 N N . CYS A 1 385 ? 27.268 9.230 -24.406 1.00 85.38 385 CYS A N 1
ATOM 3166 C CA . CYS A 1 385 ? 28.565 9.794 -24.768 1.00 85.38 385 CYS A CA 1
ATOM 3167 C C . CYS A 1 385 ? 28.427 11.147 -25.463 1.00 85.38 385 CYS A C 1
ATOM 3169 O O . CYS A 1 385 ? 29.052 12.118 -25.029 1.00 85.38 385 CYS A O 1
ATOM 3171 N N . ASN A 1 386 ? 27.556 11.238 -26.470 1.00 85.31 386 ASN A N 1
ATOM 3172 C CA . ASN A 1 386 ? 27.274 12.490 -27.173 1.00 85.31 386 ASN A CA 1
ATOM 3173 C C . ASN A 1 386 ? 26.781 13.568 -26.206 1.00 85.31 386 ASN A C 1
ATOM 3175 O O . ASN A 1 386 ? 27.296 14.688 -26.190 1.00 85.31 386 ASN A O 1
ATOM 3179 N N . THR A 1 387 ? 25.830 13.209 -25.346 1.00 85.25 387 THR A N 1
ATOM 3180 C CA . THR A 1 387 ? 25.263 14.115 -24.358 1.00 85.25 387 THR A CA 1
ATOM 3181 C C . THR A 1 387 ? 26.308 14.576 -23.354 1.00 85.25 387 THR A C 1
ATOM 3183 O O . THR A 1 387 ? 26.255 15.739 -22.972 1.00 85.25 387 THR A O 1
ATOM 3186 N N . HIS A 1 388 ? 27.259 13.739 -22.929 1.00 83.19 388 HIS A N 1
ATOM 3187 C CA . HIS A 1 388 ? 28.286 14.079 -21.928 1.00 83.19 388 HIS A CA 1
ATOM 3188 C C . HIS A 1 388 ? 29.594 14.622 -22.526 1.00 83.19 388 HIS A C 1
ATOM 3190 O O . HIS A 1 388 ? 30.478 15.028 -21.773 1.00 83.19 388 HIS A O 1
ATOM 3196 N N . GLY A 1 389 ? 29.706 14.703 -23.856 1.00 83.06 389 GLY A N 1
ATOM 3197 C CA . GLY A 1 389 ? 30.933 15.129 -24.537 1.00 83.06 389 GLY A CA 1
ATOM 3198 C C . GLY A 1 389 ? 32.072 14.110 -24.429 1.00 83.06 389 GLY A C 1
ATOM 3199 O O . GLY A 1 389 ? 33.240 14.495 -24.477 1.00 83.06 389 GLY A O 1
ATOM 3200 N N . LEU A 1 390 ? 31.736 12.832 -24.250 1.00 82.12 390 LEU A N 1
ATOM 3201 C CA . LEU A 1 390 ? 32.680 11.717 -24.204 1.00 82.12 390 LEU A CA 1
ATOM 3202 C C . LEU A 1 390 ? 32.885 11.153 -25.614 1.00 82.12 390 LEU A C 1
ATOM 3204 O O . LEU A 1 390 ? 31.961 11.137 -26.427 1.00 82.12 390 LEU A O 1
ATOM 3208 N N . SER A 1 391 ? 34.086 10.656 -25.906 1.00 73.81 391 SER A N 1
ATOM 3209 C CA . SER A 1 391 ? 34.343 9.947 -27.159 1.00 73.81 391 SER A CA 1
ATOM 3210 C C . SER A 1 391 ? 33.718 8.558 -27.112 1.00 73.81 391 SER A C 1
ATOM 3212 O O . SER A 1 391 ? 34.068 7.755 -26.250 1.00 73.81 391 SER A O 1
ATOM 3214 N N . PHE A 1 392 ? 32.831 8.263 -28.056 1.00 70.19 392 PHE A N 1
ATOM 3215 C CA . PHE A 1 392 ? 32.338 6.911 -28.274 1.00 70.19 392 PHE A CA 1
ATOM 3216 C C . PHE A 1 392 ? 33.287 6.187 -29.237 1.00 70.19 392 PHE A C 1
ATOM 3218 O O . PHE A 1 392 ? 33.272 6.449 -30.439 1.00 70.19 392 PHE A O 1
ATOM 3225 N N . ASP A 1 393 ? 34.162 5.338 -28.698 1.00 67.44 393 ASP A N 1
ATOM 3226 C CA . ASP A 1 393 ? 35.072 4.496 -29.477 1.00 67.44 393 ASP A CA 1
ATOM 3227 C C . ASP A 1 393 ? 34.712 3.022 -29.256 1.00 67.44 393 ASP A C 1
ATOM 3229 O O . ASP A 1 393 ? 34.720 2.530 -28.129 1.00 67.44 393 ASP A O 1
ATOM 3233 N N . TRP A 1 394 ? 34.378 2.338 -30.350 1.00 60.44 394 TRP A N 1
ATOM 3234 C CA . TRP A 1 394 ? 33.961 0.937 -30.380 1.00 60.44 394 TRP A CA 1
ATOM 3235 C C . TRP A 1 394 ? 35.091 -0.036 -30.017 1.00 60.44 394 TRP A C 1
ATOM 3237 O O . TRP A 1 394 ? 34.809 -1.172 -29.636 1.00 60.44 394 TRP A O 1
ATOM 3247 N N . GLU A 1 395 ? 36.352 0.390 -30.157 1.00 54.78 395 GLU A N 1
ATOM 3248 C CA . GLU A 1 395 ? 37.539 -0.448 -29.940 1.00 54.78 395 GLU A CA 1
ATOM 3249 C C . GLU A 1 395 ? 38.292 -0.113 -28.640 1.00 54.78 395 GLU A C 1
ATOM 3251 O O . GLU A 1 395 ? 39.155 -0.890 -28.223 1.00 54.78 395 GLU A O 1
ATOM 3256 N N . SER A 1 396 ? 37.973 1.004 -27.970 1.00 56.00 396 SER A N 1
ATOM 3257 C CA . SER A 1 396 ? 38.643 1.401 -26.725 1.00 56.00 396 SER A CA 1
ATOM 3258 C C . SER A 1 396 ? 37.854 0.966 -25.489 1.00 56.00 396 SER A C 1
ATOM 3260 O O . SER A 1 396 ? 36.670 1.279 -25.350 1.00 56.00 396 SER A O 1
ATOM 3262 N N . ASP A 1 397 ? 38.531 0.301 -24.550 1.00 53.03 397 ASP A N 1
ATOM 3263 C CA . ASP A 1 397 ? 38.027 0.132 -23.190 1.00 53.03 397 ASP A CA 1
ATOM 3264 C C . ASP A 1 397 ? 37.859 1.520 -22.557 1.00 53.03 397 ASP A C 1
ATOM 3266 O O . ASP A 1 397 ? 38.825 2.116 -22.076 1.00 53.03 397 ASP A O 1
ATOM 3270 N N . MET A 1 398 ? 36.628 2.041 -22.547 1.00 58.53 398 MET A N 1
ATOM 3271 C CA . MET A 1 398 ? 36.275 3.170 -21.688 1.00 58.53 398 MET A CA 1
ATOM 3272 C C . MET A 1 398 ? 36.734 2.865 -20.262 1.00 58.53 398 MET A C 1
ATOM 3274 O O . MET A 1 398 ? 36.540 1.742 -19.772 1.00 58.53 398 MET A O 1
ATOM 3278 N N . GLU A 1 399 ? 37.333 3.852 -19.589 1.00 58.59 399 GLU A N 1
ATOM 3279 C CA . GLU A 1 399 ? 37.677 3.707 -18.177 1.00 58.59 399 GLU A CA 1
ATOM 3280 C C . GLU A 1 399 ? 36.430 3.257 -17.398 1.00 58.59 399 GLU A C 1
ATOM 3282 O O . GLU A 1 399 ? 35.311 3.658 -17.715 1.00 58.59 399 GLU A O 1
ATOM 3287 N N . GLU A 1 400 ? 36.589 2.427 -16.358 1.00 59.12 400 GLU A N 1
ATOM 3288 C CA . GLU A 1 400 ? 35.449 1.902 -15.580 1.00 59.12 400 GLU A CA 1
ATOM 3289 C C . GLU A 1 400 ? 34.487 2.992 -15.069 1.00 59.12 400 GLU A C 1
ATOM 3291 O O . GLU A 1 400 ? 33.334 2.687 -14.778 1.00 59.12 400 GLU A O 1
ATOM 3296 N N . ARG A 1 401 ? 34.944 4.247 -14.954 1.00 53.69 401 ARG A N 1
ATOM 3297 C CA . ARG A 1 401 ? 34.141 5.394 -14.503 1.00 53.69 401 ARG A CA 1
ATOM 3298 C C . ARG A 1 401 ? 33.238 5.995 -15.581 1.00 53.69 401 ARG A C 1
ATOM 3300 O O . ARG A 1 401 ? 32.297 6.690 -15.219 1.00 53.69 401 ARG A O 1
ATOM 3307 N N . ASP A 1 402 ? 33.505 5.717 -16.854 1.00 61.66 402 ASP A N 1
ATOM 3308 C CA . ASP A 1 402 ? 32.775 6.277 -17.999 1.00 61.66 402 ASP A CA 1
ATOM 3309 C C . ASP A 1 402 ? 31.796 5.264 -18.624 1.00 61.66 402 ASP A C 1
ATOM 3311 O O . ASP A 1 402 ? 31.079 5.579 -19.577 1.00 61.66 402 ASP A O 1
ATOM 3315 N N . LYS A 1 403 ? 31.740 4.038 -18.080 1.00 68.12 403 LYS A N 1
ATOM 3316 C CA . LYS A 1 403 ? 30.817 2.989 -18.530 1.00 68.12 403 LYS A CA 1
ATOM 3317 C C . LYS A 1 403 ? 29.395 3.305 -18.072 1.00 68.12 403 LYS A C 1
ATOM 3319 O O . LYS A 1 403 ? 29.123 3.374 -16.877 1.00 68.12 403 LYS A O 1
ATOM 3324 N N . PHE A 1 404 ? 28.488 3.452 -19.032 1.00 77.50 404 PHE A N 1
ATOM 3325 C CA . PHE A 1 404 ? 27.064 3.619 -18.770 1.00 77.50 404 PHE A CA 1
ATOM 3326 C C . PHE A 1 404 ? 26.438 2.249 -18.478 1.00 77.50 404 PHE A C 1
ATOM 3328 O O . PHE A 1 404 ? 26.504 1.336 -19.301 1.00 77.50 404 PHE A O 1
ATOM 3335 N N . ASP A 1 405 ? 25.838 2.093 -17.296 1.00 80.44 405 ASP A N 1
ATOM 3336 C CA . ASP A 1 405 ? 25.025 0.924 -16.954 1.00 80.44 405 ASP A CA 1
ATOM 3337 C C . ASP A 1 405 ? 23.557 1.340 -16.880 1.00 80.44 405 ASP A C 1
ATOM 3339 O O . ASP A 1 405 ? 23.140 2.110 -16.015 1.00 80.44 405 ASP A O 1
ATOM 3343 N N . ILE A 1 406 ? 22.746 0.779 -17.777 1.00 84.94 406 ILE A N 1
ATOM 3344 C CA . ILE A 1 406 ? 21.301 1.020 -17.825 1.00 84.94 406 ILE A CA 1
ATOM 3345 C C . ILE A 1 406 ? 20.651 0.769 -16.458 1.00 84.94 406 ILE A C 1
ATOM 3347 O O . ILE A 1 406 ? 19.734 1.495 -16.070 1.00 84.94 406 ILE A O 1
ATOM 3351 N N . ARG A 1 407 ? 21.137 -0.221 -15.696 1.00 83.75 407 ARG A N 1
ATOM 3352 C CA . ARG A 1 407 ? 20.578 -0.592 -14.386 1.00 83.75 407 ARG A CA 1
ATOM 3353 C C . ARG A 1 407 ? 20.715 0.527 -13.352 1.00 83.75 407 ARG A C 1
ATOM 3355 O O . ARG A 1 407 ? 19.872 0.625 -12.457 1.00 83.75 407 ARG A O 1
ATOM 3362 N N . ASP A 1 408 ? 21.706 1.408 -13.489 1.00 81.25 408 ASP A N 1
ATOM 3363 C CA . ASP A 1 408 ? 21.901 2.527 -12.563 1.00 81.25 408 ASP A CA 1
ATOM 3364 C C . ASP A 1 408 ? 20.782 3.572 -12.660 1.00 81.25 408 ASP A C 1
ATOM 3366 O O . ASP A 1 408 ? 20.488 4.249 -11.669 1.00 81.25 408 ASP A O 1
ATOM 3370 N N . HIS A 1 409 ? 20.057 3.616 -13.779 1.00 85.19 409 HIS A N 1
ATOM 3371 C CA . HIS A 1 409 ? 18.923 4.519 -13.984 1.00 85.19 409 HIS A CA 1
ATOM 3372 C C . HIS A 1 409 ? 17.612 4.030 -13.357 1.00 85.19 409 HIS A C 1
ATOM 3374 O O . HIS A 1 409 ? 16.605 4.746 -13.441 1.00 85.19 409 HIS A O 1
ATOM 3380 N N . PHE A 1 410 ? 17.616 2.862 -12.703 1.00 87.75 410 PHE A N 1
ATOM 3381 C CA . PHE A 1 410 ? 16.442 2.262 -12.077 1.00 87.75 410 PHE A CA 1
ATOM 3382 C C . PHE A 1 410 ? 16.590 2.085 -10.557 1.00 87.75 410 PHE A C 1
ATOM 3384 O O . PHE A 1 410 ? 17.688 2.002 -9.990 1.00 87.75 410 PHE A O 1
ATOM 3391 N N . SER A 1 411 ? 15.449 2.005 -9.881 1.00 88.75 411 SER A N 1
ATOM 3392 C CA . SER A 1 411 ? 15.299 1.402 -8.555 1.00 88.75 411 SER A CA 1
ATOM 3393 C C . SER A 1 411 ? 14.083 0.484 -8.552 1.00 88.75 411 SER A C 1
ATOM 3395 O O . SER A 1 411 ? 13.193 0.615 -9.392 1.00 88.75 411 SER A O 1
ATOM 3397 N N . ILE A 1 412 ? 14.060 -0.491 -7.644 1.00 91.19 412 ILE A N 1
ATOM 3398 C CA . ILE A 1 412 ? 13.026 -1.530 -7.655 1.00 91.19 412 ILE A CA 1
ATOM 3399 C C . ILE A 1 412 ? 12.235 -1.468 -6.360 1.00 91.19 412 ILE A C 1
ATOM 3401 O O . ILE A 1 412 ? 12.813 -1.531 -5.280 1.00 91.19 412 ILE A O 1
ATOM 3405 N N . LEU A 1 413 ? 10.916 -1.387 -6.463 1.00 93.25 413 LEU A N 1
ATOM 3406 C CA . LEU A 1 413 ? 9.999 -1.519 -5.341 1.00 93.25 413 LEU A CA 1
ATOM 3407 C C . LEU A 1 413 ? 9.490 -2.960 -5.277 1.00 93.25 413 LEU A C 1
ATOM 3409 O O . LEU A 1 413 ? 8.829 -3.430 -6.202 1.00 93.25 413 LEU A O 1
ATOM 3413 N N . VAL A 1 414 ? 9.772 -3.654 -4.176 1.00 93.06 414 VAL A N 1
ATOM 3414 C CA . VAL A 1 414 ? 9.342 -5.045 -3.951 1.00 93.06 414 VAL A CA 1
ATOM 3415 C C . VAL A 1 414 ? 8.581 -5.177 -2.641 1.00 93.06 414 VAL A C 1
ATOM 3417 O O . VAL A 1 414 ? 8.829 -4.440 -1.687 1.00 93.06 414 VAL A O 1
ATOM 3420 N N . LEU A 1 415 ? 7.666 -6.142 -2.569 1.00 91.69 415 LEU A N 1
ATOM 3421 C CA . LEU A 1 415 ? 6.917 -6.408 -1.343 1.00 91.69 415 LEU A CA 1
ATOM 3422 C C . LEU A 1 415 ? 7.836 -6.912 -0.226 1.00 91.69 415 LEU A C 1
ATOM 3424 O O . LEU A 1 415 ? 8.541 -7.913 -0.384 1.00 91.69 415 LEU A O 1
ATOM 3428 N N . GLN A 1 416 ? 7.748 -6.290 0.948 1.00 89.50 416 GLN A N 1
ATOM 3429 C CA . GLN A 1 416 ? 8.548 -6.655 2.115 1.00 89.50 416 GLN A CA 1
ATOM 3430 C C . GLN A 1 416 ? 8.316 -8.113 2.535 1.00 89.50 416 GLN A C 1
ATOM 3432 O O . GLN A 1 416 ? 9.253 -8.830 2.870 1.00 89.50 416 GLN A O 1
ATOM 3437 N N . ARG A 1 417 ? 7.072 -8.597 2.429 1.00 88.00 417 ARG A N 1
ATOM 3438 C CA . ARG A 1 417 ? 6.708 -9.992 2.741 1.00 88.00 417 ARG A CA 1
ATOM 3439 C C . ARG A 1 417 ? 7.312 -11.042 1.798 1.00 88.00 417 ARG A C 1
ATOM 3441 O O . ARG A 1 417 ? 7.232 -12.224 2.112 1.00 88.00 417 ARG A O 1
ATOM 3448 N N . ASN A 1 418 ? 7.863 -10.639 0.651 1.00 92.38 418 ASN A N 1
ATOM 3449 C CA . ASN A 1 418 ? 8.508 -11.554 -0.297 1.00 92.38 418 ASN A CA 1
ATOM 3450 C C . ASN A 1 418 ? 9.998 -11.783 0.027 1.00 92.38 418 ASN A C 1
ATOM 3452 O O . ASN A 1 418 ? 10.703 -12.408 -0.770 1.00 92.38 418 ASN A O 1
ATOM 3456 N N . GLN A 1 419 ? 10.483 -11.273 1.165 1.00 91.06 419 GLN A N 1
ATOM 3457 C CA . GLN A 1 419 ? 11.843 -11.521 1.624 1.00 91.06 419 GLN A CA 1
ATOM 3458 C C . GLN A 1 419 ? 12.066 -13.018 1.869 1.00 91.06 419 GLN A C 1
ATOM 3460 O O . GLN A 1 419 ? 11.270 -13.672 2.544 1.00 91.06 419 GLN A O 1
ATOM 3465 N N . VAL A 1 420 ? 13.168 -13.547 1.346 1.00 91.12 420 VAL A N 1
ATOM 3466 C CA . VAL A 1 420 ? 13.657 -14.900 1.631 1.00 91.12 420 VAL A CA 1
ATOM 3467 C C . VAL A 1 420 ? 14.976 -14.846 2.399 1.00 91.12 420 VAL A C 1
ATOM 3469 O O . VAL A 1 420 ? 15.625 -13.797 2.480 1.00 91.12 420 VAL A O 1
ATOM 3472 N N . ASP A 1 421 ? 15.381 -15.989 2.950 1.00 86.38 421 ASP A N 1
ATOM 3473 C CA . ASP A 1 421 ? 16.643 -16.116 3.672 1.00 86.38 421 ASP A CA 1
ATOM 3474 C C . ASP A 1 421 ? 17.838 -15.775 2.776 1.00 86.38 421 ASP A C 1
ATOM 3476 O O . ASP A 1 421 ? 17.932 -16.192 1.618 1.00 86.38 421 ASP A O 1
ATOM 3480 N N . TYR A 1 422 ? 18.781 -15.014 3.330 1.00 79.56 422 TYR A N 1
ATOM 3481 C CA . TYR A 1 422 ? 20.011 -14.675 2.630 1.00 79.56 422 TYR A CA 1
ATOM 3482 C C . TYR A 1 422 ? 20.958 -15.877 2.628 1.00 79.56 422 TYR A C 1
ATOM 3484 O O . TYR A 1 422 ? 21.631 -16.158 3.620 1.00 79.56 422 TYR A O 1
ATOM 3492 N N . VAL A 1 423 ? 21.031 -16.573 1.496 1.00 71.25 423 VAL A N 1
ATOM 3493 C CA . VAL A 1 423 ? 22.035 -17.615 1.250 1.00 71.25 423 VAL A CA 1
ATOM 3494 C C . VAL A 1 423 ? 23.305 -16.944 0.720 1.00 71.25 423 VAL A C 1
ATOM 3496 O O . VAL A 1 423 ? 23.232 -16.135 -0.205 1.00 71.25 423 VAL A O 1
ATOM 3499 N N . GLN A 1 424 ? 24.457 -17.211 1.343 1.00 60.75 424 GLN A N 1
ATOM 3500 C CA . GLN A 1 424 ? 25.762 -16.876 0.766 1.00 60.75 424 GLN A CA 1
ATOM 3501 C C . GLN A 1 424 ? 26.123 -17.981 -0.223 1.00 60.75 424 GLN A C 1
ATOM 3503 O O . GLN A 1 424 ? 26.383 -19.099 0.216 1.00 60.75 424 GLN A O 1
ATOM 3508 N N . ASP A 1 425 ? 26.110 -17.655 -1.514 1.00 54.38 425 ASP A N 1
ATOM 3509 C CA . ASP A 1 425 ? 26.723 -18.499 -2.543 1.00 54.38 425 ASP A CA 1
ATOM 3510 C C . ASP A 1 425 ? 28.253 -18.405 -2.474 1.00 54.38 425 ASP A C 1
ATOM 3512 O O . ASP A 1 425 ? 28.772 -17.275 -2.258 1.00 54.38 425 ASP A O 1
#

Radius of gyration: 27.82 Å; chains: 1; bounding box: 73×53×79 Å

Foldseek 3Di:
DDKDADDDQQAADDDPVPDGQWIDDQQKTWGDKDWCAGNVPRARDDDDLLSGLQRDDPAQPAFWAEKEKEFQDCVCVVVSVVNVVVSDDPDDHHYDYDYDPADPNRGGMIMITMGRNVVRDDPDPAAAWEFEWEECELHQTAGDDFDPPDPDTPTFTPPDVGSDQCPPDPVSVVVVVVVVLVDDDPDDDDDDDDDDWDDDRQKTADDDDDPDDDPPCGDWIKGWDADPNDIDIDIHDQVRYAYEYDFPPYDDHDPNSNPDRHDQLRYEYEDDLCLLVQLVPADQPDGDCPDDRRNNVVVVVLLVCLLVVNQHAYEYEYAQWAKEFQDDDDDGWHAINSGIKDKDQLPDPDVPDPDRMGTDPPDSVVSSLVSVCSRCVVVSLVSNCVNVVHDDDPPDDDDPVSRDRSSNRHMYIYHPVSYDYDDDD

InterPro domains:
  IPR006175 YjgF/YER057c/UK114 family [PF01042] (17-113)
  IPR006175 YjgF/YER057c/UK114 family [PTHR11803] (6-114)
  IPR035959 RutC-like superfamily [G3DSA:3.30.1330.40] (1-116)
  IPR035959 RutC-like superfamily [SSF55298] (14-115)

pLDDT: mean 71.12, std 18.29, range [30.7, 96.88]

Organism: NCBI:txid2675880